Protein AF-A0A6P2FQJ3-F1 (afdb_monomer)

Mean predicted aligned error: 18.74 Å

Solvent-accessible surface area (backbone atoms only — not comparable to full-atom values): 22664 Å² total; per-residue (Å²): 136,72,58,91,89,42,59,34,42,34,39,41,24,39,70,37,82,48,69,64,52,55,48,53,50,45,52,49,24,58,75,70,60,34,24,70,45,78,43,74,34,58,94,55,53,76,75,42,84,55,53,67,59,51,47,63,75,72,52,63,92,84,39,46,29,40,49,33,34,40,50,94,79,64,50,70,64,63,56,49,42,49,47,54,54,33,57,77,68,72,54,66,64,72,54,97,64,71,30,46,58,76,40,74,81,57,64,66,78,82,67,78,89,76,67,76,80,88,78,83,84,85,78,67,72,70,59,56,50,53,50,52,50,52,47,54,54,49,52,51,52,50,51,51,51,51,49,51,52,51,48,51,51,51,49,54,51,49,42,50,73,68,69,57,69,81,69,94,61,86,79,72,73,65,72,49,56,56,43,48,50,54,26,57,73,25,74,62,40,57,76,43,60,83,35,67,20,44,50,36,45,51,50,33,54,54,52,46,74,70,46,57,68,73,60,35,63,66,47,39,70,55,42,65,54,48,33,54,44,31,49,78,30,64,69,32,32,53,40,22,26,57,40,30,49,69,56,62,92,92,66,56,44,54,47,45,51,42,44,24,51,45,34,33,45,47,38,37,34,45,71,53,81,30,75,92,38,59,68,58,40,51,50,42,51,46,19,49,52,34,37,52,48,40,49,54,47,47,54,55,47,51,53,50,51,72,68,40,96,81,65,49,75,65,46,58,49,39,34,48,53,46,42,30,52,40,44,45,43,19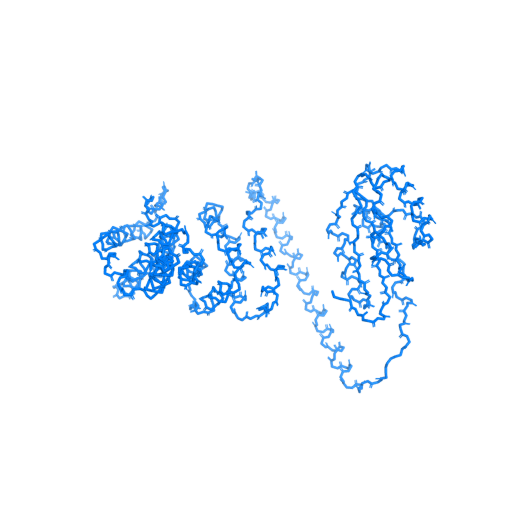,65,76,64,51,43,75,88,55,74,87,70,79,92,63,93,66,53,75,50,47,48,53,21,50,54,51,44,51,52,44,49,53,51,25,52,53,52,42,66,73,44,42,67,62,46,50,76,69,37,61,33,52,50,47,38,52,52,51,51,54,52,50,55,55,49,54,55,54,69,72,54,70,86,129

Sequence (404 aa):
MGYPGAPTLAVLSIGGPSDTLVRHWQDAAIVSEWNFCAIEVGEEAASDTELPELLRAHVPEGTHLYLAQRDAKVSIGEIEDVREVLDRLEICLASDEALNADDVRSWNLPLLDELVPSGHVGSDDEDIAAVKQRLAENEATSLELRAEIGQLHAIILAMRNAGADPGEGEHTQPTFVNDFNELQFSKHWQSVAGTPGARAVQKTITEIYYLDEPTQSHVEGLLHTLLPGMRDDPGALRSVLNAAEKQTTGKNCLFALSKMCIAYMEHRVASGGLDDTPLLALDYARCVQRHKLLEDAYASTLETVRASEGRTSALEIEVSLAFEDALIAVLRDGGKRGVSLHKGVMTQGQAVAADTVQAAWQDMLQRGNAGFQDFLAHWTPWQTWVSRRQARLAAERKSQHPMN

Radius of gyration: 29.08 Å; Cα contacts (8 Å, |Δi|>4): 390; chains: 1; bounding box: 85×56×89 Å

pLDDT: mean 74.17, std 15.57, range [31.52, 97.06]

Secondary structure (DSSP, 8-state):
-PPTT--EEEEEEETS--HHHHHHHHHHHHHTT-EEEEEEE-TTTTT-TTHHHHHHHHS-TT-EEEEEESSTTS-HHHHHHHHHHHHHTT--BS-SSPEETT-TTTT----STT----------HHHHHHHHHHHHHHHHHHHHHHHHHHHHHHHHHHHHHTT-----------THHHHHHHHHHSHHHHTTTTSHHHHHHHHHHHHHHTS-HHHHHHHHHHHHHHHHHHHH-HHHHHHHHHHHHTPPTT--HHHHHHHHHHHHHHHHHHHSTTTT-HHHHHHHHHHHHHHHHHHHHHHHHHHHHHHSTT--HHHHHHHHHHHHHHHHHHHHHSSSS------S---HHHHHHHHHHHHHHHHHHHHHHHTHHHHHHH-HHHHHHHHHHHHHHHHHHHHT----

Nearest PDB structures (foldseek):
  4zmb-assembly1_B  TM=6.259E-01  e=1.120E+00  Acetobacter aceti 1023
  5clg-assembly1_A  TM=3.748E-01  e=7.462E-01  Acetobacter aceti 1023
  4ycj-assembly1_A  TM=3.874E-01  e=5.202E-01  Acetobacter aceti 1023
  4zjy-assembly1_B  TM=3.927E-01  e=7.462E-01  Acetobacter aceti 1023
  5c1f-assembly1_B  TM=1.990E-01  e=9.746E+00  Schizosaccharomyces pombe 972h-

Foldseek 3Di:
DADPPAAAEEEEEEDDDPPVLLVVVVVVCVVLRHHYYYHYAYPCNLVPPCNLVVCVVPPDPRHAYAYEYEDPPPDPVNVVSVVVSCVVSVHDHNDPDHAYSVDPVSSDDDDSVPDDDPDDDDDDPVVVVVVVVVVVVVVVVVVVVVVVVVVVVVVVVVCVVVPVDPDPDPPPQQPLVVLQVLLCPAPLNVVCPPPLLNVLVVVLVVLLSPDDPVSVVLQSVLSVVQSVLVRVDSQLVVQLSVQSNPDDPPAHSLQNSLSSSLSNLLCCLQVCVCLVPVVSNLQSLLLNQLLVLLVVLLVVVLVVLVPDPPHDPVLSVLLRVQSSQVSSCCSNGNQPVHRPQDPDDDDPSNVVSNVSSNVSNVVSVVCSVVCSVVSLVPSNSNVSSVVVNVVVVVVVVVVVDDDD

Structure (mmCIF, N/CA/C/O backbone):
data_AF-A0A6P2FQJ3-F1
#
_entry.id   AF-A0A6P2FQJ3-F1
#
loop_
_atom_site.group_PDB
_atom_site.id
_atom_site.type_symbol
_atom_site.label_atom_id
_atom_site.label_alt_id
_atom_site.label_comp_id
_atom_site.label_asym_id
_atom_site.label_entity_id
_atom_site.label_seq_id
_atom_site.pdbx_PDB_ins_code
_atom_site.Cartn_x
_atom_site.Cartn_y
_atom_site.Cartn_z
_atom_site.occupancy
_atom_site.B_iso_or_equiv
_atom_site.auth_seq_id
_atom_site.auth_comp_id
_atom_site.auth_asym_id
_atom_site.auth_atom_id
_atom_site.pdbx_PDB_model_num
ATOM 1 N N . MET A 1 1 ? 28.379 12.191 1.315 1.00 41.81 1 MET A N 1
ATOM 2 C CA . MET A 1 1 ? 28.820 13.177 0.301 1.00 41.81 1 MET A CA 1
ATOM 3 C C . MET A 1 1 ? 29.901 14.013 0.958 1.00 41.81 1 MET A C 1
ATOM 5 O O . MET A 1 1 ? 29.642 14.462 2.063 1.00 41.81 1 MET A O 1
ATOM 9 N N . GLY A 1 2 ? 31.088 14.137 0.361 1.00 41.41 2 GLY A N 1
ATOM 10 C CA . GLY A 1 2 ? 32.214 14.840 0.985 1.00 41.41 2 GLY A CA 1
ATOM 11 C C . GLY A 1 2 ? 32.319 16.315 0.586 1.00 41.41 2 GLY A C 1
ATOM 12 O O . GLY A 1 2 ? 31.950 16.677 -0.534 1.00 41.41 2 GLY A O 1
ATOM 13 N N . TYR A 1 3 ? 32.829 17.147 1.493 1.00 51.94 3 TYR A N 1
ATOM 14 C CA . TYR A 1 3 ? 33.208 18.537 1.259 1.00 51.94 3 TYR A CA 1
ATOM 15 C C . TYR A 1 3 ? 34.567 18.582 0.533 1.00 51.94 3 TYR A C 1
ATOM 17 O O . TYR A 1 3 ? 35.552 18.029 1.038 1.00 51.94 3 TYR A O 1
ATOM 25 N N . PRO A 1 4 ? 34.664 19.202 -0.657 1.00 47.84 4 PRO A N 1
ATOM 26 C CA . PRO A 1 4 ? 35.920 19.264 -1.401 1.00 47.84 4 PRO A CA 1
ATOM 27 C C . PRO A 1 4 ? 36.987 20.040 -0.612 1.00 47.84 4 PRO A C 1
ATOM 29 O O . PRO A 1 4 ? 36.814 21.227 -0.354 1.00 47.84 4 PRO A O 1
ATOM 32 N N . GLY A 1 5 ? 38.090 19.376 -0.248 1.00 56.44 5 GLY A N 1
ATOM 33 C CA . GLY A 1 5 ? 39.220 19.981 0.475 1.00 56.44 5 GLY A CA 1
ATOM 34 C C . GLY A 1 5 ? 39.143 19.922 2.006 1.00 56.44 5 GLY A C 1
ATOM 35 O O . GLY A 1 5 ? 40.090 20.352 2.658 1.00 56.44 5 GLY A O 1
ATOM 36 N N . ALA A 1 6 ? 38.066 19.377 2.580 1.00 58.84 6 ALA A N 1
ATOM 37 C CA . ALA A 1 6 ? 37.979 19.154 4.020 1.00 58.84 6 ALA A CA 1
ATOM 38 C C . ALA A 1 6 ? 38.852 17.963 4.469 1.00 58.84 6 ALA A C 1
ATOM 40 O O . ALA A 1 6 ? 38.953 16.971 3.730 1.00 58.84 6 ALA A O 1
ATOM 41 N N . PRO A 1 7 ? 39.457 18.027 5.671 1.00 62.09 7 PRO A N 1
ATOM 42 C CA . PRO A 1 7 ? 40.197 16.906 6.242 1.00 62.09 7 PRO A CA 1
ATOM 43 C C . PRO A 1 7 ? 39.294 15.675 6.379 1.00 62.09 7 PRO A C 1
ATOM 45 O O . PRO A 1 7 ? 38.078 15.781 6.564 1.00 62.09 7 PRO A O 1
ATOM 48 N N . THR A 1 8 ? 39.889 14.493 6.218 1.00 69.31 8 THR A N 1
ATOM 49 C CA . THR A 1 8 ? 39.152 13.225 6.230 1.00 69.31 8 THR A CA 1
ATOM 50 C C . THR A 1 8 ? 39.421 12.483 7.531 1.00 69.31 8 THR A C 1
ATOM 52 O O . THR A 1 8 ? 40.571 12.323 7.933 1.00 69.31 8 THR A O 1
ATOM 55 N N . LEU A 1 9 ? 38.351 12.038 8.181 1.00 69.94 9 LEU A N 1
ATOM 56 C CA . LEU A 1 9 ? 38.347 11.107 9.298 1.00 69.94 9 LEU A CA 1
ATOM 57 C C . LEU A 1 9 ? 37.970 9.729 8.751 1.00 69.94 9 LEU A C 1
ATOM 59 O O . LEU A 1 9 ? 36.911 9.578 8.134 1.00 69.94 9 LEU A O 1
ATOM 63 N N . ALA A 1 10 ? 38.820 8.731 8.984 1.00 72.44 10 ALA A N 1
ATOM 64 C CA . ALA A 1 10 ? 38.535 7.349 8.632 1.00 72.44 10 ALA A CA 1
ATOM 65 C C . ALA A 1 10 ? 38.547 6.438 9.862 1.00 72.44 10 ALA A C 1
ATOM 67 O O . ALA A 1 10 ? 39.394 6.572 10.746 1.00 72.44 10 ALA A O 1
ATOM 68 N N . VAL A 1 11 ? 37.616 5.488 9.901 1.00 73.94 11 VAL A N 1
ATOM 69 C CA . VAL A 1 11 ? 37.519 4.474 10.958 1.00 73.94 11 VAL A CA 1
ATOM 70 C C . VAL A 1 11 ? 37.617 3.099 10.336 1.00 73.94 11 VAL A C 1
ATOM 72 O O . VAL A 1 11 ? 36.779 2.738 9.513 1.00 73.94 11 VAL A O 1
ATOM 75 N N . LEU A 1 12 ? 38.611 2.328 10.755 1.00 74.25 12 LEU A N 1
ATOM 76 C CA . LEU A 1 12 ? 38.780 0.939 10.364 1.00 74.25 12 LEU A CA 1
ATOM 77 C C . LEU A 1 12 ? 38.210 0.038 11.466 1.00 74.25 12 LEU A C 1
ATOM 79 O O . LEU A 1 12 ? 38.763 -0.000 12.563 1.00 74.25 12 LEU A O 1
ATOM 83 N N . SER A 1 13 ? 37.095 -0.645 11.201 1.00 73.75 13 SER A N 1
ATOM 84 C CA . SER A 1 13 ? 36.403 -1.485 12.195 1.00 73.75 13 SER A CA 1
ATOM 85 C C . SER A 1 13 ? 36.717 -2.965 11.986 1.00 73.75 13 SER A C 1
ATOM 87 O O . SER A 1 13 ? 36.377 -3.506 10.938 1.00 73.75 13 SER A O 1
ATOM 89 N N . ILE A 1 14 ? 37.323 -3.619 12.980 1.00 70.00 14 ILE A N 1
ATOM 90 C CA . ILE A 1 14 ? 37.657 -5.053 12.965 1.00 70.00 14 ILE A CA 1
ATOM 91 C C . ILE A 1 14 ? 36.567 -5.843 13.707 1.00 70.00 14 ILE A C 1
ATOM 93 O O . ILE A 1 14 ? 36.250 -5.536 14.863 1.00 70.00 14 ILE A O 1
ATOM 97 N N . GLY A 1 15 ? 36.000 -6.862 13.046 1.00 60.66 15 GLY A N 1
ATOM 98 C CA . GLY A 1 15 ? 34.918 -7.704 13.591 1.00 60.66 15 GLY A CA 1
ATOM 99 C C . GLY A 1 15 ? 33.494 -7.239 13.233 1.00 60.66 15 GLY A C 1
ATOM 100 O O . GLY A 1 15 ? 32.518 -7.599 13.899 1.00 60.66 15 GLY A O 1
ATOM 101 N N . GLY A 1 16 ? 33.358 -6.420 12.187 1.00 56.97 16 GLY A N 1
ATOM 102 C CA . GLY A 1 16 ? 32.084 -5.878 11.700 1.00 56.97 16 GLY A CA 1
ATOM 103 C C . GLY A 1 16 ? 31.687 -4.524 12.310 1.00 56.97 16 GLY A C 1
ATOM 104 O O . GLY A 1 16 ? 32.360 -4.031 13.220 1.00 56.97 16 GLY A O 1
ATOM 105 N N . PRO A 1 17 ? 30.604 -3.881 11.834 1.00 51.56 17 PRO A N 1
ATOM 106 C CA . PRO A 1 17 ? 30.293 -2.508 12.205 1.00 51.56 17 PRO A CA 1
ATOM 107 C C . PRO A 1 17 ? 29.625 -2.439 13.585 1.00 51.56 17 PRO A C 1
ATOM 109 O O . PRO A 1 17 ? 28.666 -3.158 13.878 1.00 51.56 17 PRO A O 1
ATOM 112 N N . SER A 1 18 ? 30.111 -1.535 14.441 1.00 57.94 18 SER A N 1
ATOM 113 C CA . SER A 1 18 ? 29.322 -1.009 15.561 1.00 57.94 18 SER A CA 1
ATOM 114 C C . SER A 1 18 ? 28.589 0.236 15.075 1.00 57.94 18 SER A C 1
ATOM 116 O O . SER A 1 18 ? 29.156 1.331 15.035 1.00 57.94 18 SER A O 1
ATOM 118 N N . ASP A 1 19 ? 27.316 0.070 14.710 1.00 62.19 19 ASP A N 1
ATOM 119 C CA . ASP A 1 19 ? 26.464 1.151 14.192 1.00 62.19 19 ASP A CA 1
ATOM 120 C C . ASP A 1 19 ? 26.395 2.354 15.146 1.00 62.19 19 ASP A C 1
ATOM 122 O O . ASP A 1 19 ? 26.172 3.483 14.716 1.00 62.19 19 ASP A O 1
ATOM 126 N N . THR A 1 20 ? 26.622 2.132 16.444 1.00 63.69 20 THR A N 1
ATOM 127 C CA . THR A 1 20 ? 26.578 3.184 17.469 1.00 63.69 20 THR A CA 1
ATOM 128 C C . THR A 1 20 ? 27.844 4.046 17.461 1.00 63.69 20 THR A C 1
ATOM 130 O O . THR A 1 20 ? 27.734 5.272 17.477 1.00 63.69 20 THR A O 1
ATOM 133 N N . LEU A 1 21 ? 29.035 3.437 17.380 1.00 63.38 21 LEU A N 1
ATOM 134 C CA . LEU A 1 21 ? 30.311 4.162 17.297 1.00 63.38 21 LEU A CA 1
ATOM 135 C C . LEU A 1 21 ? 30.434 4.906 15.959 1.00 63.38 21 LEU A C 1
ATOM 137 O O . LEU A 1 21 ? 30.750 6.095 15.934 1.00 63.38 21 LEU A O 1
ATOM 141 N N . VAL A 1 22 ? 30.125 4.218 14.853 1.00 67.56 22 VAL A N 1
ATOM 142 C CA . VAL A 1 22 ? 30.195 4.788 13.498 1.00 67.56 22 VAL A CA 1
ATOM 143 C C . VAL A 1 22 ? 29.267 5.992 13.375 1.00 67.56 22 VAL A C 1
ATOM 145 O O . VAL A 1 22 ? 29.678 7.032 12.868 1.00 67.56 22 VAL A O 1
ATOM 148 N N . ARG A 1 23 ? 28.041 5.895 13.900 1.00 68.56 23 ARG A N 1
ATOM 149 C CA . ARG A 1 23 ? 27.082 7.003 13.887 1.00 68.56 23 ARG A CA 1
ATOM 150 C C . ARG A 1 23 ? 27.517 8.165 14.774 1.00 68.56 23 ARG A C 1
ATOM 152 O O . ARG A 1 23 ? 27.415 9.307 14.344 1.00 68.56 23 ARG A O 1
ATOM 159 N N . HIS A 1 24 ? 28.051 7.893 15.966 1.00 68.44 24 HIS A N 1
ATOM 160 C CA . HIS A 1 24 ? 28.560 8.943 16.849 1.00 68.44 24 HIS A CA 1
ATOM 161 C C . HIS A 1 24 ? 29.679 9.759 16.186 1.00 68.44 24 HIS A C 1
ATOM 163 O O . HIS A 1 24 ? 29.686 10.987 16.252 1.00 68.44 24 HIS A O 1
ATOM 169 N N . TRP A 1 25 ? 30.604 9.086 15.504 1.00 67.56 25 TRP A N 1
ATOM 170 C CA . TRP A 1 25 ? 31.723 9.744 14.832 1.00 67.56 25 TRP A CA 1
ATOM 171 C C . TRP A 1 25 ? 31.348 10.367 13.494 1.00 67.56 25 TRP A C 1
ATOM 173 O O . TRP A 1 25 ? 31.916 11.390 13.123 1.00 67.56 25 TRP A O 1
ATOM 183 N N . GLN A 1 26 ? 30.358 9.811 12.799 1.00 70.00 26 GLN A N 1
ATOM 184 C CA . GLN A 1 26 ? 29.761 10.456 11.639 1.00 70.00 26 GLN A CA 1
ATOM 185 C C . GLN A 1 26 ? 29.091 11.776 12.036 1.00 70.00 26 GLN A C 1
ATOM 187 O O . GLN A 1 26 ? 29.308 12.787 11.373 1.00 70.00 26 GLN A O 1
ATOM 192 N N . ASP A 1 27 ? 28.326 11.788 13.130 1.00 66.12 27 ASP A N 1
ATOM 193 C CA . ASP A 1 27 ? 27.697 13.002 13.654 1.00 66.12 27 ASP A CA 1
ATOM 194 C C . ASP A 1 27 ? 28.762 14.032 14.076 1.00 66.12 27 ASP A C 1
ATOM 196 O O . ASP A 1 27 ? 28.647 15.209 13.735 1.00 66.12 27 ASP A O 1
ATOM 200 N N . ALA A 1 28 ? 29.844 13.595 14.732 1.00 63.28 28 ALA A N 1
ATOM 201 C CA . ALA A 1 28 ? 30.966 14.465 15.098 1.00 63.28 28 ALA A CA 1
ATOM 202 C C . ALA A 1 28 ? 31.696 15.039 13.869 1.00 63.28 28 ALA A C 1
ATOM 204 O O . ALA A 1 28 ? 31.949 16.240 13.806 1.00 63.28 28 ALA A O 1
ATOM 205 N N . ALA A 1 29 ? 31.975 14.214 12.857 1.00 64.25 29 ALA A N 1
ATOM 206 C CA . ALA A 1 29 ? 32.602 14.656 11.616 1.00 64.25 29 ALA A CA 1
ATOM 207 C C . ALA A 1 29 ? 31.719 15.649 10.847 1.00 64.25 29 ALA A C 1
ATOM 209 O O . ALA A 1 29 ? 32.231 16.621 10.301 1.00 64.25 29 ALA A O 1
ATOM 210 N N . ILE A 1 30 ? 30.395 15.456 10.848 1.00 62.66 30 ILE A N 1
ATOM 211 C CA . ILE A 1 30 ? 29.447 16.409 10.254 1.00 62.66 30 ILE A CA 1
ATOM 212 C C . ILE A 1 30 ? 29.505 17.755 10.981 1.00 62.66 30 ILE A C 1
ATOM 214 O O . ILE A 1 30 ? 29.550 18.791 10.320 1.00 62.66 30 ILE A O 1
ATOM 218 N N . VAL A 1 31 ? 29.521 17.746 12.317 1.00 64.62 31 VAL A N 1
ATOM 219 C CA . VAL A 1 31 ? 29.598 18.969 13.136 1.00 64.62 31 VAL A CA 1
ATOM 220 C C . VAL A 1 31 ? 30.916 19.714 12.918 1.00 64.62 31 VAL A C 1
ATOM 222 O O . VAL A 1 31 ? 30.916 20.941 12.885 1.00 64.62 31 VAL A O 1
ATOM 225 N N . SER A 1 32 ? 32.021 18.995 12.732 1.00 57.12 32 SER A N 1
ATOM 226 C CA . SER A 1 32 ? 33.343 19.593 12.515 1.00 57.12 32 SER A CA 1
ATOM 227 C C . SER A 1 32 ? 33.659 19.909 11.048 1.00 57.12 32 SER A C 1
ATOM 229 O O . SER A 1 32 ? 34.744 20.409 10.773 1.00 57.12 32 SER A O 1
ATOM 231 N N . GLU A 1 33 ? 32.740 19.637 10.114 1.00 66.69 33 GLU A N 1
ATOM 232 C CA . GLU A 1 33 ? 32.920 19.790 8.657 1.00 66.69 33 GLU A CA 1
ATOM 233 C C . GLU A 1 33 ? 33.991 18.868 8.038 1.00 66.69 33 GLU A C 1
ATOM 235 O O . GLU A 1 33 ? 34.611 19.193 7.027 1.00 66.69 33 GLU A O 1
ATOM 240 N N . TRP A 1 34 ? 34.196 17.683 8.613 1.00 64.19 34 TRP A N 1
ATOM 241 C CA . TRP A 1 34 ? 35.131 16.674 8.117 1.00 64.19 34 TRP A CA 1
ATOM 242 C C . TRP A 1 34 ? 34.460 15.716 7.135 1.00 64.19 34 TRP A C 1
ATOM 244 O O . TRP A 1 34 ? 33.273 15.391 7.225 1.00 64.19 34 TRP A O 1
ATOM 254 N N . ASN A 1 35 ? 35.257 15.195 6.208 1.00 65.75 35 ASN A N 1
ATOM 255 C CA . ASN A 1 35 ? 34.861 14.040 5.416 1.00 65.75 35 ASN A CA 1
ATOM 256 C C . ASN A 1 35 ? 34.937 12.790 6.292 1.00 65.75 35 ASN A C 1
ATOM 258 O O . ASN A 1 35 ? 35.962 12.553 6.915 1.00 65.75 35 ASN A O 1
ATOM 262 N N . PHE A 1 36 ? 33.879 11.983 6.338 1.00 71.81 36 PHE A N 1
ATOM 263 C CA . PHE A 1 36 ? 33.850 10.763 7.146 1.00 71.81 36 PHE A CA 1
ATOM 264 C C . PHE A 1 36 ? 33.818 9.511 6.274 1.00 71.81 36 PHE A C 1
ATOM 266 O O . PHE A 1 36 ? 33.011 9.421 5.343 1.00 71.81 36 PHE A O 1
ATOM 273 N N . CYS A 1 37 ? 34.662 8.539 6.608 1.00 72.00 37 CYS A N 1
ATOM 274 C CA . CYS A 1 37 ? 34.697 7.221 5.990 1.00 72.00 37 CYS A CA 1
ATOM 275 C C . CYS A 1 37 ? 34.767 6.140 7.077 1.00 72.00 37 CYS A C 1
ATOM 277 O O . CYS A 1 37 ? 35.617 6.197 7.959 1.00 72.00 37 CYS A O 1
ATOM 279 N N . ALA A 1 38 ? 33.893 5.142 7.015 1.00 71.69 38 ALA A N 1
ATOM 280 C CA . ALA A 1 38 ? 33.995 3.948 7.845 1.00 71.69 38 ALA A CA 1
ATOM 281 C C . ALA A 1 38 ? 34.256 2.756 6.928 1.00 71.69 38 ALA A C 1
ATOM 283 O O . ALA A 1 38 ? 33.529 2.549 5.956 1.00 71.69 38 ALA A O 1
ATOM 284 N N . ILE A 1 39 ? 35.315 2.011 7.223 1.00 71.88 39 ILE A N 1
ATOM 285 C CA . ILE A 1 39 ? 35.762 0.857 6.453 1.00 71.88 39 ILE A CA 1
ATOM 286 C C . ILE A 1 39 ? 35.683 -0.352 7.377 1.00 71.88 39 ILE A C 1
ATOM 288 O O . ILE A 1 39 ? 36.307 -0.393 8.438 1.00 71.88 39 ILE A O 1
ATOM 292 N N . GLU A 1 40 ? 34.873 -1.323 6.979 1.00 71.56 40 GLU A N 1
ATOM 293 C CA . GLU A 1 40 ? 34.734 -2.587 7.685 1.00 71.56 40 GLU A CA 1
ATOM 294 C C . GLU A 1 40 ? 35.819 -3.557 7.230 1.00 71.56 40 GLU A C 1
ATOM 296 O O . GLU A 1 40 ? 36.065 -3.724 6.035 1.00 71.56 40 GLU A O 1
ATOM 301 N N . VAL A 1 41 ? 36.452 -4.200 8.202 1.00 67.75 41 VAL A N 1
ATOM 302 C CA . VAL A 1 41 ? 37.473 -5.214 7.997 1.00 67.75 41 VAL A CA 1
ATOM 303 C C . VAL A 1 41 ? 36.959 -6.519 8.602 1.00 67.75 41 VAL A C 1
ATOM 305 O O . VAL A 1 41 ? 36.727 -6.618 9.812 1.00 67.75 41 VAL A O 1
ATOM 308 N N . GLY A 1 42 ? 36.717 -7.500 7.730 1.00 61.34 42 GLY A N 1
ATOM 309 C CA . GLY A 1 42 ? 36.210 -8.820 8.105 1.00 61.34 42 GLY A CA 1
ATOM 310 C C . GLY A 1 42 ? 37.227 -9.660 8.888 1.00 61.34 42 GLY A C 1
ATOM 311 O O . GLY A 1 42 ? 38.398 -9.303 8.993 1.00 61.34 42 GLY A O 1
ATOM 312 N N . GLU A 1 43 ? 36.776 -10.806 9.406 1.00 57.03 43 GLU A N 1
ATOM 313 C CA . GLU A 1 43 ? 37.553 -11.720 10.272 1.00 57.03 43 GLU A CA 1
ATOM 314 C C . GLU A 1 43 ? 38.818 -12.313 9.600 1.00 57.03 43 GLU A C 1
ATOM 316 O O . GLU A 1 43 ? 39.682 -12.856 10.276 1.00 57.03 43 GLU A O 1
ATOM 321 N N . GLU A 1 44 ? 38.979 -12.168 8.279 1.00 58.69 44 GLU A N 1
ATOM 322 C CA . GLU A 1 44 ? 40.117 -12.682 7.493 1.00 58.69 44 GLU A CA 1
ATOM 323 C C . GLU A 1 44 ? 41.011 -11.567 6.904 1.00 58.69 44 GLU A C 1
ATOM 325 O O . GLU A 1 44 ? 41.686 -11.755 5.890 1.00 58.69 44 GLU A O 1
ATOM 330 N N . ALA A 1 45 ? 41.038 -10.397 7.549 1.00 57.31 45 ALA A N 1
ATOM 331 C CA . ALA A 1 45 ? 41.752 -9.189 7.116 1.00 57.31 45 ALA A CA 1
ATOM 332 C C . ALA A 1 45 ? 43.207 -9.404 6.666 1.00 57.31 45 ALA A C 1
ATOM 334 O O . ALA A 1 45 ? 43.659 -8.807 5.691 1.00 57.31 45 ALA A O 1
ATOM 335 N N . ALA A 1 46 ? 43.939 -10.259 7.384 1.00 52.34 46 ALA A N 1
ATOM 336 C CA . ALA A 1 46 ? 45.348 -10.554 7.135 1.00 52.34 46 ALA A CA 1
ATOM 337 C C . ALA A 1 46 ? 45.572 -11.369 5.847 1.00 52.34 46 ALA A C 1
ATOM 339 O O . ALA A 1 46 ? 46.627 -11.283 5.216 1.00 52.34 46 ALA A O 1
ATOM 340 N N . SER A 1 47 ? 44.578 -12.173 5.459 1.00 54.22 47 SER A N 1
ATOM 341 C CA . SER A 1 47 ? 44.581 -12.989 4.240 1.00 54.22 47 SER A CA 1
ATOM 342 C C . SER A 1 47 ? 43.883 -12.320 3.058 1.00 54.22 47 SER A C 1
ATOM 344 O O . SER A 1 47 ? 43.980 -12.824 1.937 1.00 54.22 47 SER A O 1
ATOM 346 N N . ASP A 1 48 ? 43.211 -11.192 3.290 1.00 60.88 48 ASP A N 1
ATOM 347 C CA . ASP A 1 48 ? 42.545 -10.428 2.248 1.00 60.88 48 ASP A CA 1
ATOM 348 C C . ASP A 1 48 ? 43.580 -9.676 1.397 1.00 60.88 48 ASP A C 1
ATOM 350 O O . ASP A 1 48 ? 44.104 -8.617 1.751 1.00 60.88 48 ASP A O 1
ATOM 354 N N . THR A 1 49 ? 43.896 -10.255 0.239 1.00 60.12 49 THR A N 1
ATOM 355 C CA . THR A 1 49 ? 44.822 -9.664 -0.730 1.00 60.12 49 THR A CA 1
ATOM 356 C C . THR A 1 49 ? 44.322 -8.345 -1.325 1.00 60.12 49 THR A C 1
ATOM 358 O O . THR A 1 49 ? 45.128 -7.624 -1.911 1.00 60.12 49 THR A O 1
ATOM 361 N N . GLU A 1 50 ? 43.032 -8.019 -1.183 1.00 61.97 50 GLU A N 1
ATOM 362 C CA . GLU A 1 50 ? 42.397 -6.827 -1.760 1.00 61.97 50 GLU A CA 1
ATOM 363 C C . GLU A 1 50 ? 42.325 -5.650 -0.771 1.00 61.97 50 GLU A C 1
ATOM 365 O O . GLU A 1 50 ? 42.272 -4.491 -1.197 1.00 61.97 50 GLU A O 1
ATOM 370 N N . LEU A 1 51 ? 42.423 -5.908 0.542 1.00 65.88 51 LEU A N 1
ATOM 371 C CA . LEU A 1 51 ? 42.408 -4.879 1.592 1.00 65.88 51 LEU A CA 1
ATOM 372 C C . LEU A 1 51 ? 43.426 -3.738 1.352 1.00 65.88 51 LEU A C 1
ATOM 374 O O . LEU A 1 51 ? 43.047 -2.570 1.489 1.00 65.88 51 LEU A O 1
ATOM 378 N N . PRO A 1 52 ? 44.681 -3.992 0.923 1.00 65.44 52 PRO A N 1
ATOM 379 C CA . PRO A 1 52 ? 45.637 -2.918 0.658 1.00 65.44 52 PRO A CA 1
ATOM 380 C C . PRO A 1 52 ? 45.257 -2.009 -0.520 1.00 65.44 52 PRO A C 1
ATOM 382 O O . PRO A 1 52 ? 45.552 -0.810 -0.506 1.00 65.44 52 PRO A O 1
ATOM 385 N N . GLU A 1 53 ? 44.611 -2.559 -1.549 1.00 64.19 53 GLU A N 1
ATOM 386 C CA . GLU A 1 53 ? 44.147 -1.792 -2.711 1.00 64.19 53 GLU A CA 1
ATOM 387 C C . GLU A 1 53 ? 42.906 -0.965 -2.360 1.00 64.19 53 GLU A C 1
ATOM 389 O O . GLU A 1 53 ? 42.809 0.201 -2.752 1.00 64.19 53 GLU A O 1
ATOM 394 N N . LEU A 1 54 ? 42.010 -1.531 -1.546 1.00 64.62 54 LEU A N 1
ATOM 395 C CA . LEU A 1 54 ? 40.807 -0.866 -1.051 1.00 64.62 54 LEU A CA 1
ATOM 396 C C . LEU A 1 54 ? 41.161 0.311 -0.129 1.00 64.62 54 LEU A C 1
ATOM 398 O O . LEU A 1 54 ? 40.633 1.411 -0.300 1.00 64.62 54 LEU A O 1
ATOM 402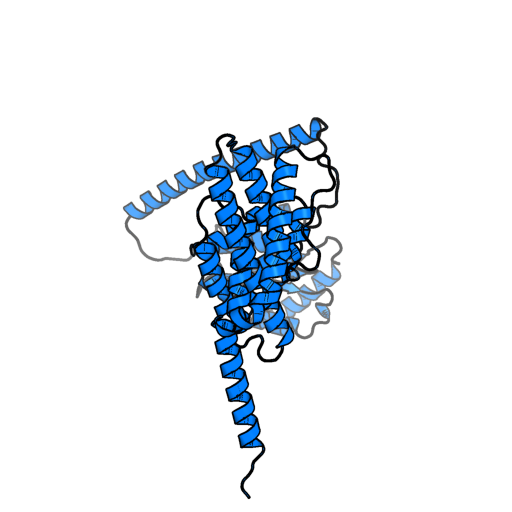 N N . LEU A 1 55 ? 42.126 0.130 0.779 1.00 67.62 55 LEU A N 1
ATOM 403 C CA . LEU A 1 55 ? 42.617 1.206 1.644 1.00 67.62 55 LEU A CA 1
ATOM 404 C C . LEU A 1 55 ? 43.280 2.331 0.842 1.00 67.62 55 LEU A C 1
ATOM 406 O O . LEU A 1 55 ? 42.975 3.497 1.077 1.00 67.62 55 LEU A O 1
ATOM 410 N N . ARG A 1 56 ? 44.100 2.018 -0.171 1.00 66.31 56 ARG A N 1
ATOM 411 C CA . ARG A 1 56 ? 44.678 3.051 -1.055 1.00 66.31 56 ARG A CA 1
ATOM 412 C C . ARG A 1 56 ? 43.632 3.813 -1.867 1.00 66.31 56 ARG A C 1
ATOM 414 O O . ARG A 1 56 ? 43.824 4.993 -2.144 1.00 66.31 56 ARG A O 1
ATOM 421 N N . ALA A 1 57 ? 42.557 3.151 -2.288 1.00 62.59 57 ALA A N 1
ATOM 422 C CA . ALA A 1 57 ? 41.506 3.781 -3.084 1.00 62.59 57 ALA A CA 1
ATOM 423 C C . ALA A 1 57 ? 40.581 4.684 -2.250 1.00 62.59 57 ALA A C 1
ATOM 425 O O . ALA A 1 57 ? 40.014 5.639 -2.785 1.00 62.59 57 ALA A O 1
ATOM 426 N N . HIS A 1 58 ? 40.417 4.382 -0.957 1.00 61.78 58 HIS A N 1
ATOM 427 C CA . HIS A 1 58 ? 39.383 4.984 -0.112 1.00 61.78 58 HIS A CA 1
ATOM 428 C C . HIS A 1 58 ? 39.896 5.777 1.094 1.00 61.78 58 HIS A C 1
ATOM 430 O O . HIS A 1 58 ? 39.090 6.452 1.736 1.00 61.78 58 HIS A O 1
ATOM 436 N N . VAL A 1 59 ? 41.203 5.755 1.375 1.00 67.19 59 VAL A N 1
ATOM 437 C CA . VAL A 1 59 ? 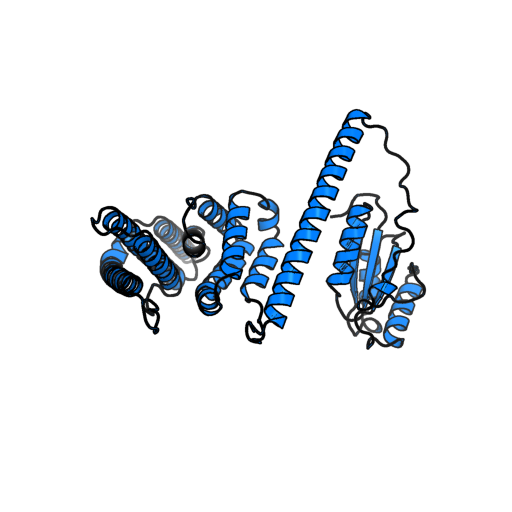41.853 6.577 2.407 1.00 67.19 59 VAL A CA 1
ATOM 438 C C . VAL A 1 59 ? 42.732 7.633 1.720 1.00 67.19 59 VAL A C 1
ATOM 440 O O . VAL A 1 59 ? 43.853 7.330 1.313 1.00 67.19 59 VAL A O 1
ATOM 443 N N . PRO A 1 60 ? 42.237 8.874 1.542 1.00 64.50 60 PRO A N 1
ATOM 444 C CA . PRO A 1 60 ? 43.026 9.971 0.987 1.00 64.50 60 PRO A CA 1
ATOM 445 C C . PRO A 1 60 ? 44.295 10.261 1.799 1.00 64.50 60 PRO A C 1
ATOM 447 O O . PRO A 1 60 ? 44.344 10.053 3.013 1.00 64.50 60 PRO A O 1
ATOM 450 N N . GLU A 1 61 ? 45.307 10.818 1.145 1.00 63.09 61 GLU A N 1
ATOM 451 C CA . GLU A 1 61 ? 46.538 11.264 1.801 1.00 63.09 61 GLU A CA 1
ATOM 452 C C . GLU A 1 61 ? 46.230 12.366 2.841 1.00 63.09 61 GLU A C 1
ATOM 454 O O . GLU A 1 61 ? 45.485 13.305 2.554 1.00 63.09 61 GLU A O 1
ATOM 459 N N . GLY A 1 62 ? 46.758 12.237 4.066 1.00 63.44 62 GLY A N 1
ATOM 460 C CA . GLY A 1 62 ? 46.456 13.146 5.187 1.00 63.44 62 GLY A CA 1
ATOM 461 C C . GLY A 1 62 ? 45.175 12.824 5.975 1.00 63.44 62 GLY A C 1
ATOM 462 O O . GLY A 1 62 ? 44.729 13.644 6.775 1.00 63.44 62 GLY A O 1
ATOM 463 N N . THR A 1 63 ? 44.573 11.651 5.758 1.00 70.88 63 THR A N 1
ATOM 464 C CA . THR A 1 63 ? 43.428 11.166 6.546 1.00 70.88 63 THR A CA 1
ATOM 465 C C . THR A 1 63 ? 43.835 10.833 7.981 1.00 70.88 63 THR A C 1
ATOM 467 O O . THR A 1 63 ? 44.829 10.148 8.210 1.00 70.88 63 THR A O 1
ATOM 470 N N . HIS A 1 64 ? 43.021 11.250 8.950 1.00 72.44 64 HIS A N 1
ATOM 471 C CA . HIS A 1 64 ? 43.137 10.800 10.334 1.00 72.44 64 HIS A CA 1
ATOM 472 C C . HIS A 1 64 ? 42.453 9.437 10.471 1.00 72.44 64 HIS A C 1
ATOM 474 O O . HIS A 1 64 ? 41.224 9.356 10.477 1.00 72.44 64 HIS A O 1
ATOM 480 N N . LEU A 1 65 ? 43.248 8.366 10.524 1.00 74.50 65 LEU A N 1
ATOM 481 C CA . LEU A 1 65 ? 42.759 6.987 10.560 1.00 74.50 65 LEU A CA 1
ATOM 482 C C . LEU A 1 65 ? 42.792 6.419 11.985 1.00 74.50 65 LEU A C 1
ATOM 484 O O . LEU A 1 65 ? 43.850 6.371 12.609 1.00 74.50 65 LEU A O 1
ATOM 488 N N . TYR A 1 66 ? 41.657 5.925 12.475 1.00 76.06 66 TYR A N 1
ATOM 489 C CA . TYR A 1 66 ? 41.562 5.206 13.749 1.00 76.06 66 TYR A CA 1
ATOM 490 C C . TYR A 1 66 ? 41.222 3.737 13.531 1.00 76.06 66 TYR A C 1
ATOM 492 O O . TYR A 1 66 ? 40.467 3.392 12.623 1.00 76.06 66 TYR A O 1
ATOM 500 N N . LEU A 1 67 ? 41.736 2.885 14.417 1.00 74.62 67 LEU A N 1
ATOM 501 C CA . LEU A 1 67 ? 41.432 1.460 14.443 1.00 74.62 67 LEU A CA 1
ATOM 502 C C . LEU A 1 67 ? 40.461 1.164 15.590 1.00 74.62 67 LEU A C 1
ATOM 504 O O . LEU A 1 67 ? 40.751 1.487 16.743 1.00 74.62 67 LEU A O 1
ATOM 508 N N . ALA A 1 68 ? 39.320 0.558 15.273 1.00 72.50 68 ALA A N 1
ATOM 509 C CA . ALA A 1 68 ? 38.279 0.197 16.226 1.00 72.50 68 ALA A CA 1
ATOM 510 C C . ALA A 1 68 ? 38.081 -1.327 16.256 1.00 72.50 68 ALA A C 1
ATOM 512 O O . ALA A 1 68 ? 37.906 -1.957 15.216 1.00 72.50 68 ALA A O 1
ATOM 513 N N . GLN A 1 69 ? 38.087 -1.917 17.450 1.00 71.44 69 GLN A N 1
ATOM 514 C CA . GLN A 1 69 ? 37.736 -3.318 17.694 1.00 71.44 69 GLN A CA 1
ATOM 515 C C . GLN A 1 69 ? 36.287 -3.399 18.181 1.00 71.44 69 GLN A C 1
ATOM 517 O O . GLN A 1 69 ? 35.897 -2.662 19.091 1.00 71.44 69 GLN A O 1
ATOM 522 N N . ARG A 1 70 ? 35.476 -4.268 17.568 1.00 66.75 70 ARG A N 1
ATOM 523 C CA . ARG A 1 70 ? 34.049 -4.375 17.899 1.00 66.75 70 ARG A CA 1
ATOM 524 C C . ARG A 1 70 ? 33.779 -5.123 19.206 1.00 66.75 70 ARG A C 1
ATOM 526 O O . ARG A 1 70 ? 33.007 -4.633 20.014 1.00 66.75 70 ARG A O 1
ATOM 533 N N . ASP A 1 71 ? 34.385 -6.296 19.384 1.00 62.66 71 ASP A N 1
ATOM 534 C CA . ASP A 1 71 ? 34.219 -7.170 20.558 1.00 62.66 71 ASP A CA 1
ATOM 535 C C . ASP A 1 71 ? 35.578 -7.304 21.268 1.00 62.66 71 ASP A C 1
ATOM 537 O O . ASP A 1 71 ? 36.617 -7.406 20.619 1.00 62.66 71 ASP A O 1
ATOM 541 N N . ALA A 1 72 ? 35.583 -7.377 22.602 1.00 59.03 72 ALA A N 1
ATOM 542 C CA . ALA A 1 72 ? 36.766 -7.715 23.400 1.00 59.03 72 ALA A CA 1
ATOM 543 C C . ALA A 1 72 ? 37.355 -9.108 23.077 1.00 59.03 72 ALA A C 1
ATOM 545 O O . ALA A 1 72 ? 38.425 -9.458 23.577 1.00 59.03 72 ALA A O 1
ATOM 546 N N . LYS A 1 73 ? 36.643 -9.921 22.283 1.00 59.41 73 LYS A N 1
ATOM 547 C CA . LYS A 1 73 ? 37.111 -11.200 21.731 1.00 59.41 73 LYS A CA 1
ATOM 548 C C . LYS A 1 73 ? 37.945 -11.080 20.455 1.00 59.41 73 LYS A C 1
ATOM 550 O O . LYS A 1 73 ? 38.538 -12.090 20.082 1.00 59.41 73 LYS A O 1
ATOM 555 N N . VAL A 1 74 ? 37.997 -9.909 19.807 1.00 66.56 74 VAL A N 1
ATOM 556 C CA . VAL A 1 74 ? 38.952 -9.663 18.715 1.00 66.56 74 VAL A CA 1
ATOM 557 C C . VAL A 1 74 ? 40.353 -9.854 19.284 1.00 66.56 74 VAL A C 1
ATOM 559 O O . VAL A 1 74 ? 40.711 -9.282 20.317 1.00 66.56 74 VAL A O 1
ATOM 562 N N . SER A 1 75 ? 41.125 -10.734 18.662 1.00 66.81 75 SER A N 1
ATOM 563 C CA . SER A 1 75 ? 42.437 -11.090 19.173 1.00 66.81 75 SER A CA 1
ATOM 564 C C . SER A 1 75 ? 43.443 -9.970 18.906 1.00 66.81 75 SER A C 1
ATOM 566 O O . SER A 1 75 ? 43.390 -9.270 17.897 1.00 66.81 75 SER A O 1
ATOM 568 N N . ILE A 1 76 ? 44.418 -9.824 19.807 1.00 71.00 76 ILE A N 1
ATOM 569 C CA . ILE A 1 76 ? 45.536 -8.884 19.619 1.00 71.00 76 ILE A CA 1
ATOM 570 C C . ILE A 1 76 ? 46.288 -9.189 18.311 1.00 71.00 76 ILE A C 1
ATOM 572 O O . ILE A 1 76 ? 46.727 -8.262 17.642 1.00 71.00 76 ILE A O 1
ATOM 576 N N . GLY A 1 77 ? 46.366 -10.467 17.916 1.00 70.81 77 GLY A N 1
ATOM 577 C CA . GLY A 1 77 ? 46.986 -10.885 16.656 1.00 70.81 77 GLY A CA 1
ATOM 578 C C . GLY A 1 77 ? 46.289 -10.307 15.423 1.00 70.81 77 GLY A C 1
ATOM 579 O O . GLY A 1 77 ? 46.958 -9.752 14.565 1.00 70.81 77 GLY A O 1
ATOM 580 N N . GLU A 1 78 ? 44.954 -10.322 15.371 1.00 71.00 78 GLU A N 1
ATOM 581 C CA . GLU A 1 78 ? 44.199 -9.733 14.248 1.00 71.00 78 GLU A CA 1
ATOM 582 C C . GLU A 1 78 ? 44.402 -8.212 14.144 1.00 71.00 78 GLU A C 1
ATOM 584 O O . GLU A 1 78 ? 44.450 -7.651 13.050 1.00 71.00 78 GLU A O 1
ATOM 589 N N . ILE A 1 79 ? 44.558 -7.528 15.282 1.00 73.69 79 ILE A N 1
ATOM 590 C CA . ILE A 1 79 ? 44.867 -6.093 15.323 1.00 73.69 79 ILE A CA 1
ATOM 591 C C . ILE A 1 79 ? 46.294 -5.822 14.823 1.00 73.69 79 ILE A C 1
ATOM 593 O O . ILE A 1 79 ? 46.513 -4.854 14.091 1.00 73.69 79 ILE A O 1
ATOM 597 N N . GLU A 1 80 ? 47.262 -6.650 15.217 1.00 77.38 80 GLU A N 1
ATOM 598 C CA . GLU A 1 80 ? 48.659 -6.547 14.781 1.00 77.38 80 GLU A CA 1
ATOM 599 C C . GLU A 1 80 ? 48.817 -6.840 13.284 1.00 77.38 80 GLU A C 1
ATOM 601 O O . GLU A 1 80 ? 49.528 -6.103 12.602 1.00 77.38 80 GLU A O 1
ATOM 606 N N . ASP A 1 81 ? 48.084 -7.814 12.743 1.00 74.12 81 ASP A N 1
ATOM 607 C CA . ASP A 1 81 ? 48.108 -8.138 11.314 1.00 74.12 81 ASP A CA 1
ATOM 608 C C . ASP A 1 81 ? 47.605 -6.964 10.453 1.00 74.12 81 ASP A C 1
ATOM 610 O O . ASP A 1 81 ? 48.207 -6.605 9.437 1.00 74.12 81 ASP A O 1
ATOM 614 N N . VAL A 1 82 ? 46.523 -6.299 10.877 1.00 74.69 82 VAL A N 1
ATOM 615 C CA . VAL A 1 82 ? 46.006 -5.103 10.190 1.00 74.69 82 VAL A CA 1
ATOM 616 C C . VAL A 1 82 ? 46.988 -3.932 10.301 1.00 74.69 82 VAL A C 1
ATOM 618 O O . VAL A 1 82 ? 47.165 -3.186 9.336 1.00 74.69 82 VAL A O 1
ATOM 621 N N . ARG A 1 83 ? 47.675 -3.780 11.440 1.00 77.94 83 ARG A N 1
ATOM 622 C CA . ARG A 1 83 ? 48.741 -2.776 11.603 1.00 77.94 83 ARG A CA 1
ATOM 623 C C . ARG A 1 83 ? 49.919 -3.042 10.676 1.00 77.94 83 ARG A C 1
ATOM 625 O O . ARG A 1 83 ? 50.391 -2.103 10.047 1.00 77.94 83 ARG A O 1
ATOM 632 N N . GLU A 1 84 ? 50.338 -4.295 10.515 1.00 75.38 84 GLU A N 1
ATOM 633 C CA . GLU A 1 84 ? 51.410 -4.657 9.581 1.00 75.38 84 GLU A CA 1
ATOM 634 C C . GLU A 1 84 ? 51.036 -4.302 8.129 1.00 75.38 84 GLU A C 1
ATOM 636 O O . GLU A 1 84 ? 51.868 -3.806 7.363 1.00 75.38 84 GLU A O 1
ATOM 641 N N . VAL A 1 85 ? 49.769 -4.493 7.743 1.00 73.50 85 VAL A N 1
ATOM 642 C CA . VAL A 1 85 ? 49.261 -4.071 6.427 1.00 73.50 85 VAL A CA 1
ATOM 643 C C . VAL A 1 85 ? 49.293 -2.547 6.273 1.00 73.50 85 VAL A C 1
ATOM 645 O O . VAL A 1 85 ? 49.730 -2.060 5.228 1.00 73.50 85 VAL A O 1
ATOM 648 N N . LEU A 1 86 ? 48.875 -1.789 7.291 1.00 75.88 86 LEU A N 1
ATOM 649 C CA . LEU A 1 86 ? 48.907 -0.321 7.274 1.00 75.88 86 LEU A CA 1
ATOM 650 C C . LEU A 1 86 ? 50.340 0.231 7.225 1.00 75.88 86 LEU A C 1
ATOM 652 O O . LEU A 1 86 ? 50.617 1.122 6.420 1.00 75.88 86 LEU A O 1
ATOM 656 N N . ASP A 1 87 ? 51.263 -0.357 7.990 1.00 77.81 87 ASP A N 1
ATOM 657 C CA . ASP A 1 87 ? 52.685 -0.000 7.992 1.00 77.81 87 ASP A CA 1
ATOM 658 C C . ASP A 1 87 ? 53.324 -0.244 6.617 1.00 77.81 87 ASP A C 1
ATOM 660 O O . ASP A 1 87 ? 54.045 0.607 6.095 1.00 77.81 87 ASP A O 1
ATOM 664 N N . ARG A 1 88 ? 53.007 -1.374 5.965 1.00 74.06 88 ARG A N 1
ATOM 665 C CA . ARG A 1 88 ? 53.453 -1.672 4.588 1.00 74.06 88 ARG A CA 1
ATOM 666 C C . ARG A 1 88 ? 52.903 -0.697 3.545 1.00 74.06 88 ARG A C 1
ATOM 668 O O . ARG A 1 88 ? 53.473 -0.589 2.456 1.00 74.06 88 ARG A O 1
ATOM 675 N N . LEU A 1 89 ? 51.777 -0.051 3.837 1.00 70.44 89 LEU A N 1
ATOM 676 C CA . LEU A 1 89 ? 51.150 0.962 2.992 1.00 70.44 89 LEU A CA 1
ATOM 677 C C . LEU A 1 89 ? 51.583 2.389 3.344 1.00 70.44 89 LEU A C 1
ATOM 679 O O . LEU A 1 89 ? 51.147 3.308 2.654 1.00 70.44 89 LEU A O 1
ATOM 683 N N . GLU A 1 90 ? 52.431 2.560 4.362 1.00 72.75 90 GLU A N 1
ATOM 684 C CA . GLU A 1 90 ? 52.858 3.857 4.903 1.00 72.75 90 GLU A CA 1
ATOM 685 C C . GLU A 1 90 ? 51.673 4.731 5.375 1.00 72.75 90 GLU A C 1
ATOM 687 O O . GLU A 1 90 ? 51.725 5.959 5.316 1.00 72.75 90 GLU A O 1
ATOM 692 N N . ILE A 1 91 ? 50.586 4.107 5.853 1.00 73.25 91 ILE A N 1
ATOM 693 C CA . ILE A 1 91 ? 49.405 4.808 6.381 1.00 73.25 91 ILE A CA 1
ATOM 694 C C . ILE A 1 91 ? 49.520 4.913 7.905 1.00 73.25 91 ILE A C 1
ATOM 696 O O . ILE A 1 91 ? 49.408 3.917 8.615 1.00 73.25 91 ILE A O 1
ATOM 700 N N . CYS A 1 92 ? 49.698 6.130 8.421 1.00 72.06 92 CYS A N 1
ATOM 701 C CA . CYS A 1 92 ? 49.819 6.368 9.860 1.00 72.06 92 CYS A CA 1
ATOM 702 C C . CYS A 1 92 ? 48.465 6.289 10.582 1.00 72.06 92 CYS A C 1
ATOM 704 O O . CYS A 1 92 ? 47.490 6.923 10.171 1.00 72.06 92 CYS A O 1
ATOM 706 N N . LEU A 1 93 ? 48.432 5.586 11.716 1.00 73.12 93 LEU A N 1
ATOM 707 C CA . LEU A 1 93 ? 47.304 5.627 12.644 1.00 73.12 93 LEU A CA 1
ATOM 708 C C . LEU A 1 93 ? 47.335 6.905 13.491 1.00 73.12 93 LEU A C 1
ATOM 710 O O . LEU A 1 93 ? 48.389 7.383 13.901 1.00 73.12 93 LEU A O 1
ATOM 714 N N . ALA A 1 94 ? 46.151 7.431 13.794 1.00 70.75 94 ALA A N 1
ATOM 715 C CA . ALA A 1 94 ? 45.959 8.572 14.685 1.00 70.75 94 ALA A CA 1
ATOM 716 C C . ALA A 1 94 ? 46.047 8.193 16.179 1.00 70.75 94 ALA A C 1
ATOM 718 O O . ALA A 1 94 ? 46.057 9.076 17.034 1.00 70.75 94 ALA A O 1
ATOM 719 N N . SER A 1 95 ? 46.094 6.894 16.499 1.00 69.62 95 SER A N 1
ATOM 720 C CA . SER A 1 95 ? 46.213 6.357 17.859 1.00 69.62 95 SER A CA 1
ATOM 721 C C . SER A 1 95 ? 47.006 5.049 17.865 1.00 69.62 95 SER A C 1
ATOM 723 O O . SER A 1 95 ? 46.764 4.173 17.032 1.00 69.62 95 SER A O 1
ATOM 725 N N . ASP A 1 96 ? 47.892 4.900 18.852 1.00 65.94 96 ASP A N 1
ATOM 726 C CA . ASP A 1 96 ? 48.690 3.687 19.082 1.00 65.94 96 ASP A CA 1
ATOM 727 C C . ASP A 1 96 ? 47.872 2.546 19.709 1.00 65.94 96 ASP A C 1
ATOM 729 O O . ASP A 1 96 ? 48.264 1.379 19.635 1.00 65.94 96 ASP A O 1
ATOM 733 N N . GLU A 1 97 ? 46.719 2.850 20.311 1.00 70.69 97 GLU A N 1
ATOM 734 C CA . GLU A 1 97 ? 45.800 1.873 20.903 1.00 70.69 97 GLU A CA 1
ATOM 735 C C . GLU A 1 97 ? 44.526 1.736 20.060 1.00 70.69 97 GLU A C 1
ATOM 737 O O . GLU A 1 97 ? 43.966 2.728 19.583 1.00 70.69 97 GLU A O 1
ATOM 742 N N . ALA A 1 98 ? 44.080 0.488 19.874 1.00 69.00 98 ALA A N 1
ATOM 743 C CA . ALA A 1 98 ? 42.816 0.174 19.218 1.00 69.00 98 ALA A CA 1
ATOM 744 C C . ALA A 1 98 ? 41.637 0.515 20.138 1.00 69.00 98 ALA A C 1
ATOM 746 O O . ALA A 1 98 ? 41.605 0.122 21.306 1.00 69.00 98 ALA A O 1
ATOM 747 N N . LEU A 1 99 ? 40.645 1.216 19.600 1.00 70.06 99 LEU A N 1
ATOM 748 C CA . LEU A 1 99 ? 39.490 1.690 20.357 1.00 70.06 99 LEU A CA 1
ATOM 749 C C . LEU A 1 99 ? 38.458 0.582 20.519 1.00 70.06 99 LEU A C 1
ATOM 751 O O . LEU A 1 99 ? 38.109 -0.072 19.541 1.00 70.06 99 LEU A O 1
ATOM 755 N N . ASN A 1 100 ? 37.938 0.380 21.728 1.00 69.19 100 ASN A N 1
ATOM 756 C CA . ASN A 1 100 ? 36.900 -0.619 21.957 1.00 69.19 100 ASN A CA 1
ATOM 757 C C . ASN A 1 100 ? 35.514 -0.015 21.678 1.00 69.19 100 ASN A C 1
ATOM 759 O O . ASN A 1 100 ? 35.074 0.914 22.359 1.00 69.19 100 ASN A O 1
ATOM 763 N N . ALA A 1 101 ? 34.813 -0.559 20.685 1.00 64.38 101 ALA A N 1
ATOM 764 C CA . ALA A 1 101 ? 33.504 -0.078 20.265 1.00 64.38 101 ALA A CA 1
ATOM 765 C C . ALA A 1 101 ? 32.377 -0.350 21.276 1.00 64.38 101 ALA A C 1
ATOM 767 O O . ALA A 1 101 ? 31.290 0.177 21.078 1.00 64.38 101 ALA A O 1
ATOM 768 N N . ASP A 1 102 ? 32.621 -1.109 22.346 1.00 62.78 102 ASP A N 1
ATOM 769 C CA . ASP A 1 102 ? 31.687 -1.298 23.466 1.00 62.78 102 ASP A CA 1
ATOM 770 C C . ASP A 1 102 ? 32.060 -0.452 24.699 1.00 62.78 102 ASP A C 1
ATOM 772 O O . ASP A 1 102 ? 31.248 -0.279 25.613 1.00 62.78 102 ASP A O 1
ATOM 776 N N . ASP A 1 103 ? 33.268 0.126 24.738 1.00 65.25 103 ASP A N 1
ATOM 777 C CA . ASP A 1 103 ? 33.691 1.036 25.805 1.00 65.25 103 ASP A CA 1
ATOM 778 C C . ASP A 1 103 ? 33.639 2.494 25.347 1.00 65.25 103 ASP A C 1
ATOM 780 O O . ASP A 1 103 ? 34.620 3.058 24.859 1.00 65.25 103 ASP A O 1
ATOM 784 N N . VAL A 1 104 ? 32.495 3.132 25.596 1.00 57.66 104 VAL A N 1
ATOM 785 C CA . VAL A 1 104 ? 32.229 4.550 25.292 1.00 57.66 104 VAL A CA 1
ATOM 786 C C . VAL A 1 104 ? 33.279 5.498 25.891 1.00 57.66 104 VAL A C 1
ATOM 788 O O . VAL A 1 104 ? 33.500 6.585 25.367 1.00 57.66 104 VAL A O 1
ATOM 791 N N . ARG A 1 105 ? 33.969 5.108 26.974 1.00 59.16 105 ARG A N 1
ATOM 792 C CA . ARG A 1 105 ? 35.021 5.938 27.592 1.00 59.16 105 ARG A CA 1
ATOM 793 C C . ARG A 1 105 ? 36.313 5.934 26.786 1.00 59.16 105 ARG A C 1
ATOM 795 O O . ARG A 1 105 ? 37.105 6.862 26.916 1.00 59.16 105 ARG A O 1
ATOM 802 N N . SER A 1 106 ? 36.529 4.894 25.984 1.00 56.50 106 SER A N 1
ATOM 803 C CA . SER A 1 106 ? 37.659 4.808 25.062 1.00 56.50 106 SER A CA 1
ATOM 804 C C . SER A 1 106 ? 37.441 5.663 23.812 1.00 56.50 106 SER A C 1
ATOM 806 O O . SER A 1 106 ? 38.406 6.018 23.152 1.00 56.50 106 SER A O 1
ATOM 808 N N . TRP A 1 107 ? 36.206 6.099 23.530 1.00 62.56 107 TRP A N 1
ATOM 809 C CA . TRP A 1 107 ? 35.868 6.940 22.372 1.00 62.56 107 TRP A CA 1
ATOM 810 C C . TRP A 1 107 ? 36.276 8.407 22.542 1.00 62.56 107 TRP A C 1
ATOM 812 O O . TRP A 1 107 ? 35.769 9.268 21.821 1.00 62.56 107 TRP A O 1
ATOM 822 N N . ASN A 1 108 ? 37.153 8.706 23.506 1.00 53.47 108 ASN A N 1
ATOM 823 C CA . ASN A 1 108 ? 37.686 10.043 23.715 1.00 53.47 108 ASN A CA 1
ATOM 824 C C . ASN A 1 108 ? 38.358 10.501 22.423 1.00 53.47 108 ASN A C 1
ATOM 826 O O . ASN A 1 108 ? 39.481 10.095 22.151 1.00 53.47 108 ASN A O 1
ATOM 830 N N . LEU A 1 109 ? 37.672 11.347 21.654 1.00 50.00 109 LEU A N 1
ATOM 831 C CA . LEU A 1 109 ? 38.261 12.142 20.588 1.00 50.00 109 LEU A CA 1
ATOM 832 C C . LEU A 1 109 ? 39.273 13.103 21.219 1.00 50.00 109 LEU A C 1
ATOM 834 O O . LEU A 1 109 ? 38.858 14.040 21.906 1.00 50.00 109 LEU A O 1
ATOM 838 N N . PRO A 1 110 ? 40.583 12.967 20.971 1.00 42.72 110 PRO A N 1
ATOM 839 C CA . PRO A 1 110 ? 41.455 14.112 21.066 1.00 42.72 110 PRO A CA 1
ATOM 840 C C . PRO A 1 110 ? 41.347 14.853 19.721 1.00 42.72 110 PRO A C 1
ATOM 842 O O . PRO A 1 110 ? 41.611 14.274 18.672 1.00 42.72 110 PRO A O 1
ATOM 845 N N . LEU A 1 111 ? 41.032 16.151 19.762 1.00 44.81 111 LEU A N 1
ATOM 846 C CA . LEU A 1 111 ? 41.466 17.132 18.748 1.00 44.81 111 LEU A CA 1
ATOM 847 C C . LEU A 1 111 ? 40.631 17.294 17.456 1.00 44.81 111 LEU A C 1
ATOM 849 O O . LEU A 1 111 ? 41.205 17.441 16.380 1.00 44.81 111 LEU A O 1
ATOM 853 N N . LEU A 1 112 ? 39.300 17.417 17.540 1.00 45.03 112 LEU A N 1
ATOM 854 C CA . LEU A 1 112 ? 38.561 18.196 16.519 1.00 45.03 112 LEU A CA 1
ATOM 855 C C . LEU A 1 112 ? 38.437 19.690 16.878 1.00 45.03 112 LEU A C 1
ATOM 857 O O . LEU A 1 112 ? 38.250 20.511 15.986 1.00 45.03 112 LEU A O 1
ATOM 861 N N . ASP A 1 113 ? 38.643 20.061 18.148 1.00 40.62 113 ASP A N 1
ATOM 862 C CA . ASP A 1 113 ? 38.616 21.462 18.608 1.00 40.62 113 ASP A CA 1
ATOM 863 C C . ASP A 1 113 ? 39.894 22.266 18.267 1.00 40.62 113 ASP A C 1
ATOM 865 O O . ASP A 1 113 ? 39.883 23.492 18.358 1.00 40.62 113 ASP A O 1
ATOM 869 N N . GLU A 1 114 ? 40.999 21.625 17.856 1.00 41.38 114 GLU A N 1
ATOM 870 C CA . GLU A 1 114 ? 42.282 22.315 17.587 1.00 41.38 114 GLU A CA 1
ATOM 871 C C . GLU A 1 114 ? 42.611 22.530 16.096 1.00 41.38 114 GLU A C 1
ATOM 873 O O . GLU A 1 114 ? 43.591 23.205 15.774 1.00 41.38 114 GLU A O 1
ATOM 878 N N . LEU A 1 115 ? 41.792 22.037 15.161 1.00 43.00 115 LEU A N 1
ATOM 879 C CA . LEU A 1 115 ? 42.038 22.181 13.719 1.00 43.00 115 LEU A CA 1
ATOM 880 C C . LEU A 1 115 ? 41.069 23.188 13.091 1.00 43.00 115 LEU A C 1
ATOM 882 O O . LEU A 1 115 ? 40.092 22.831 12.443 1.00 43.00 115 LEU A O 1
ATOM 886 N N . VAL A 1 116 ? 41.372 24.475 13.276 1.00 37.94 116 VAL A N 1
ATOM 887 C CA . VAL A 1 116 ? 40.711 25.590 12.578 1.00 37.94 116 VAL A CA 1
ATOM 888 C C . VAL A 1 116 ? 41.121 25.586 11.096 1.00 37.94 116 VAL A C 1
ATOM 890 O O . VAL A 1 116 ? 42.309 25.770 10.809 1.00 37.94 116 VAL A O 1
ATOM 893 N N . PRO A 1 117 ? 40.188 25.476 10.130 1.00 37.06 117 PRO A N 1
ATOM 894 C CA . PRO A 1 117 ? 40.481 25.803 8.742 1.00 37.06 117 PRO A CA 1
ATOM 895 C C . PRO A 1 117 ? 40.681 27.315 8.623 1.00 37.06 117 PRO A C 1
ATOM 897 O O . PRO A 1 117 ? 39.829 28.124 9.001 1.00 37.06 117 PRO A O 1
ATOM 900 N N . SER A 1 118 ? 41.834 27.720 8.105 1.00 40.75 118 SER A N 1
ATOM 901 C CA . SER A 1 118 ? 42.173 29.117 7.882 1.00 40.75 118 SER A CA 1
ATOM 902 C C . SER A 1 118 ? 41.317 29.726 6.768 1.00 40.75 118 SER A C 1
ATOM 904 O O . SER A 1 118 ? 41.628 29.634 5.586 1.00 40.75 118 SER A O 1
ATOM 906 N N . GLY A 1 119 ? 40.283 30.445 7.205 1.00 43.56 119 GLY A N 1
ATOM 907 C CA . GLY A 1 119 ? 39.774 31.659 6.580 1.00 43.56 119 GLY A CA 1
ATOM 908 C C . GLY A 1 119 ? 38.742 31.460 5.483 1.00 43.56 119 GLY A C 1
ATOM 909 O O . GLY A 1 119 ? 39.090 31.020 4.401 1.00 43.56 119 GLY A O 1
ATOM 910 N N . HIS A 1 120 ? 37.522 31.950 5.715 1.00 31.52 120 HIS A N 1
ATOM 911 C CA . HIS A 1 120 ? 36.703 32.621 4.704 1.00 31.52 120 HIS A CA 1
ATOM 912 C C . HIS A 1 120 ? 36.003 33.829 5.347 1.00 31.52 120 HIS A C 1
ATOM 914 O O . HIS A 1 120 ? 35.665 33.840 6.527 1.00 31.52 120 HIS A O 1
ATOM 920 N N . VAL A 1 121 ? 35.930 34.895 4.559 1.00 40.22 121 VAL A N 1
ATOM 921 C CA . VAL A 1 121 ? 35.701 36.286 4.953 1.00 40.22 121 VAL A CA 1
ATOM 922 C C . VAL A 1 121 ? 34.231 36.563 5.293 1.00 40.22 121 VAL A C 1
ATOM 924 O O . VAL A 1 121 ? 33.342 36.146 4.562 1.00 40.22 121 VAL A O 1
ATOM 927 N N . GLY A 1 122 ? 34.053 37.312 6.387 1.00 39.16 122 GLY A N 1
ATOM 928 C CA . GLY A 1 122 ? 32.893 38.078 6.869 1.00 39.16 122 GLY A CA 1
ATOM 929 C C . GLY A 1 122 ? 31.551 37.992 6.134 1.00 39.16 122 GLY A C 1
ATOM 930 O O . GLY A 1 122 ? 31.415 38.449 5.002 1.00 39.16 122 GLY A O 1
ATOM 931 N N . SER A 1 123 ? 30.537 37.547 6.878 1.00 40.47 123 SER A N 1
ATOM 932 C CA . SER A 1 123 ? 29.119 37.857 6.672 1.00 40.47 123 SER A CA 1
ATOM 933 C C . SER A 1 123 ? 28.641 38.673 7.880 1.00 40.47 123 SER A C 1
ATOM 935 O O . SER A 1 123 ? 29.075 38.410 9.002 1.00 40.47 123 SER A O 1
ATOM 937 N N . ASP A 1 124 ? 27.832 39.701 7.611 1.00 48.66 124 ASP A N 1
ATOM 938 C CA . ASP A 1 124 ? 27.490 40.801 8.522 1.00 48.66 124 ASP A CA 1
ATOM 939 C C . ASP A 1 124 ? 26.972 40.346 9.905 1.00 48.66 124 ASP A C 1
ATOM 941 O O . ASP A 1 124 ? 26.138 39.447 10.027 1.00 48.66 124 ASP A O 1
ATOM 945 N N . ASP A 1 125 ? 27.459 41.016 10.957 1.00 51.31 125 ASP A N 1
ATOM 946 C CA . ASP A 1 125 ? 27.266 40.694 12.384 1.00 51.31 125 ASP A CA 1
ATOM 947 C C . ASP A 1 125 ? 25.792 40.560 12.842 1.00 51.31 125 ASP A C 1
ATOM 949 O O . ASP A 1 125 ? 25.522 39.959 13.887 1.00 51.31 125 ASP A O 1
ATOM 953 N N . GLU A 1 126 ? 24.822 41.074 12.077 1.00 52.03 126 GLU A N 1
ATOM 954 C CA . GLU A 1 126 ? 23.389 40.951 12.391 1.00 52.03 126 GLU A CA 1
ATOM 955 C C . GLU A 1 126 ? 22.840 39.533 12.142 1.00 52.03 126 GLU A C 1
ATOM 957 O O . GLU A 1 126 ? 22.035 39.043 12.941 1.00 52.03 126 GLU A O 1
ATOM 962 N N . ASP A 1 127 ? 23.333 38.819 11.123 1.00 54.69 127 ASP A N 1
ATOM 963 C CA . ASP A 1 127 ? 22.907 37.441 10.832 1.00 54.69 127 ASP A CA 1
ATOM 964 C C . ASP A 1 127 ? 23.502 36.448 11.842 1.00 54.69 127 ASP A C 1
ATOM 966 O O . ASP A 1 127 ? 22.837 35.502 12.273 1.00 54.69 127 ASP A O 1
ATOM 970 N N . ILE A 1 128 ? 24.728 36.703 12.314 1.00 55.44 128 ILE A N 1
ATOM 971 C CA . ILE A 1 128 ? 25.388 35.894 13.350 1.00 55.44 128 ILE A CA 1
ATOM 972 C C . ILE A 1 128 ? 24.662 36.037 14.693 1.00 55.44 128 ILE A C 1
ATOM 974 O O . ILE A 1 128 ? 24.502 35.051 15.415 1.00 55.44 128 ILE A O 1
ATOM 978 N N . ALA A 1 129 ? 24.192 37.238 15.038 1.00 64.81 129 ALA A N 1
ATOM 979 C CA . ALA A 1 129 ? 23.410 37.455 16.253 1.00 64.81 129 ALA A CA 1
ATOM 980 C C . ALA A 1 129 ? 22.052 36.732 16.195 1.00 64.81 129 ALA A C 1
ATOM 982 O O . ALA A 1 129 ? 21.675 36.061 17.158 1.00 64.81 129 ALA A O 1
ATOM 983 N N . ALA A 1 130 ? 21.360 36.793 15.052 1.00 64.50 130 ALA A N 1
ATOM 984 C CA . ALA A 1 130 ? 20.087 36.103 14.845 1.00 64.50 130 ALA A CA 1
ATOM 985 C C . ALA A 1 130 ? 20.238 34.571 14.877 1.00 64.50 130 ALA A C 1
ATOM 987 O O . ALA A 1 130 ? 19.418 33.873 15.476 1.00 64.50 130 ALA A O 1
ATOM 988 N N . VAL A 1 131 ? 21.310 34.033 14.285 1.00 54.91 131 VAL A N 1
ATOM 989 C CA . VAL A 1 131 ? 21.618 32.596 14.329 1.00 54.91 131 VAL A CA 1
ATOM 990 C C . VAL A 1 131 ? 21.995 32.152 15.745 1.00 54.91 131 VAL A C 1
ATOM 992 O O . VAL A 1 131 ? 21.492 31.129 16.203 1.00 54.91 131 VAL A O 1
ATOM 995 N N . LYS A 1 132 ? 22.793 32.937 16.484 1.00 63.53 132 LYS A N 1
ATOM 996 C CA . LYS A 1 132 ? 23.123 32.656 17.895 1.00 63.53 132 LYS A CA 1
ATOM 997 C C . LYS A 1 132 ? 21.891 32.675 18.797 1.00 63.53 132 LYS A C 1
ATOM 999 O O . LYS A 1 132 ? 21.778 31.834 19.684 1.00 63.53 132 LYS A O 1
ATOM 1004 N N . GLN A 1 133 ? 20.953 33.589 18.556 1.00 71.44 133 GLN A N 1
ATOM 1005 C CA . GLN A 1 133 ? 19.698 33.631 19.300 1.00 71.44 133 GLN A CA 1
ATOM 1006 C C . GLN A 1 133 ? 18.829 32.398 19.012 1.00 71.44 133 GLN A C 1
ATOM 1008 O O . GLN A 1 133 ? 18.360 31.755 19.949 1.00 71.44 133 GLN A O 1
ATOM 1013 N N . ARG A 1 134 ? 18.673 32.008 17.739 1.00 67.00 134 ARG A N 1
ATOM 1014 C CA . ARG A 1 134 ? 17.926 30.789 17.370 1.00 67.00 134 ARG A CA 1
ATOM 1015 C C . ARG A 1 134 ? 18.595 29.514 17.886 1.00 67.00 134 ARG A C 1
ATOM 1017 O O . ARG A 1 134 ? 17.898 28.559 18.212 1.00 67.00 134 ARG A O 1
ATOM 1024 N N . LEU A 1 135 ? 19.926 29.493 17.979 1.00 65.50 135 LEU A N 1
ATOM 1025 C CA . LEU A 1 135 ? 20.670 28.389 18.582 1.00 65.50 135 LEU A CA 1
ATOM 1026 C C . LEU A 1 135 ? 20.378 28.285 20.085 1.00 65.50 135 LEU A C 1
ATOM 1028 O O . LEU A 1 135 ? 20.048 27.201 20.549 1.00 65.50 135 LEU A O 1
ATOM 1032 N N . ALA A 1 136 ? 20.389 29.404 20.816 1.00 69.56 136 ALA A N 1
ATOM 1033 C CA . ALA A 1 136 ? 20.045 29.428 22.239 1.00 69.56 136 ALA A CA 1
ATOM 1034 C C . ALA A 1 136 ? 18.578 29.030 22.503 1.00 69.56 136 ALA A C 1
ATOM 1036 O O . ALA A 1 136 ? 18.291 28.302 23.454 1.00 69.56 136 ALA A O 1
ATOM 1037 N N . GLU A 1 137 ? 17.645 29.454 21.642 1.00 68.06 137 GLU A N 1
ATOM 1038 C CA . GLU A 1 137 ? 16.237 29.029 21.697 1.00 68.06 137 GLU A CA 1
ATOM 1039 C C . GLU A 1 137 ? 16.094 27.516 21.430 1.00 68.06 137 GLU A C 1
ATOM 1041 O O . GLU A 1 137 ? 15.356 26.823 22.137 1.00 68.06 137 GLU A O 1
ATOM 1046 N N . ASN A 1 138 ? 16.849 26.969 20.471 1.00 64.56 138 ASN A N 1
ATOM 1047 C CA . ASN A 1 138 ? 16.868 25.532 20.182 1.00 64.56 138 ASN A CA 1
ATOM 1048 C C . ASN A 1 138 ? 17.524 24.709 21.300 1.00 64.56 138 ASN A C 1
ATOM 1050 O O . ASN A 1 138 ? 17.058 23.610 21.593 1.00 64.56 138 ASN A O 1
ATOM 1054 N N . GLU A 1 139 ? 18.577 25.216 21.940 1.00 62.69 139 GLU A N 1
ATOM 1055 C CA . GLU A 1 139 ? 19.223 24.567 23.086 1.00 62.69 139 GLU A CA 1
ATOM 1056 C C . GLU A 1 139 ? 18.287 24.505 24.295 1.00 62.69 139 GLU A C 1
ATOM 1058 O O . GLU A 1 139 ? 18.171 23.451 24.923 1.00 62.69 139 GLU A O 1
ATOM 1063 N N . ALA A 1 140 ? 17.559 25.591 24.575 1.00 68.12 140 ALA A N 1
ATOM 1064 C CA . ALA A 1 140 ? 16.532 25.614 25.613 1.00 68.12 140 ALA A CA 1
ATOM 1065 C C . ALA A 1 140 ? 15.403 24.611 25.317 1.00 68.12 140 ALA A C 1
ATOM 1067 O O . ALA A 1 140 ? 15.068 23.791 26.171 1.00 68.12 140 ALA A O 1
ATOM 1068 N N . THR A 1 141 ? 14.894 24.595 24.079 1.00 68.06 141 THR A N 1
ATOM 1069 C CA . THR A 1 141 ? 13.856 23.641 23.643 1.00 68.06 141 THR A CA 1
ATOM 1070 C C . THR A 1 141 ? 14.347 22.187 23.714 1.00 68.06 141 THR A C 1
ATOM 1072 O O . THR A 1 141 ? 13.616 21.285 24.116 1.00 68.06 141 THR A O 1
ATOM 1075 N N . SER A 1 142 ? 15.610 21.939 23.360 1.00 55.00 142 SER A N 1
ATOM 1076 C CA . SER A 1 142 ? 16.243 20.614 23.423 1.00 55.00 142 SER A CA 1
ATOM 1077 C C . SER A 1 142 ? 16.424 20.129 24.864 1.00 55.00 142 SER A C 1
ATOM 1079 O O . SER A 1 142 ? 16.215 18.950 25.155 1.00 55.00 142 SER A O 1
ATOM 1081 N N . LEU A 1 143 ? 16.761 21.030 25.791 1.00 65.88 143 LEU A N 1
ATOM 1082 C CA . LEU A 1 143 ? 16.826 20.735 27.223 1.00 65.88 143 LEU A CA 1
ATOM 1083 C C . LEU A 1 143 ? 15.445 20.415 27.807 1.00 65.88 143 LEU A C 1
ATOM 1085 O O . LEU A 1 143 ? 15.334 19.454 28.569 1.00 65.88 143 LEU A O 1
ATOM 1089 N N . GLU A 1 144 ? 14.403 21.154 27.421 1.00 69.56 144 GLU A N 1
ATOM 1090 C CA . GLU A 1 144 ? 13.018 20.864 27.820 1.00 69.56 144 GLU A CA 1
ATOM 1091 C C . GLU A 1 144 ? 12.554 19.501 27.293 1.00 69.56 144 GLU A C 1
ATOM 1093 O O . GLU A 1 144 ? 12.087 18.674 28.073 1.00 69.56 144 GLU A O 1
ATOM 1098 N N . LEU A 1 145 ? 12.796 19.198 26.014 1.00 60.25 145 LEU A N 1
ATOM 1099 C CA . LEU A 1 145 ? 12.476 17.892 25.427 1.00 60.25 145 LEU A CA 1
ATOM 1100 C C . LEU A 1 145 ? 13.250 16.745 26.092 1.00 60.25 145 LEU A C 1
ATOM 1102 O O . LEU A 1 145 ? 12.692 15.677 26.338 1.00 60.25 145 LEU A O 1
ATOM 1106 N N . ARG A 1 146 ? 14.530 16.943 26.435 1.00 64.69 146 ARG A N 1
ATOM 1107 C CA . ARG A 1 146 ? 15.317 15.948 27.187 1.00 64.69 146 ARG A CA 1
ATOM 1108 C C . ARG A 1 146 ? 14.777 15.745 28.601 1.00 64.69 146 ARG A C 1
ATOM 1110 O O . ARG A 1 146 ? 14.784 14.615 29.090 1.00 64.69 146 ARG A O 1
ATOM 1117 N N . ALA A 1 147 ? 14.294 16.805 29.246 1.00 66.56 147 ALA A N 1
ATOM 1118 C CA . ALA A 1 147 ? 13.643 16.712 30.547 1.00 66.56 147 ALA A CA 1
ATOM 1119 C C . ALA A 1 147 ? 12.293 15.978 30.455 1.00 66.56 147 ALA A C 1
ATOM 1121 O O . ALA A 1 147 ? 12.022 15.128 31.302 1.00 66.56 147 ALA A O 1
ATOM 1122 N N . GLU A 1 148 ? 11.490 16.225 29.416 1.00 65.50 148 GLU A N 1
ATOM 1123 C CA . GLU A 1 148 ? 10.241 15.494 29.148 1.00 65.50 148 GLU A CA 1
ATOM 1124 C C . GLU A 1 148 ? 10.492 14.010 28.856 1.00 65.50 148 GLU A C 1
ATOM 1126 O O . GLU A 1 148 ? 9.827 13.151 29.432 1.00 65.50 148 GLU A O 1
ATOM 1131 N N . ILE A 1 149 ? 11.504 13.680 28.044 1.00 64.06 149 ILE A N 1
ATOM 1132 C CA . ILE A 1 149 ? 11.928 12.291 27.799 1.00 64.06 149 ILE A CA 1
ATOM 1133 C C . ILE A 1 149 ? 12.388 11.632 29.105 1.00 64.06 149 ILE A C 1
ATOM 1135 O O . ILE A 1 149 ? 12.028 10.488 29.384 1.00 64.06 149 ILE A O 1
ATOM 1139 N N . GLY A 1 150 ? 13.143 12.353 29.938 1.00 62.06 150 GLY A N 1
ATOM 1140 C CA . GLY A 1 150 ? 13.546 11.886 31.263 1.00 62.06 150 GLY A CA 1
ATOM 1141 C C . GLY A 1 150 ? 12.350 11.614 32.181 1.00 62.06 150 GLY A C 1
ATOM 1142 O O . GLY A 1 150 ? 12.320 10.590 32.863 1.00 62.06 150 GLY A O 1
ATOM 1143 N N . GLN A 1 151 ? 11.336 12.483 32.163 1.00 65.56 151 GLN A N 1
ATOM 1144 C CA . GLN A 1 151 ? 10.097 12.300 32.923 1.00 65.56 151 GLN A CA 1
ATOM 1145 C C . GLN A 1 151 ? 9.271 11.121 32.400 1.00 65.56 151 GLN A C 1
ATOM 1147 O O . GLN A 1 151 ? 8.794 10.322 33.202 1.00 65.56 151 GLN A O 1
ATOM 1152 N N . LEU A 1 152 ? 9.153 10.953 31.082 1.00 60.62 152 LEU A N 1
ATOM 1153 C CA . LEU A 1 152 ? 8.479 9.807 30.471 1.00 60.62 152 LEU A CA 1
ATOM 1154 C C . LEU A 1 152 ? 9.188 8.493 30.814 1.00 60.62 152 LEU A C 1
ATOM 1156 O O . LEU A 1 152 ? 8.529 7.540 31.222 1.00 60.62 152 LEU A O 1
ATOM 1160 N N . HIS A 1 153 ? 10.522 8.448 30.759 1.00 58.56 153 HIS A N 1
ATOM 1161 C CA . HIS A 1 153 ? 11.288 7.287 31.218 1.00 58.56 153 HIS A CA 1
ATOM 1162 C C . HIS A 1 153 ? 11.095 7.011 32.710 1.00 58.56 153 HIS A C 1
ATOM 1164 O O . HIS A 1 153 ? 10.945 5.852 33.096 1.00 58.56 153 HIS A O 1
ATOM 1170 N N . ALA A 1 154 ? 11.052 8.046 33.551 1.00 64.12 154 ALA A N 1
ATOM 1171 C CA . ALA A 1 154 ? 10.792 7.886 34.978 1.00 64.12 154 ALA A CA 1
ATOM 1172 C C . ALA A 1 154 ? 9.371 7.364 35.251 1.00 64.12 154 ALA A C 1
ATOM 1174 O O . ALA A 1 154 ? 9.195 6.525 36.132 1.00 64.12 154 ALA A O 1
ATOM 1175 N N . ILE A 1 155 ? 8.372 7.799 34.474 1.00 65.31 155 ILE A N 1
ATOM 1176 C CA . ILE A 1 155 ? 6.992 7.292 34.528 1.00 65.31 155 ILE A CA 1
ATOM 1177 C C . ILE A 1 155 ? 6.942 5.826 34.087 1.00 65.31 155 ILE A C 1
ATOM 1179 O O . ILE A 1 155 ? 6.350 5.012 34.788 1.00 65.31 155 ILE A O 1
ATOM 1183 N N . ILE A 1 156 ? 7.613 5.460 32.991 1.00 53.59 156 ILE A N 1
ATOM 1184 C CA . ILE A 1 156 ? 7.700 4.073 32.503 1.00 53.59 156 ILE A CA 1
ATOM 1185 C C . ILE A 1 156 ? 8.365 3.166 33.553 1.00 53.59 156 ILE A C 1
ATOM 1187 O O . ILE A 1 156 ? 7.860 2.086 33.856 1.00 53.59 156 ILE A O 1
ATOM 1191 N N . LEU A 1 157 ? 9.454 3.621 34.180 1.00 58.03 157 LEU A N 1
ATOM 1192 C CA . LEU A 1 157 ? 10.117 2.917 35.285 1.00 58.03 157 LEU A CA 1
ATOM 1193 C C . LEU A 1 157 ? 9.238 2.825 36.539 1.00 58.03 157 LEU A C 1
ATOM 1195 O O . LEU A 1 157 ? 9.221 1.787 37.200 1.00 58.03 157 LEU A O 1
ATOM 1199 N N . ALA A 1 158 ? 8.487 3.876 36.870 1.00 59.78 158 ALA A N 1
ATOM 1200 C CA . ALA A 1 158 ? 7.551 3.872 37.991 1.00 59.78 158 ALA A CA 1
ATOM 1201 C C . ALA A 1 158 ? 6.367 2.921 37.748 1.00 59.78 158 ALA A C 1
ATOM 1203 O O . ALA A 1 158 ? 5.968 2.209 38.666 1.00 59.78 158 ALA A O 1
ATOM 1204 N N . MET A 1 159 ? 5.856 2.848 36.514 1.00 50.72 159 MET A N 1
ATOM 1205 C CA . MET A 1 159 ? 4.834 1.879 36.099 1.00 50.72 159 MET A CA 1
ATOM 1206 C C . MET A 1 159 ? 5.359 0.439 36.189 1.00 50.72 159 MET A C 1
ATOM 1208 O O . MET A 1 159 ? 4.677 -0.419 36.749 1.00 50.72 159 MET A O 1
ATOM 1212 N N . ARG A 1 160 ? 6.605 0.199 35.753 1.00 47.69 160 ARG A N 1
ATOM 1213 C CA . ARG A 1 160 ? 7.290 -1.101 35.865 1.00 47.69 160 ARG A CA 1
ATOM 1214 C C . ARG A 1 160 ? 7.478 -1.540 37.323 1.00 47.69 160 ARG A C 1
ATOM 1216 O O . ARG A 1 160 ? 7.221 -2.689 37.665 1.00 47.69 160 ARG A O 1
ATOM 1223 N N . ASN A 1 161 ? 7.864 -0.618 38.208 1.00 57.50 161 ASN A N 1
ATOM 1224 C CA . ASN A 1 161 ? 8.051 -0.892 39.639 1.00 57.50 161 ASN A CA 1
ATOM 1225 C C . ASN A 1 161 ? 6.728 -1.058 40.412 1.00 57.50 161 ASN A C 1
ATOM 1227 O O . ASN A 1 161 ? 6.720 -1.658 41.485 1.00 57.50 161 ASN A O 1
ATOM 1231 N N . ALA A 1 162 ? 5.611 -0.550 39.880 1.00 54.06 162 ALA A N 1
ATOM 1232 C CA . ALA A 1 162 ? 4.275 -0.696 40.459 1.00 54.06 162 ALA A CA 1
ATOM 1233 C C . ALA A 1 162 ? 3.597 -2.043 40.126 1.00 54.06 162 ALA A C 1
ATOM 1235 O O . ALA A 1 162 ? 2.442 -2.250 40.498 1.00 54.06 162 ALA A O 1
ATOM 1236 N N . GLY A 1 163 ? 4.291 -2.960 39.441 1.00 40.56 163 GLY A N 1
ATOM 1237 C CA . GLY A 1 163 ? 3.757 -4.277 39.078 1.00 40.56 163 GLY A CA 1
ATOM 1238 C C . GLY A 1 163 ? 2.757 -4.252 37.918 1.00 40.56 163 GLY A C 1
ATOM 1239 O O . GLY A 1 163 ? 2.070 -5.246 37.691 1.00 40.56 163 GLY A O 1
ATOM 1240 N N . ALA A 1 164 ? 2.672 -3.143 37.175 1.00 44.94 164 ALA A N 1
ATOM 1241 C CA . ALA A 1 164 ? 2.063 -3.132 35.851 1.00 44.94 164 ALA A CA 1
ATOM 1242 C C . ALA A 1 164 ? 3.106 -3.673 34.865 1.00 44.94 164 ALA A C 1
ATOM 1244 O O . ALA A 1 164 ? 3.859 -2.910 34.271 1.00 44.94 164 ALA A O 1
ATOM 1245 N N . ASP A 1 165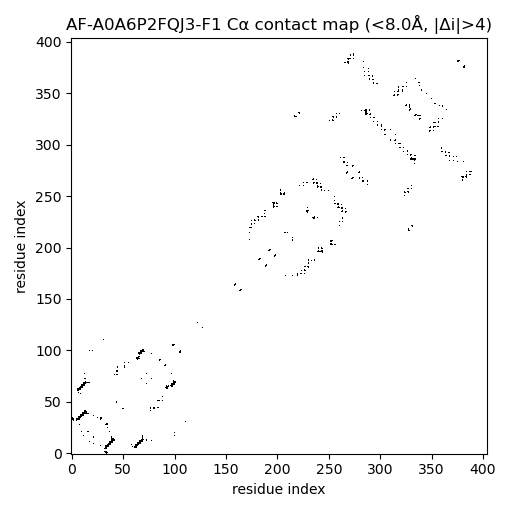 ? 3.200 -4.997 34.785 1.00 37.06 165 ASP A N 1
ATOM 1246 C CA . ASP A 1 165 ? 4.063 -5.725 33.857 1.00 37.06 165 ASP A CA 1
ATOM 1247 C C . ASP A 1 165 ? 3.451 -5.668 32.441 1.00 37.06 165 ASP A C 1
ATOM 1249 O O . ASP A 1 165 ? 2.399 -6.279 32.220 1.00 37.06 165 ASP A O 1
ATOM 1253 N N . PRO A 1 166 ? 4.018 -4.924 31.468 1.00 40.59 166 PRO A N 1
ATOM 1254 C CA . PRO A 1 166 ? 3.749 -5.209 30.071 1.00 40.59 166 PRO A CA 1
ATOM 1255 C C . PRO A 1 166 ? 4.591 -6.444 29.764 1.00 40.59 166 PRO A C 1
ATOM 1257 O O . PRO A 1 166 ? 5.804 -6.330 29.614 1.00 40.59 166 PRO A O 1
ATOM 1260 N N . GLY A 1 167 ? 3.950 -7.613 29.812 1.00 34.91 167 GLY A N 1
ATOM 1261 C CA . GLY A 1 167 ? 4.625 -8.907 29.858 1.00 34.91 167 GLY A CA 1
ATOM 1262 C C . GLY A 1 167 ? 5.837 -9.012 28.934 1.00 34.91 167 GLY A C 1
ATOM 1263 O O . GLY A 1 167 ? 5.807 -8.546 27.796 1.00 34.91 167 GLY A O 1
ATOM 1264 N N . GLU A 1 168 ? 6.884 -9.656 29.448 1.00 36.75 168 GLU A N 1
ATOM 1265 C CA . GLU A 1 168 ? 8.081 -10.077 28.721 1.00 36.75 168 GLU A CA 1
ATOM 1266 C C . GLU A 1 168 ? 7.712 -11.019 27.558 1.00 36.75 168 GLU A C 1
ATOM 1268 O O . GLU A 1 168 ? 7.848 -12.238 27.633 1.00 36.75 168 GLU A O 1
ATOM 1273 N N . GLY A 1 169 ? 7.199 -10.459 26.467 1.00 35.72 169 GLY A N 1
ATOM 1274 C CA . GLY A 1 169 ? 7.361 -11.026 25.141 1.00 35.72 169 GLY A CA 1
ATOM 1275 C C . GLY A 1 169 ? 8.667 -10.487 24.584 1.00 35.72 169 GLY A C 1
ATOM 1276 O O . GLY A 1 169 ? 8.932 -9.289 24.686 1.00 35.72 169 GLY A O 1
ATOM 1277 N N . GLU A 1 170 ? 9.499 -11.344 24.000 1.00 36.00 170 GLU A N 1
ATOM 1278 C CA . GLU A 1 170 ? 10.513 -10.886 23.054 1.00 36.00 170 GLU A CA 1
ATOM 1279 C C . GLU A 1 170 ? 9.805 -9.985 22.031 1.00 36.00 170 GLU A C 1
ATOM 1281 O O . GLU A 1 170 ? 9.058 -10.466 21.181 1.00 36.00 170 GLU A O 1
ATOM 1286 N N . HIS A 1 171 ? 9.963 -8.664 22.147 1.00 42.41 171 HIS A N 1
ATOM 1287 C CA . HIS A 1 171 ? 9.476 -7.732 21.140 1.00 42.41 171 HIS A CA 1
ATOM 1288 C C . HIS A 1 171 ? 10.362 -7.893 19.909 1.00 42.41 171 HIS A C 1
ATOM 1290 O O . HIS A 1 171 ? 11.313 -7.142 19.693 1.00 42.41 171 HIS A O 1
ATOM 1296 N N . THR A 1 172 ? 10.072 -8.922 19.118 1.00 50.03 172 THR A N 1
ATOM 1297 C CA . THR A 1 172 ? 10.599 -9.065 17.769 1.00 50.03 172 THR A CA 1
ATOM 1298 C C . THR A 1 172 ? 10.193 -7.809 17.014 1.00 50.03 172 THR A C 1
ATOM 1300 O O . THR A 1 172 ? 9.004 -7.525 16.865 1.00 50.03 172 THR A O 1
ATOM 1303 N N . GLN A 1 173 ? 11.173 -7.004 16.605 1.00 56.62 173 GLN A N 1
ATOM 1304 C CA . GLN A 1 173 ? 10.905 -5.799 15.832 1.00 56.62 173 GLN A CA 1
ATOM 1305 C C . GLN A 1 173 ? 10.106 -6.186 14.575 1.00 56.62 173 GLN A C 1
ATOM 1307 O O . GLN A 1 173 ? 10.491 -7.151 13.906 1.00 56.62 173 GLN A O 1
ATOM 1312 N N . PRO A 1 174 ? 9.016 -5.471 14.235 1.00 59.53 174 PRO A N 1
ATOM 1313 C CA . PRO A 1 174 ? 8.219 -5.805 13.063 1.00 59.53 174 PRO A CA 1
ATOM 1314 C C . PRO A 1 174 ? 9.093 -5.772 11.815 1.00 59.53 174 PRO A C 1
ATOM 1316 O O . PRO A 1 174 ? 9.847 -4.818 11.594 1.00 59.53 174 PRO A O 1
ATOM 1319 N N . THR A 1 175 ? 9.011 -6.807 10.986 1.00 70.50 175 THR A N 1
ATOM 1320 C CA . THR A 1 175 ? 10.006 -7.016 9.928 1.00 70.50 175 THR A CA 1
ATOM 1321 C C . THR A 1 175 ? 9.892 -5.979 8.808 1.00 70.50 175 THR A C 1
ATOM 1323 O O . THR A 1 175 ? 10.888 -5.650 8.163 1.00 70.50 175 THR A O 1
ATOM 1326 N N . PHE A 1 176 ? 8.719 -5.349 8.655 1.00 70.00 176 PHE A N 1
ATOM 1327 C CA . PHE A 1 176 ? 8.507 -4.237 7.723 1.00 70.00 176 PHE A CA 1
ATOM 1328 C C . PHE A 1 176 ? 9.342 -2.982 8.040 1.00 70.00 176 PHE A C 1
ATOM 1330 O O . PHE A 1 176 ? 9.495 -2.120 7.173 1.00 70.00 176 PHE A O 1
ATOM 1337 N N . VAL A 1 177 ? 9.867 -2.835 9.266 1.00 72.31 177 VAL A N 1
ATOM 1338 C CA . VAL A 1 177 ? 10.690 -1.671 9.639 1.00 72.31 177 VAL A CA 1
ATOM 1339 C C . VAL A 1 177 ? 11.998 -1.662 8.849 1.00 72.31 177 VAL A C 1
ATOM 1341 O O . VAL A 1 177 ? 12.432 -0.601 8.405 1.00 72.31 177 VAL A O 1
ATOM 1344 N N . ASN A 1 178 ? 12.580 -2.835 8.594 1.00 73.62 178 ASN A N 1
ATOM 1345 C CA . ASN A 1 178 ? 13.777 -2.955 7.765 1.00 73.62 178 ASN A CA 1
ATOM 1346 C C . ASN A 1 178 ? 13.483 -2.561 6.313 1.00 73.62 178 ASN A C 1
ATOM 1348 O O . ASN A 1 178 ? 14.193 -1.724 5.762 1.00 73.62 178 ASN A O 1
ATOM 1352 N N . ASP A 1 179 ? 12.381 -3.048 5.737 1.00 72.56 179 ASP A N 1
ATOM 1353 C CA . ASP A 1 179 ? 11.961 -2.668 4.380 1.00 72.56 179 ASP A CA 1
ATOM 1354 C C . ASP A 1 179 ? 11.708 -1.158 4.253 1.00 72.56 179 ASP A C 1
ATOM 1356 O O . ASP A 1 179 ? 11.996 -0.544 3.222 1.00 72.56 179 ASP A O 1
ATOM 1360 N N . PHE A 1 180 ? 11.164 -0.537 5.305 1.00 79.06 180 PHE A N 1
ATOM 1361 C CA . PHE A 1 180 ? 10.948 0.905 5.327 1.00 79.06 180 PHE A CA 1
ATOM 1362 C C . PHE A 1 180 ? 12.270 1.669 5.417 1.00 79.06 180 PHE A C 1
ATOM 1364 O O . PHE A 1 180 ? 12.456 2.634 4.677 1.00 79.06 180 PHE A O 1
ATOM 1371 N N . ASN A 1 181 ? 13.206 1.217 6.253 1.00 72.69 181 ASN A N 1
ATOM 1372 C CA . ASN A 1 181 ? 14.546 1.794 6.332 1.00 72.69 181 ASN A CA 1
ATOM 1373 C C . ASN A 1 181 ? 15.260 1.700 4.975 1.00 72.69 181 ASN A C 1
ATOM 1375 O O . ASN A 1 181 ? 15.767 2.699 4.469 1.00 72.69 181 ASN A O 1
ATOM 1379 N N . GLU A 1 182 ? 15.236 0.535 4.326 1.00 75.12 182 GLU A N 1
ATOM 1380 C CA . GLU A 1 182 ? 15.817 0.352 2.992 1.00 75.12 182 GLU A CA 1
ATOM 1381 C C . GLU A 1 182 ? 15.186 1.274 1.943 1.00 75.12 182 GLU A C 1
ATOM 1383 O O . GLU A 1 182 ? 15.893 1.889 1.138 1.00 75.12 182 GLU A O 1
ATOM 1388 N N . LEU A 1 183 ? 13.855 1.417 1.960 1.00 72.56 183 LEU A N 1
ATOM 1389 C CA . LEU A 1 183 ? 13.165 2.394 1.123 1.00 72.56 183 LEU A CA 1
ATOM 1390 C C . LEU A 1 183 ? 13.697 3.804 1.396 1.00 72.56 183 LEU A C 1
ATOM 1392 O O . LEU A 1 183 ? 13.996 4.522 0.440 1.00 72.56 183 LEU A O 1
ATOM 1396 N N . GLN A 1 184 ? 13.847 4.193 2.665 1.00 68.56 184 GLN A N 1
ATOM 1397 C CA . GLN A 1 184 ? 14.331 5.517 3.048 1.00 68.56 184 GLN A CA 1
ATOM 1398 C C . GLN A 1 184 ? 15.756 5.794 2.555 1.00 68.56 184 GLN A C 1
ATOM 1400 O O . GLN A 1 184 ? 16.042 6.919 2.148 1.00 68.56 184 GLN A O 1
ATOM 1405 N N . PHE A 1 185 ? 16.631 4.789 2.514 1.00 75.50 185 PHE A N 1
ATOM 1406 C CA . PHE A 1 185 ? 17.992 4.921 1.977 1.00 75.50 185 PHE A CA 1
ATOM 1407 C C . PHE A 1 185 ? 18.070 4.855 0.444 1.00 75.50 185 PHE A C 1
ATOM 1409 O O . PHE A 1 185 ? 19.113 5.154 -0.142 1.00 75.50 185 PHE A O 1
ATOM 1416 N N . SER A 1 186 ? 16.972 4.527 -0.240 1.00 70.00 186 SER A N 1
ATOM 1417 C CA . SER A 1 186 ? 16.946 4.495 -1.702 1.00 70.00 186 SER A CA 1
ATOM 1418 C C . SER A 1 186 ? 17.104 5.886 -2.324 1.00 70.00 186 SER A C 1
ATOM 1420 O O . SER A 1 186 ? 16.558 6.889 -1.854 1.00 70.00 186 SER A O 1
ATOM 1422 N N . LYS A 1 187 ? 17.787 5.947 -3.474 1.00 77.69 187 LYS A N 1
ATOM 1423 C CA . LYS A 1 187 ? 17.969 7.188 -4.248 1.00 77.69 187 LYS A CA 1
ATOM 1424 C C . LYS A 1 187 ? 16.638 7.872 -4.585 1.00 77.69 187 LYS A C 1
ATOM 1426 O O . LYS A 1 187 ? 16.556 9.100 -4.605 1.00 77.69 187 LYS A O 1
ATOM 1431 N N . HIS A 1 188 ? 15.602 7.085 -4.873 1.00 75.12 188 HIS A N 1
ATOM 1432 C CA . HIS A 1 188 ? 14.288 7.601 -5.243 1.00 75.12 188 HIS A CA 1
ATOM 1433 C C . HIS A 1 188 ? 13.582 8.254 -4.057 1.00 75.12 188 HIS A C 1
ATOM 1435 O O . HIS A 1 188 ? 13.087 9.370 -4.210 1.00 75.12 188 HIS A O 1
ATOM 1441 N N . TRP A 1 189 ? 13.609 7.631 -2.876 1.00 76.25 189 TRP A N 1
ATOM 1442 C CA . TRP A 1 189 ? 13.061 8.230 -1.660 1.00 76.25 189 TRP A CA 1
ATOM 1443 C C . TRP A 1 189 ? 13.797 9.506 -1.257 1.00 76.25 189 TRP A C 1
ATOM 1445 O O . TRP A 1 189 ? 13.158 10.521 -0.994 1.00 76.25 189 TRP A O 1
ATOM 1455 N N . GLN A 1 190 ? 15.131 9.498 -1.284 1.00 77.62 190 GLN A N 1
ATOM 1456 C CA . GLN A 1 190 ? 15.941 10.669 -0.929 1.00 77.62 190 GLN A CA 1
ATOM 1457 C C . GLN A 1 190 ? 15.593 11.901 -1.780 1.00 77.62 190 GLN A C 1
ATOM 1459 O O . GLN A 1 190 ? 15.551 13.017 -1.272 1.00 77.62 190 GLN A O 1
ATOM 1464 N N . SER A 1 191 ? 15.242 11.707 -3.058 1.00 72.38 191 SER A N 1
ATOM 1465 C CA . SER A 1 191 ? 14.831 12.805 -3.949 1.00 72.38 191 SER A CA 1
ATOM 1466 C C . SER A 1 191 ? 13.474 13.442 -3.614 1.00 72.38 191 SER A C 1
ATOM 1468 O O . SER A 1 191 ? 13.164 14.525 -4.105 1.00 72.38 191 SER A O 1
ATOM 1470 N N . VAL A 1 192 ? 12.659 12.773 -2.798 1.00 69.81 192 VAL A N 1
ATOM 1471 C CA . VAL A 1 192 ? 11.309 13.206 -2.398 1.00 69.81 192 VAL A CA 1
ATOM 1472 C C . VAL A 1 192 ? 11.156 13.294 -0.877 1.00 69.81 192 VAL A C 1
ATOM 1474 O O . VAL A 1 192 ? 10.052 13.536 -0.376 1.00 69.81 192 VAL A O 1
ATOM 1477 N N . ALA A 1 193 ? 12.253 13.126 -0.134 1.00 73.25 193 ALA A N 1
ATOM 1478 C CA . ALA A 1 193 ? 12.290 13.268 1.311 1.00 73.25 193 ALA A CA 1
ATOM 1479 C C . ALA A 1 193 ? 11.824 14.680 1.711 1.00 73.25 193 ALA A C 1
ATOM 1481 O O . ALA A 1 193 ? 12.153 15.674 1.069 1.00 73.25 193 ALA A O 1
ATOM 1482 N N . GLY A 1 194 ? 10.982 14.770 2.743 1.00 72.50 194 GLY A N 1
ATOM 1483 C CA . GLY A 1 194 ? 10.404 16.039 3.210 1.00 72.50 194 GLY A CA 1
ATOM 1484 C C . GLY A 1 194 ? 9.163 16.531 2.447 1.00 72.50 194 GLY A C 1
ATOM 1485 O O . GLY A 1 194 ? 8.459 17.422 2.938 1.00 72.50 194 GLY A O 1
ATOM 1486 N N . THR A 1 195 ? 8.812 15.932 1.302 1.00 79.88 195 THR A N 1
ATOM 1487 C CA . THR A 1 195 ? 7.541 16.243 0.617 1.00 79.88 195 THR A CA 1
ATOM 1488 C C . THR A 1 195 ? 6.328 15.916 1.505 1.00 79.88 195 THR A C 1
ATOM 1490 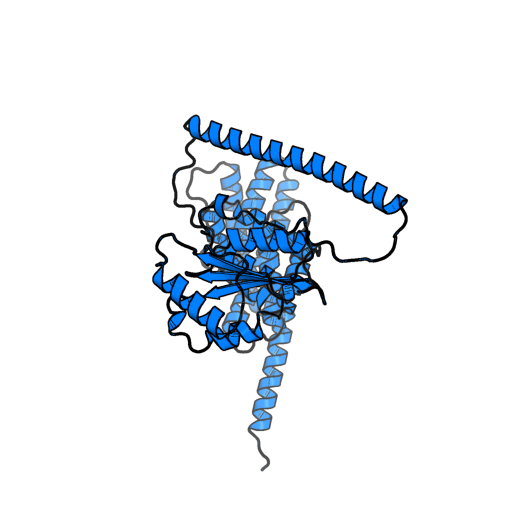O O . THR A 1 195 ? 6.429 15.074 2.405 1.00 79.88 195 THR A O 1
ATOM 1493 N N . PRO A 1 196 ? 5.163 16.566 1.301 1.00 83.56 196 PRO A N 1
ATOM 1494 C CA . PRO A 1 196 ? 3.946 16.242 2.050 1.00 83.56 196 PRO A CA 1
ATOM 1495 C C . PRO A 1 196 ? 3.568 14.758 1.954 1.00 83.56 196 PRO A C 1
ATOM 1497 O O . PRO A 1 196 ? 3.299 14.135 2.979 1.00 83.56 196 PRO A O 1
ATOM 1500 N N . GLY A 1 197 ? 3.652 14.164 0.758 1.00 83.19 197 GLY A N 1
ATOM 1501 C CA . GLY A 1 197 ? 3.436 12.730 0.561 1.00 83.19 197 GLY A CA 1
ATOM 1502 C C . GLY A 1 197 ? 4.418 11.850 1.340 1.00 83.19 197 GLY A C 1
ATOM 1503 O O . GLY A 1 197 ? 3.992 10.884 1.969 1.00 83.19 197 GLY A O 1
ATOM 1504 N N . ALA A 1 198 ? 5.713 12.191 1.370 1.00 80.44 198 ALA A N 1
ATOM 1505 C CA . ALA A 1 198 ? 6.707 11.412 2.121 1.00 80.44 198 ALA A CA 1
ATOM 1506 C C . ALA A 1 198 ? 6.459 11.484 3.633 1.00 80.44 198 ALA A C 1
ATOM 1508 O O . ALA A 1 198 ? 6.530 10.466 4.322 1.00 80.44 198 ALA A O 1
ATOM 1509 N N . ARG A 1 199 ? 6.075 12.663 4.139 1.00 82.00 199 ARG A N 1
ATOM 1510 C CA . ARG A 1 199 ? 5.660 12.844 5.537 1.00 82.00 199 ARG A CA 1
ATOM 1511 C C . ARG A 1 199 ? 4.386 12.064 5.868 1.00 82.00 199 ARG A C 1
ATOM 1513 O O . ARG A 1 199 ? 4.304 11.489 6.947 1.00 82.00 199 ARG A O 1
ATOM 1520 N N . ALA A 1 200 ? 3.418 12.008 4.954 1.00 85.88 200 ALA A N 1
ATOM 1521 C CA . ALA A 1 200 ? 2.187 11.239 5.136 1.00 85.88 200 ALA A CA 1
ATOM 1522 C C . ALA A 1 200 ? 2.450 9.724 5.197 1.00 85.88 200 ALA A C 1
ATOM 1524 O O . ALA A 1 200 ? 1.915 9.045 6.075 1.00 85.88 200 ALA A O 1
ATOM 1525 N N . VAL A 1 201 ? 3.317 9.207 4.316 1.00 86.56 201 VAL A N 1
ATOM 1526 C CA . VAL A 1 201 ? 3.768 7.807 4.366 1.00 86.56 201 VAL A CA 1
ATOM 1527 C C . VAL A 1 201 ? 4.494 7.526 5.676 1.00 86.56 201 VAL A C 1
ATOM 1529 O O . VAL A 1 201 ? 4.124 6.587 6.371 1.00 86.56 201 VAL A O 1
ATOM 1532 N N . GLN A 1 202 ? 5.468 8.358 6.056 1.00 83.25 202 GLN A N 1
ATOM 1533 C CA . GLN A 1 202 ? 6.203 8.183 7.309 1.00 83.25 202 GLN A CA 1
ATOM 1534 C C . GLN A 1 202 ? 5.260 8.166 8.514 1.00 83.25 202 GLN A C 1
ATOM 1536 O O . GLN A 1 202 ? 5.336 7.253 9.326 1.00 83.25 202 GLN A O 1
ATOM 1541 N N . LYS A 1 203 ? 4.319 9.114 8.583 1.00 83.12 203 LYS A N 1
ATOM 1542 C CA . LYS A 1 203 ? 3.299 9.153 9.632 1.00 83.12 203 LYS A CA 1
ATOM 1543 C C . LYS A 1 203 ? 2.475 7.863 9.675 1.00 83.12 203 LYS A C 1
ATOM 1545 O O . LYS A 1 203 ? 2.304 7.303 10.748 1.00 83.12 203 LYS A O 1
ATOM 1550 N N . THR A 1 204 ? 2.018 7.375 8.521 1.00 87.50 204 THR A N 1
ATOM 1551 C CA . THR A 1 204 ? 1.220 6.141 8.432 1.00 87.50 204 THR A CA 1
ATOM 1552 C C . THR A 1 204 ? 2.012 4.925 8.920 1.00 87.50 204 THR A C 1
ATOM 1554 O O . THR A 1 204 ? 1.490 4.129 9.693 1.00 87.50 204 THR A O 1
ATOM 1557 N N . ILE A 1 205 ? 3.281 4.793 8.519 1.00 84.75 205 ILE A N 1
ATOM 1558 C CA . ILE A 1 205 ? 4.155 3.695 8.959 1.00 84.75 205 ILE A CA 1
ATOM 1559 C C . ILE A 1 205 ? 4.446 3.781 10.462 1.00 84.75 205 ILE A C 1
ATOM 1561 O O . ILE A 1 205 ? 4.399 2.766 11.153 1.00 84.75 205 ILE A O 1
ATOM 1565 N N . THR A 1 206 ? 4.691 4.984 10.989 1.00 79.69 206 THR A N 1
ATOM 1566 C CA . THR A 1 206 ? 4.868 5.200 12.430 1.00 79.69 206 THR A CA 1
ATOM 1567 C C . THR A 1 206 ? 3.609 4.832 13.210 1.00 79.69 206 THR A C 1
ATOM 1569 O O . THR A 1 206 ? 3.709 4.153 14.222 1.00 79.69 206 THR A O 1
ATOM 1572 N N . GLU A 1 207 ? 2.423 5.225 12.746 1.00 80.56 207 GLU A N 1
ATOM 1573 C CA . GLU A 1 207 ? 1.158 4.854 13.394 1.00 80.56 207 GLU A CA 1
ATOM 1574 C C . GLU A 1 207 ? 0.945 3.333 13.391 1.00 80.56 207 GLU A C 1
ATOM 1576 O O . GLU A 1 207 ? 0.541 2.781 14.412 1.00 80.56 207 GLU A O 1
ATOM 1581 N N . ILE A 1 208 ? 1.300 2.643 12.300 1.00 81.38 208 ILE A N 1
ATOM 1582 C CA . ILE A 1 208 ? 1.244 1.175 12.214 1.00 81.38 208 ILE A CA 1
ATOM 1583 C C . ILE A 1 208 ? 2.194 0.507 13.215 1.00 81.38 208 ILE A C 1
ATOM 1585 O O . ILE A 1 208 ? 1.814 -0.473 13.851 1.00 81.38 208 ILE A O 1
ATOM 1589 N N . TYR A 1 209 ? 3.405 1.042 13.387 1.00 75.69 209 TYR A N 1
ATOM 1590 C CA . TYR A 1 209 ? 4.396 0.523 14.337 1.00 75.69 209 TYR A CA 1
ATOM 1591 C C . TYR A 1 209 ? 3.908 0.520 15.796 1.00 75.69 209 TYR A C 1
ATOM 1593 O O . TYR A 1 209 ? 4.409 -0.249 16.611 1.00 75.69 209 TYR A O 1
ATOM 1601 N N . TYR A 1 210 ? 2.924 1.355 16.135 1.00 76.69 210 TYR A N 1
ATOM 1602 C CA . TYR A 1 210 ? 2.341 1.415 17.478 1.00 76.69 210 TYR A CA 1
ATOM 1603 C C . TYR A 1 210 ? 1.012 0.658 17.617 1.00 76.69 210 TYR A C 1
ATOM 1605 O O . TYR A 1 210 ? 0.392 0.719 18.679 1.00 76.69 210 TYR A O 1
ATOM 1613 N N . LEU A 1 211 ? 0.559 -0.055 16.579 1.00 76.06 211 LEU A N 1
ATOM 1614 C CA . LEU A 1 211 ? -0.607 -0.941 16.680 1.00 76.06 211 LEU A CA 1
ATOM 1615 C C . LEU A 1 211 ? -0.280 -2.194 17.502 1.00 76.06 211 LEU A C 1
ATOM 1617 O O . LEU A 1 211 ? 0.886 -2.518 17.710 1.00 76.06 211 LEU A O 1
ATOM 1621 N N . ASP A 1 212 ? -1.299 -2.923 17.951 1.00 73.69 212 ASP A N 1
ATOM 1622 C CA . ASP A 1 212 ? -1.098 -4.236 18.568 1.00 73.69 212 ASP A CA 1
ATOM 1623 C C . ASP A 1 212 ? -0.497 -5.250 17.577 1.00 73.69 212 ASP A C 1
ATOM 1625 O O . ASP A 1 212 ? -0.729 -5.181 16.368 1.00 73.69 212 ASP A O 1
ATOM 1629 N N . GLU A 1 213 ? 0.272 -6.211 18.095 1.00 72.19 213 GLU A N 1
ATOM 1630 C CA . GLU A 1 213 ? 0.971 -7.231 17.300 1.00 72.19 213 GLU A CA 1
ATOM 1631 C C . GLU A 1 213 ? 0.046 -8.002 16.327 1.00 72.19 213 GLU A C 1
ATOM 1633 O O . GLU A 1 213 ? 0.418 -8.158 15.159 1.00 72.19 213 GLU A O 1
ATOM 1638 N N . PRO A 1 214 ? -1.180 -8.428 16.709 1.00 73.19 214 PRO A N 1
ATOM 1639 C CA . PRO A 1 214 ? -2.124 -9.030 15.766 1.00 73.19 214 PRO A CA 1
ATOM 1640 C C . PRO A 1 214 ? -2.449 -8.135 14.565 1.00 73.19 214 PRO A C 1
ATOM 1642 O O . PRO A 1 214 ? -2.460 -8.610 13.425 1.00 73.19 214 PRO A O 1
ATOM 1645 N N . THR A 1 215 ? -2.695 -6.847 14.801 1.00 73.75 215 THR A N 1
ATOM 1646 C CA . THR A 1 215 ? -3.004 -5.874 13.748 1.00 73.75 215 THR A CA 1
ATOM 1647 C C . THR A 1 215 ? -1.768 -5.548 12.908 1.00 73.75 215 THR A C 1
ATOM 1649 O O . THR A 1 215 ? -1.871 -5.433 11.685 1.00 73.75 215 THR A O 1
ATOM 1652 N N . GLN A 1 216 ? -0.578 -5.487 13.513 1.00 74.44 216 GLN A N 1
ATOM 1653 C CA . GLN A 1 216 ? 0.684 -5.337 12.780 1.00 74.44 216 GLN A CA 1
ATOM 1654 C C . GLN A 1 216 ? 0.928 -6.513 11.831 1.00 74.44 216 GLN A C 1
ATOM 1656 O O . GLN A 1 216 ? 1.102 -6.310 10.629 1.00 74.44 216 GLN A O 1
ATOM 1661 N N . SER A 1 217 ? 0.833 -7.748 12.332 1.00 75.31 217 SER A N 1
ATOM 1662 C CA . SER A 1 217 ? 0.946 -8.962 11.513 1.00 75.31 217 SER A CA 1
ATOM 1663 C C . SER A 1 217 ? -0.116 -9.003 10.404 1.00 75.31 217 SER A C 1
ATOM 1665 O O . SER A 1 217 ? 0.101 -9.532 9.307 1.00 75.31 217 SER A O 1
ATOM 1667 N N . HIS A 1 218 ? -1.283 -8.398 10.653 1.00 75.31 218 HIS A N 1
ATOM 1668 C CA . HIS A 1 218 ? -2.343 -8.294 9.662 1.00 75.31 218 HIS A CA 1
ATOM 1669 C C . HIS A 1 218 ? -1.944 -7.434 8.449 1.00 75.31 218 HIS A C 1
ATOM 1671 O O . HIS A 1 218 ? -2.269 -7.811 7.319 1.00 75.31 218 HIS A O 1
ATOM 1677 N N . VAL A 1 219 ? -1.223 -6.327 8.656 1.00 83.31 219 VAL A N 1
ATOM 1678 C CA . VAL A 1 219 ? -0.791 -5.403 7.587 1.00 83.31 219 VAL A CA 1
ATOM 1679 C C . VAL A 1 219 ? 0.594 -5.710 7.017 1.00 83.31 219 VAL A C 1
ATOM 1681 O O . VAL A 1 219 ? 0.892 -5.309 5.891 1.00 83.31 219 VAL A O 1
ATOM 1684 N N . GLU A 1 220 ? 1.427 -6.446 7.748 1.00 83.69 220 GLU A N 1
ATOM 1685 C CA . GLU A 1 220 ? 2.835 -6.701 7.425 1.00 83.69 220 GLU A CA 1
ATOM 1686 C C . GLU A 1 220 ? 3.031 -7.304 6.024 1.00 83.69 220 GLU A C 1
ATOM 1688 O O . GLU A 1 220 ? 3.839 -6.814 5.237 1.00 83.69 220 GLU A O 1
ATOM 1693 N N . GLY A 1 221 ? 2.200 -8.276 5.631 1.00 79.75 221 GLY A N 1
ATOM 1694 C CA . GLY A 1 221 ? 2.265 -8.860 4.284 1.00 79.75 221 GLY A CA 1
ATOM 1695 C C . GLY A 1 221 ? 2.016 -7.856 3.145 1.00 79.75 221 GLY A C 1
ATOM 1696 O O . GLY A 1 221 ? 2.567 -8.006 2.052 1.00 79.75 221 GLY A O 1
ATOM 1697 N N . LEU A 1 222 ? 1.213 -6.812 3.387 1.00 84.62 222 LEU A N 1
ATOM 1698 C CA . LEU A 1 222 ? 1.013 -5.734 2.415 1.00 84.62 222 LEU A CA 1
ATOM 1699 C C . LEU A 1 222 ? 2.232 -4.814 2.360 1.00 84.62 222 LEU A C 1
ATOM 1701 O O . LEU A 1 222 ? 2.636 -4.410 1.269 1.00 84.62 222 LEU A O 1
ATOM 1705 N N . LEU A 1 223 ? 2.835 -4.518 3.512 1.00 87.25 223 LEU A N 1
ATOM 1706 C CA . LEU A 1 223 ? 4.024 -3.674 3.610 1.00 87.25 223 LEU A CA 1
ATOM 1707 C C . LEU A 1 223 ? 5.241 -4.318 2.936 1.00 87.25 223 LEU A C 1
ATOM 1709 O O . LEU A 1 223 ? 5.897 -3.641 2.148 1.00 87.25 223 LEU A O 1
ATOM 1713 N N . HIS A 1 224 ? 5.445 -5.627 3.096 1.00 83.00 224 HIS A N 1
ATOM 1714 C CA . HIS A 1 224 ? 6.485 -6.384 2.380 1.00 83.00 224 HIS A CA 1
ATOM 1715 C C . HIS A 1 224 ? 6.338 -6.373 0.858 1.00 83.00 224 HIS A C 1
ATOM 1717 O O . HIS A 1 224 ? 7.293 -6.606 0.123 1.00 83.00 224 HIS A O 1
ATOM 1723 N N . THR A 1 225 ? 5.132 -6.120 0.352 1.00 83.06 225 THR A N 1
ATOM 1724 C CA . THR A 1 225 ? 4.905 -5.980 -1.091 1.00 83.06 225 THR A CA 1
ATOM 1725 C C . THR A 1 225 ? 5.052 -4.525 -1.537 1.00 83.06 225 THR A C 1
ATOM 1727 O O . THR A 1 225 ? 5.556 -4.243 -2.627 1.00 83.06 225 THR A O 1
ATOM 1730 N N . LEU A 1 226 ? 4.573 -3.597 -0.709 1.00 90.50 226 LEU A N 1
ATOM 1731 C CA . LEU A 1 226 ? 4.494 -2.177 -1.013 1.00 90.50 226 LEU A CA 1
ATOM 1732 C C . LEU A 1 226 ? 5.861 -1.492 -0.925 1.00 90.50 226 LEU A C 1
ATOM 1734 O O . LEU A 1 226 ? 6.233 -0.781 -1.855 1.00 90.50 226 LEU A O 1
ATOM 1738 N N . LEU A 1 227 ? 6.599 -1.698 0.169 1.00 87.75 227 LEU A N 1
ATOM 1739 C CA . LEU A 1 227 ? 7.824 -0.956 0.478 1.00 87.75 227 LEU A CA 1
ATOM 1740 C C . LEU A 1 227 ? 8.967 -1.284 -0.499 1.00 87.75 227 LEU A C 1
ATOM 1742 O O . LEU A 1 227 ? 9.481 -0.342 -1.113 1.00 87.75 227 LEU A O 1
ATOM 1746 N N . PRO A 1 228 ? 9.291 -2.564 -0.788 1.00 85.69 228 PRO A N 1
ATOM 1747 C CA . PRO A 1 228 ? 10.237 -2.885 -1.859 1.00 85.69 228 PRO A CA 1
ATOM 1748 C C . PRO A 1 228 ? 9.735 -2.413 -3.229 1.00 85.69 228 PRO A C 1
ATOM 1750 O O . PRO A 1 228 ? 10.494 -1.882 -4.034 1.00 85.69 228 PRO A O 1
ATOM 1753 N N . GLY A 1 229 ? 8.425 -2.508 -3.478 1.00 83.94 229 GLY A N 1
ATOM 1754 C CA . GLY A 1 229 ? 7.816 -2.022 -4.715 1.00 83.94 229 GLY A CA 1
ATOM 1755 C C . GLY A 1 229 ? 7.996 -0.516 -4.943 1.00 83.94 229 GLY A C 1
ATOM 1756 O O . GLY A 1 229 ? 8.183 -0.088 -6.079 1.00 83.94 229 GLY A O 1
ATOM 1757 N N . MET A 1 230 ? 7.964 0.290 -3.880 1.00 88.19 230 MET A N 1
ATOM 1758 C CA . MET A 1 230 ? 8.270 1.724 -3.927 1.00 88.19 230 MET A CA 1
ATOM 1759 C C . MET A 1 230 ? 9.770 1.991 -4.092 1.00 88.19 230 MET A C 1
ATOM 1761 O O . MET A 1 230 ? 10.146 2.968 -4.735 1.00 88.19 230 MET A O 1
ATOM 1765 N N . ARG A 1 231 ? 10.622 1.140 -3.513 1.00 88.38 231 ARG A N 1
ATOM 1766 C CA . ARG A 1 231 ? 12.082 1.250 -3.604 1.00 88.38 231 ARG A CA 1
ATOM 1767 C C . ARG A 1 231 ? 12.560 1.024 -5.038 1.00 88.38 231 ARG A C 1
ATOM 1769 O O . ARG A 1 231 ? 13.380 1.792 -5.539 1.00 88.38 231 ARG A O 1
ATOM 1776 N N . ASP A 1 232 ? 12.011 0.002 -5.688 1.00 87.19 232 ASP A N 1
ATOM 1777 C CA . ASP A 1 232 ? 12.489 -0.497 -6.979 1.00 87.19 232 ASP A CA 1
ATOM 1778 C C . ASP A 1 232 ? 11.856 0.234 -8.183 1.00 87.19 232 ASP A C 1
ATOM 1780 O O . ASP A 1 232 ? 12.405 0.204 -9.285 1.00 87.19 232 ASP A O 1
ATOM 1784 N N . ASP A 1 233 ? 10.716 0.914 -7.996 1.00 89.50 233 ASP A N 1
ATOM 1785 C CA . ASP A 1 233 ? 10.001 1.639 -9.056 1.00 89.50 233 ASP A CA 1
ATOM 1786 C C . ASP A 1 233 ? 9.688 3.099 -8.645 1.00 89.50 233 ASP A C 1
ATOM 1788 O O . ASP A 1 233 ? 8.767 3.353 -7.858 1.00 89.50 233 ASP A O 1
ATOM 1792 N N . PRO A 1 234 ? 10.376 4.107 -9.224 1.00 91.06 234 PRO A N 1
ATOM 1793 C CA . PRO A 1 234 ? 10.132 5.515 -8.901 1.00 91.06 234 PRO A CA 1
ATOM 1794 C C . PRO A 1 234 ? 8.733 6.010 -9.300 1.00 91.06 234 PRO A C 1
ATOM 1796 O O . PRO A 1 234 ? 8.222 6.972 -8.718 1.00 91.06 234 PRO A O 1
ATOM 1799 N N . GLY A 1 235 ? 8.100 5.388 -10.298 1.00 93.50 235 GLY A N 1
ATOM 1800 C CA . GLY A 1 235 ? 6.715 5.671 -10.668 1.00 93.50 235 GLY A CA 1
ATOM 1801 C C . GLY A 1 235 ? 5.729 5.136 -9.630 1.00 93.50 235 GLY A C 1
ATOM 1802 O O . GLY A 1 235 ? 4.750 5.817 -9.308 1.00 93.50 235 GLY A O 1
ATOM 1803 N N . ALA A 1 236 ? 6.026 3.968 -9.054 1.00 93.44 236 ALA A N 1
ATOM 1804 C CA . ALA A 1 236 ? 5.247 3.390 -7.966 1.00 93.44 236 ALA A CA 1
ATOM 1805 C C . ALA A 1 236 ? 5.357 4.258 -6.711 1.00 93.44 236 ALA A C 1
ATOM 1807 O O . ALA A 1 236 ? 4.330 4.646 -6.154 1.00 93.44 236 ALA A O 1
ATOM 1808 N N . LEU A 1 237 ? 6.581 4.660 -6.341 1.00 94.56 237 LEU A N 1
ATOM 1809 C CA . LEU A 1 237 ? 6.828 5.613 -5.258 1.00 94.56 237 LEU A CA 1
ATOM 1810 C C . LEU A 1 237 ? 5.983 6.877 -5.433 1.00 94.56 237 LEU A C 1
ATOM 1812 O O . LEU A 1 237 ? 5.199 7.221 -4.555 1.00 94.56 237 LEU A O 1
ATOM 1816 N N . ARG A 1 238 ? 6.070 7.540 -6.593 1.00 95.75 238 ARG A N 1
ATOM 1817 C CA . ARG A 1 238 ? 5.303 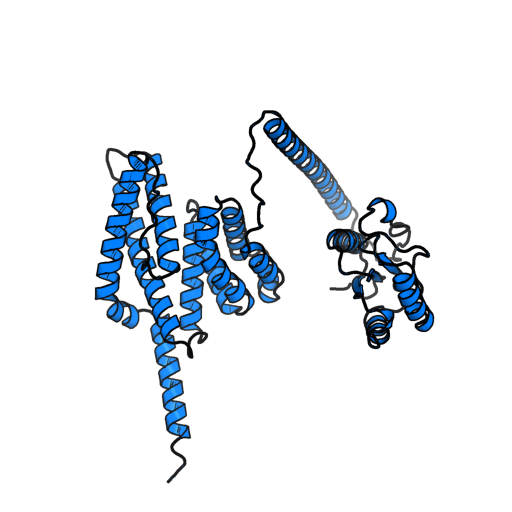8.767 -6.859 1.00 95.75 238 ARG A CA 1
ATOM 1818 C C . ARG A 1 238 ? 3.793 8.555 -6.728 1.00 95.75 238 ARG A C 1
ATOM 1820 O O . ARG A 1 238 ? 3.106 9.401 -6.160 1.00 95.75 238 ARG A O 1
ATOM 1827 N N . SER A 1 239 ? 3.275 7.444 -7.249 1.00 95.44 239 SER A N 1
ATOM 1828 C CA . SER A 1 239 ? 1.846 7.117 -7.175 1.00 95.44 239 SER A CA 1
ATOM 1829 C C . SER A 1 239 ? 1.384 6.938 -5.729 1.00 95.44 239 SER A C 1
ATOM 1831 O O . SER A 1 239 ? 0.345 7.477 -5.345 1.00 95.44 239 SER A O 1
ATOM 1833 N N . VAL A 1 240 ? 2.188 6.255 -4.912 1.00 96.38 240 VAL A N 1
ATOM 1834 C CA . VAL A 1 240 ? 1.906 6.033 -3.490 1.00 96.38 240 VAL A CA 1
ATOM 1835 C C . VAL A 1 240 ? 1.984 7.333 -2.691 1.00 96.38 240 VAL A C 1
ATOM 1837 O O . VAL A 1 240 ? 1.068 7.617 -1.923 1.00 96.38 240 VAL A O 1
ATOM 1840 N N . LEU A 1 241 ? 3.012 8.160 -2.902 1.00 93.69 241 LEU A N 1
ATOM 1841 C CA . LEU A 1 241 ? 3.150 9.451 -2.215 1.00 93.69 241 LEU A CA 1
ATOM 1842 C C . LEU A 1 241 ? 1.961 10.375 -2.499 1.00 93.69 241 LEU A C 1
ATOM 1844 O O . LEU A 1 241 ? 1.403 10.960 -1.574 1.00 93.69 241 LEU A O 1
ATOM 1848 N N . ASN A 1 242 ? 1.519 10.442 -3.758 1.00 94.44 242 ASN A N 1
ATOM 1849 C CA . ASN A 1 242 ? 0.336 11.211 -4.145 1.00 94.44 242 ASN A CA 1
ATOM 1850 C C . ASN A 1 242 ? -0.946 10.686 -3.481 1.00 94.44 242 ASN A C 1
ATOM 1852 O O . ASN A 1 242 ? -1.848 11.463 -3.172 1.00 94.44 242 ASN A O 1
ATOM 1856 N N . ALA A 1 243 ? -1.065 9.368 -3.301 1.00 93.38 243 ALA A N 1
ATOM 1857 C CA . ALA A 1 243 ? -2.212 8.766 -2.632 1.00 93.38 243 ALA A CA 1
ATOM 1858 C C . ALA A 1 243 ? -2.192 9.025 -1.121 1.00 93.38 243 ALA A C 1
ATOM 1860 O O . ALA A 1 243 ? -3.242 9.327 -0.555 1.00 93.38 243 ALA A O 1
ATOM 1861 N N . ALA A 1 244 ? -1.017 8.953 -0.491 1.00 90.00 244 ALA A N 1
ATOM 1862 C CA . ALA A 1 244 ? -0.826 9.255 0.924 1.00 90.00 244 ALA A CA 1
ATOM 1863 C C . ALA A 1 244 ? -1.115 10.733 1.232 1.00 90.00 244 ALA A C 1
ATOM 1865 O O . ALA A 1 244 ? -1.792 11.041 2.208 1.00 90.00 244 ALA A O 1
ATOM 1866 N N . GLU A 1 245 ? -0.680 11.650 0.366 1.00 88.19 245 GLU A N 1
ATOM 1867 C CA . GLU A 1 245 ? -0.929 13.088 0.524 1.00 88.19 245 GLU A CA 1
ATOM 1868 C C . GLU A 1 245 ? -2.419 13.451 0.448 1.00 88.19 245 GLU A C 1
ATOM 1870 O O . GLU A 1 245 ? -2.886 14.324 1.174 1.00 88.19 245 GLU A O 1
ATOM 1875 N N . LYS A 1 246 ? -3.186 12.768 -0.410 1.00 86.69 246 LYS A N 1
ATOM 1876 C CA . LYS A 1 246 ? -4.624 13.026 -0.602 1.00 86.69 246 LYS A CA 1
ATOM 1877 C C . LYS A 1 246 ? -5.510 12.504 0.530 1.00 86.69 246 LYS A C 1
ATOM 1879 O O . LYS A 1 246 ? -6.727 12.678 0.459 1.00 86.69 246 LYS A O 1
ATOM 1884 N N . GLN A 1 247 ? -4.947 11.837 1.536 1.00 76.12 247 GLN A N 1
ATOM 1885 C CA . GLN A 1 247 ? -5.745 11.320 2.641 1.00 76.12 247 GLN A CA 1
ATOM 1886 C C . GLN A 1 247 ? -6.333 12.465 3.470 1.00 76.12 247 GLN A C 1
ATOM 1888 O O . GLN A 1 247 ? -5.638 13.390 3.885 1.00 76.12 247 GLN A O 1
ATOM 1893 N N . THR A 1 248 ? -7.644 12.404 3.701 1.00 57.53 248 THR A N 1
ATOM 1894 C CA . THR A 1 248 ? -8.379 13.399 4.486 1.00 57.53 248 THR A CA 1
ATOM 1895 C C . THR A 1 248 ? -8.029 13.299 5.967 1.00 57.53 248 THR A C 1
ATOM 1897 O O . THR A 1 248 ? -7.943 12.200 6.518 1.00 57.53 248 THR A O 1
ATOM 1900 N N . THR A 1 249 ? -7.924 14.443 6.639 1.00 55.44 249 THR A N 1
ATOM 1901 C CA . THR A 1 249 ? -7.851 14.538 8.101 1.00 55.44 249 THR A CA 1
ATOM 1902 C C . THR A 1 249 ? -9.007 13.771 8.757 1.00 55.44 249 THR A C 1
ATOM 1904 O O . THR A 1 249 ? -10.165 13.957 8.390 1.00 55.44 249 THR A O 1
ATOM 1907 N N . GLY A 1 250 ? -8.698 12.907 9.731 1.00 55.16 250 GLY A N 1
ATOM 1908 C CA . GLY A 1 250 ? -9.693 12.141 10.499 1.00 55.16 250 GLY A CA 1
ATOM 1909 C C . GLY A 1 250 ? -9.904 10.680 10.075 1.00 55.16 250 GLY A C 1
ATOM 1910 O O . GLY A 1 250 ? -10.799 10.036 10.614 1.00 55.16 250 GLY A O 1
ATOM 1911 N N . LYS A 1 251 ? -9.109 10.149 9.136 1.00 68.75 251 LYS A N 1
ATOM 1912 C CA . LYS A 1 251 ? -9.044 8.709 8.816 1.00 68.75 251 LYS A CA 1
ATOM 1913 C C . LYS A 1 251 ? -7.834 8.051 9.490 1.00 68.75 251 LYS A C 1
ATOM 1915 O O . LYS A 1 251 ? -6.825 8.720 9.702 1.00 68.75 251 LYS A O 1
ATOM 1920 N N . ASN A 1 252 ? -7.950 6.767 9.826 1.00 82.19 252 ASN A N 1
ATOM 1921 C CA . ASN A 1 252 ? -6.900 5.996 10.499 1.00 82.19 252 ASN A CA 1
ATOM 1922 C C . ASN A 1 252 ? -5.768 5.582 9.536 1.00 82.19 252 ASN A C 1
ATOM 1924 O O . ASN A 1 252 ? -5.951 5.541 8.314 1.00 82.19 252 ASN A O 1
ATOM 1928 N N . CYS A 1 253 ? -4.626 5.187 10.096 1.00 86.00 253 CYS A N 1
ATOM 1929 C CA . CYS A 1 253 ? -3.466 4.650 9.390 1.00 86.00 253 CYS A CA 1
ATOM 1930 C C . CYS A 1 253 ? -3.803 3.452 8.485 1.00 86.00 253 CYS A C 1
ATOM 1932 O O . CYS A 1 253 ? -3.280 3.365 7.377 1.00 86.00 253 CYS A O 1
ATOM 1934 N N . LEU A 1 254 ? -4.736 2.575 8.881 1.00 88.12 254 LEU A N 1
ATOM 1935 C CA . LEU A 1 254 ? -5.172 1.436 8.060 1.00 88.12 254 LEU A CA 1
ATOM 1936 C C . LEU A 1 254 ? -5.881 1.884 6.777 1.00 88.12 254 LEU A C 1
ATOM 1938 O O . LEU A 1 254 ? -5.634 1.345 5.696 1.00 88.12 254 LEU A O 1
ATOM 1942 N N . PHE A 1 255 ? -6.714 2.925 6.858 1.00 89.94 255 PHE A N 1
ATOM 1943 C CA . PHE A 1 255 ? -7.339 3.499 5.670 1.00 89.94 255 PHE A CA 1
ATOM 1944 C C . PHE A 1 255 ? -6.280 4.089 4.732 1.00 89.94 255 PHE A C 1
ATOM 1946 O O . PHE A 1 255 ? -6.293 3.799 3.532 1.00 89.94 255 PHE A O 1
ATOM 1953 N N . ALA A 1 256 ? -5.335 4.857 5.284 1.00 90.94 256 ALA A N 1
ATOM 1954 C CA . ALA A 1 256 ? -4.239 5.455 4.527 1.00 90.94 256 ALA A CA 1
ATOM 1955 C C . ALA A 1 256 ? -3.375 4.389 3.835 1.00 90.94 256 ALA A C 1
ATOM 1957 O O . ALA A 1 256 ? -3.147 4.474 2.625 1.00 90.94 256 ALA A O 1
ATOM 1958 N N . LEU A 1 257 ? -2.991 3.335 4.561 1.00 93.44 257 LEU A N 1
ATOM 1959 C CA . LEU A 1 257 ? -2.277 2.188 4.008 1.00 93.44 257 LEU A CA 1
ATOM 1960 C C . LEU A 1 257 ? -3.067 1.532 2.874 1.00 93.44 257 LEU A C 1
ATOM 1962 O O . LEU A 1 257 ? -2.509 1.269 1.809 1.00 93.44 257 LEU A O 1
ATOM 1966 N N . SER A 1 258 ? -4.374 1.320 3.054 1.00 94.19 258 SER A N 1
ATOM 1967 C CA . SER A 1 258 ? -5.200 0.695 2.018 1.00 94.19 258 SER A CA 1
ATOM 1968 C C . SER A 1 258 ? -5.162 1.488 0.704 1.00 94.19 258 SER A C 1
ATOM 1970 O O . SER A 1 258 ? -5.037 0.920 -0.381 1.00 94.19 258 SER A O 1
ATOM 1972 N N . LYS A 1 259 ? -5.167 2.822 0.791 1.00 94.56 259 LYS A N 1
ATOM 1973 C CA . LYS A 1 259 ? -5.085 3.719 -0.366 1.00 94.56 259 LYS A CA 1
ATOM 1974 C C . LYS A 1 259 ? -3.710 3.719 -1.017 1.00 94.56 259 LYS A C 1
ATOM 1976 O O . LYS A 1 259 ? -3.625 3.748 -2.245 1.00 94.56 259 LYS A O 1
ATOM 1981 N N . MET A 1 260 ? -2.652 3.639 -0.215 1.00 95.25 260 MET A N 1
ATOM 1982 C CA . MET A 1 260 ? -1.286 3.456 -0.703 1.00 95.25 260 MET A CA 1
ATOM 1983 C C . MET A 1 260 ? -1.160 2.146 -1.498 1.00 95.25 260 MET A C 1
ATOM 1985 O O . MET A 1 260 ? -0.665 2.159 -2.625 1.00 95.25 260 MET A O 1
ATOM 1989 N N . CYS A 1 261 ? -1.690 1.037 -0.975 1.00 95.81 261 CYS A N 1
ATOM 1990 C CA . CYS A 1 261 ? -1.713 -0.251 -1.670 1.00 95.81 261 CYS A CA 1
ATOM 1991 C C . CYS A 1 261 ? -2.505 -0.199 -2.985 1.00 95.81 261 CYS A C 1
ATOM 1993 O O . CYS A 1 261 ? -2.029 -0.713 -3.996 1.00 95.81 261 CYS A O 1
ATOM 1995 N N . ILE A 1 262 ? -3.675 0.449 -3.010 1.00 96.69 262 ILE A N 1
ATOM 1996 C CA . ILE A 1 262 ? -4.465 0.613 -4.243 1.00 96.69 262 ILE A CA 1
ATOM 1997 C C . ILE A 1 262 ? -3.681 1.379 -5.307 1.00 96.69 262 ILE A C 1
ATOM 1999 O O . ILE A 1 262 ? -3.609 0.926 -6.450 1.00 96.69 262 ILE A O 1
ATOM 2003 N N . ALA A 1 263 ? -3.056 2.499 -4.938 1.00 97.06 263 ALA A N 1
ATOM 2004 C CA . ALA A 1 263 ? -2.261 3.296 -5.868 1.00 97.06 263 ALA A CA 1
ATOM 2005 C C . ALA A 1 263 ? -1.070 2.506 -6.430 1.00 97.06 263 ALA A C 1
ATOM 2007 O O . ALA A 1 263 ? -0.780 2.576 -7.625 1.00 97.06 263 ALA A O 1
ATOM 2008 N N . TYR A 1 264 ? -0.417 1.708 -5.584 1.00 96.50 264 TYR A N 1
ATOM 2009 C CA . TYR A 1 264 ? 0.637 0.794 -6.005 1.00 96.50 264 TYR A CA 1
ATOM 2010 C C . TYR A 1 264 ? 0.131 -0.269 -6.992 1.00 96.50 264 TYR A C 1
ATOM 2012 O O . TYR A 1 264 ? 0.721 -0.447 -8.059 1.00 96.50 264 TYR A O 1
ATOM 2020 N N . MET A 1 265 ? -0.977 -0.949 -6.680 1.00 93.25 265 MET A N 1
ATOM 2021 C CA . MET A 1 265 ? -1.563 -1.979 -7.546 1.00 93.25 265 MET A CA 1
ATOM 2022 C C . MET A 1 265 ? -1.995 -1.407 -8.904 1.00 93.25 265 MET A C 1
ATOM 2024 O O . MET A 1 265 ? -1.683 -1.990 -9.945 1.00 93.25 265 MET A O 1
ATOM 2028 N N . GLU A 1 266 ? -2.665 -0.250 -8.907 1.00 95.88 266 GLU A N 1
ATOM 2029 C CA . GLU A 1 266 ? -3.068 0.462 -10.125 1.00 95.88 266 GLU A CA 1
ATOM 2030 C C . GLU A 1 266 ? -1.853 0.832 -10.984 1.00 95.88 266 GLU A C 1
ATOM 2032 O O . GLU A 1 266 ? -1.855 0.569 -12.190 1.00 95.88 266 GLU A O 1
ATOM 2037 N N . HIS A 1 267 ? -0.789 1.365 -10.372 1.00 96.75 267 HIS A N 1
ATOM 2038 C CA . HIS A 1 267 ? 0.451 1.690 -11.079 1.00 96.75 267 HIS A CA 1
ATOM 2039 C C . HIS A 1 267 ? 1.117 0.446 -11.671 1.00 96.75 267 HIS A C 1
ATOM 2041 O O . HIS A 1 267 ? 1.450 0.450 -12.851 1.00 96.75 267 HIS A O 1
ATOM 2047 N N . ARG A 1 268 ? 1.262 -0.642 -10.906 1.00 93.06 268 ARG A N 1
ATOM 2048 C CA . ARG A 1 268 ? 1.918 -1.880 -11.372 1.00 93.06 268 ARG A CA 1
ATOM 2049 C C . ARG A 1 268 ? 1.224 -2.500 -12.585 1.00 93.06 268 ARG A C 1
ATOM 2051 O O . ARG A 1 268 ? 1.901 -2.995 -13.487 1.00 93.06 268 ARG A O 1
ATOM 2058 N N . VAL A 1 269 ? -0.109 -2.452 -12.634 1.00 90.12 269 VAL A N 1
ATOM 2059 C CA . VAL A 1 269 ? -0.879 -2.889 -13.812 1.00 90.12 269 VAL A CA 1
ATOM 2060 C C . VAL A 1 269 ? -0.703 -1.895 -14.968 1.00 90.12 269 VAL A C 1
ATOM 2062 O O . VAL A 1 269 ? -0.485 -2.292 -16.116 1.00 90.12 269 VAL A O 1
ATOM 2065 N N . ALA A 1 270 ? -0.744 -0.592 -14.682 1.00 93.44 270 ALA A N 1
ATOM 2066 C CA . ALA A 1 270 ? -0.658 0.452 -15.696 1.00 93.44 270 ALA A CA 1
ATOM 2067 C C . ALA A 1 270 ? 0.745 0.646 -16.294 1.00 93.44 270 ALA A C 1
ATOM 2069 O O . ALA A 1 270 ? 0.827 1.084 -17.438 1.00 93.44 270 ALA A O 1
ATOM 2070 N N . SER A 1 271 ? 1.830 0.333 -15.584 1.00 92.31 271 SER A N 1
ATOM 2071 C CA . SER A 1 271 ? 3.206 0.675 -15.982 1.00 92.31 271 SER A CA 1
ATOM 2072 C C . SER A 1 271 ? 3.894 -0.367 -16.862 1.00 92.31 271 SER A C 1
ATOM 2074 O O . SER A 1 271 ? 4.898 -0.065 -17.497 1.00 92.31 271 SER A O 1
ATOM 2076 N N . GLY A 1 272 ? 3.359 -1.587 -16.923 1.00 85.69 272 GLY A N 1
ATOM 2077 C CA . GLY A 1 272 ? 4.004 -2.710 -17.609 1.00 85.69 272 GLY A CA 1
ATOM 2078 C C . GLY A 1 272 ? 4.713 -3.683 -16.674 1.00 85.69 272 GLY A C 1
ATOM 2079 O O . GLY A 1 272 ? 5.072 -4.778 -17.096 1.00 85.69 272 GLY A O 1
ATOM 2080 N N . GLY A 1 273 ? 4.837 -3.345 -15.385 1.00 83.38 273 GLY A N 1
ATOM 2081 C CA . GLY A 1 273 ? 5.515 -4.176 -14.385 1.00 83.38 273 GLY A CA 1
ATOM 2082 C C . GLY A 1 273 ? 4.842 -5.521 -14.074 1.00 83.38 273 GLY A C 1
ATOM 2083 O O . GLY A 1 273 ? 5.334 -6.241 -13.206 1.00 83.38 273 GLY A O 1
ATOM 2084 N N . LEU A 1 274 ? 3.716 -5.836 -14.728 1.00 84.62 274 LEU A N 1
ATOM 2085 C CA . LEU A 1 274 ? 2.971 -7.099 -14.640 1.00 84.62 274 LEU A CA 1
ATOM 2086 C C . LEU A 1 274 ? 2.630 -7.684 -16.028 1.00 84.62 274 LEU A C 1
ATOM 2088 O O . LEU A 1 274 ? 1.735 -8.522 -16.158 1.00 84.62 274 LEU A O 1
ATOM 2092 N N . ASP A 1 275 ? 3.302 -7.245 -17.097 1.00 83.75 275 ASP A N 1
ATOM 2093 C CA . ASP A 1 275 ? 3.012 -7.709 -18.467 1.00 83.75 275 ASP A CA 1
ATOM 2094 C C . ASP A 1 275 ? 3.345 -9.203 -18.678 1.00 83.75 275 ASP A C 1
ATOM 2096 O O . ASP A 1 275 ? 2.716 -9.870 -19.509 1.00 83.75 275 ASP A O 1
ATOM 2100 N N . ASP A 1 276 ? 4.282 -9.742 -17.891 1.00 82.81 276 ASP A N 1
ATOM 2101 C CA . ASP A 1 276 ? 4.659 -11.164 -17.883 1.00 82.81 276 ASP A CA 1
ATOM 2102 C C . ASP A 1 276 ? 3.949 -11.985 -16.793 1.00 82.81 276 ASP A C 1
ATOM 2104 O O . ASP A 1 276 ? 4.057 -13.210 -16.767 1.00 82.81 276 ASP A O 1
ATOM 2108 N N . THR A 1 277 ? 3.159 -11.341 -15.929 1.00 81.56 277 THR A N 1
ATOM 2109 C CA . THR A 1 277 ? 2.429 -11.977 -14.819 1.00 81.56 277 THR A CA 1
ATOM 2110 C C . THR A 1 277 ? 0.927 -11.641 -14.859 1.00 81.56 277 THR A C 1
ATOM 2112 O O . THR A 1 277 ? 0.380 -11.051 -13.925 1.00 81.56 277 THR A O 1
ATOM 2115 N N . PRO A 1 278 ? 0.196 -12.054 -15.918 1.00 78.31 278 PRO A N 1
ATOM 2116 C CA . PRO A 1 278 ? -1.212 -11.689 -16.132 1.00 78.31 278 PRO A CA 1
ATOM 2117 C C . PRO A 1 278 ? -2.154 -12.124 -15.001 1.00 78.31 278 PRO A C 1
ATOM 2119 O O . PRO A 1 278 ? -3.142 -11.446 -14.729 1.00 78.31 278 PRO A O 1
ATOM 2122 N N . LEU A 1 279 ? -1.859 -13.245 -14.335 1.00 83.62 279 LEU A N 1
ATOM 2123 C CA . LEU A 1 279 ? -2.652 -13.713 -13.195 1.00 83.62 279 LEU A CA 1
ATOM 2124 C C . LEU A 1 279 ? -2.532 -12.760 -12.001 1.00 83.62 279 LEU A C 1
ATOM 2126 O O . LEU A 1 279 ? -3.541 -12.428 -11.390 1.00 83.62 279 LEU A O 1
ATOM 2130 N N . LEU A 1 280 ? -1.329 -12.241 -11.739 1.00 82.81 280 LEU A N 1
ATOM 2131 C CA . LEU A 1 280 ? -1.108 -11.249 -10.689 1.00 82.81 280 LEU A CA 1
ATOM 2132 C C . LEU A 1 280 ? -1.781 -9.911 -11.032 1.00 82.81 280 LEU A C 1
ATOM 2134 O O . LEU A 1 280 ? -2.375 -9.282 -10.162 1.00 82.81 280 LEU A O 1
ATOM 2138 N N . ALA A 1 281 ? -1.770 -9.503 -12.306 1.00 80.50 281 ALA A N 1
ATOM 2139 C CA . ALA A 1 281 ? -2.508 -8.320 -12.761 1.00 80.50 281 ALA A CA 1
ATOM 2140 C C . ALA A 1 281 ? -4.030 -8.461 -12.559 1.00 80.50 281 ALA A C 1
ATOM 2142 O O . ALA A 1 281 ? -4.688 -7.503 -12.148 1.00 80.50 281 ALA A O 1
ATOM 2143 N N . LEU A 1 282 ? -4.590 -9.651 -12.806 1.00 84.94 282 LEU A N 1
ATOM 2144 C CA . LEU A 1 282 ? -6.001 -9.955 -12.542 1.00 84.94 282 LEU A CA 1
ATOM 2145 C C . LEU A 1 282 ? -6.324 -9.991 -11.045 1.00 84.94 282 LEU A C 1
ATOM 2147 O O . LEU A 1 282 ? -7.383 -9.501 -10.648 1.00 84.94 282 LEU A O 1
ATOM 2151 N N . ASP A 1 283 ? -5.429 -10.536 -10.221 1.00 86.06 283 ASP A N 1
ATOM 2152 C CA . ASP A 1 283 ? -5.583 -10.521 -8.765 1.00 86.06 283 ASP A CA 1
ATOM 2153 C C . ASP A 1 283 ? -5.567 -9.080 -8.230 1.00 86.06 283 ASP A C 1
ATOM 2155 O O . ASP A 1 283 ? -6.454 -8.704 -7.465 1.00 86.06 283 ASP A O 1
ATOM 2159 N N . TYR A 1 284 ? -4.662 -8.224 -8.716 1.00 89.44 284 TYR A N 1
ATOM 2160 C CA . TYR A 1 284 ? -4.641 -6.796 -8.370 1.00 89.44 284 TYR A CA 1
ATOM 2161 C C . TYR A 1 284 ? -5.919 -6.084 -8.812 1.00 89.44 284 TYR A C 1
ATOM 2163 O O . TYR A 1 284 ? -6.522 -5.354 -8.027 1.00 89.44 284 TYR A O 1
ATOM 2171 N N . ALA A 1 285 ? -6.391 -6.341 -10.035 1.00 88.12 285 ALA A N 1
ATOM 2172 C CA . ALA A 1 285 ? -7.664 -5.809 -10.511 1.00 88.12 285 ALA A CA 1
ATOM 2173 C C . ALA A 1 285 ? -8.828 -6.212 -9.597 1.00 88.12 285 ALA A C 1
ATOM 2175 O O . ALA A 1 285 ? -9.719 -5.409 -9.317 1.00 88.12 285 ALA A O 1
ATOM 2176 N N . ARG A 1 286 ? -8.816 -7.460 -9.113 1.00 89.38 286 ARG A N 1
ATOM 2177 C CA . ARG A 1 286 ? -9.842 -7.981 -8.211 1.00 89.38 286 ARG A CA 1
ATOM 2178 C C . ARG A 1 286 ? -9.801 -7.298 -6.850 1.00 89.38 286 ARG A C 1
ATOM 2180 O O . ARG A 1 286 ? -10.860 -6.906 -6.359 1.00 89.38 286 ARG A O 1
ATOM 2187 N N . CYS A 1 287 ? -8.614 -7.149 -6.265 1.00 91.81 287 CYS A N 1
ATOM 2188 C CA . CYS A 1 287 ? -8.427 -6.429 -5.008 1.00 91.81 287 CYS A CA 1
ATOM 2189 C C . CYS A 1 287 ? -8.915 -4.983 -5.137 1.00 91.81 287 CYS A C 1
ATOM 2191 O O . CYS A 1 287 ? -9.709 -4.536 -4.315 1.00 91.81 287 CYS A O 1
ATOM 2193 N N . VAL A 1 288 ? -8.538 -4.287 -6.216 1.00 94.94 288 VAL A N 1
ATOM 2194 C CA . VAL A 1 288 ? -8.947 -2.895 -6.462 1.00 94.94 288 VAL A CA 1
ATOM 2195 C C . VAL A 1 288 ? -10.459 -2.761 -6.641 1.00 94.94 288 VAL A C 1
ATOM 2197 O O . VAL A 1 288 ? -11.063 -1.865 -6.056 1.00 94.94 288 VAL A O 1
ATOM 2200 N N . GLN A 1 289 ? -11.095 -3.644 -7.416 1.00 95.25 289 GLN A N 1
ATOM 2201 C CA . GLN A 1 289 ? -12.548 -3.614 -7.599 1.00 95.25 289 GLN A CA 1
ATOM 2202 C C . GLN A 1 289 ? -13.282 -3.791 -6.266 1.00 95.25 289 GLN A C 1
ATOM 2204 O O . GLN A 1 289 ? -14.185 -3.023 -5.939 1.00 95.25 289 GLN A O 1
ATOM 2209 N N . ARG A 1 290 ? -12.918 -4.833 -5.514 1.00 95.00 290 ARG A N 1
ATOM 2210 C CA . ARG A 1 290 ? -13.588 -5.180 -4.259 1.00 95.00 290 ARG A CA 1
ATOM 2211 C C . ARG A 1 290 ? -13.347 -4.123 -3.187 1.00 95.00 290 ARG A C 1
ATOM 2213 O O . ARG A 1 290 ? -14.286 -3.768 -2.489 1.00 95.00 290 ARG A O 1
ATOM 2220 N N . HIS A 1 291 ? -12.146 -3.552 -3.135 1.00 96.19 291 HIS A N 1
ATOM 2221 C CA . HIS A 1 291 ? -11.838 -2.425 -2.257 1.00 96.19 291 HIS A CA 1
ATOM 2222 C C . HIS A 1 291 ? -12.739 -1.223 -2.562 1.00 96.19 291 HIS A C 1
ATOM 2224 O O . HIS A 1 291 ? -13.384 -0.728 -1.646 1.00 96.19 291 HIS A O 1
ATOM 2230 N N . LYS A 1 292 ? -12.897 -0.835 -3.838 1.00 96.19 292 LYS A N 1
ATOM 2231 C CA . LYS A 1 292 ? -13.802 0.262 -4.238 1.00 96.19 292 LYS A CA 1
ATOM 2232 C C . LYS A 1 292 ? -15.259 -0.005 -3.850 1.00 96.19 292 LYS A C 1
ATOM 2234 O O . LYS A 1 292 ? -15.910 0.867 -3.293 1.00 96.19 292 LYS A O 1
ATOM 2239 N N . LEU A 1 293 ? -15.757 -1.222 -4.084 1.00 96.81 293 LEU A N 1
ATOM 2240 C CA . LEU A 1 293 ? -17.118 -1.607 -3.685 1.00 96.81 293 LEU A CA 1
ATOM 2241 C C . LEU A 1 293 ? -17.324 -1.530 -2.165 1.00 96.81 293 LEU A C 1
ATOM 2243 O O . LEU A 1 293 ? -18.372 -1.076 -1.709 1.00 96.81 293 LEU A O 1
ATOM 2247 N N . LEU A 1 294 ? -16.336 -1.979 -1.388 1.00 96.25 294 LEU A N 1
ATOM 2248 C CA . LEU A 1 294 ? -16.396 -1.940 0.069 1.00 96.25 294 LEU A CA 1
ATOM 2249 C C . LEU A 1 294 ? -16.247 -0.514 0.609 1.00 96.25 294 LEU A C 1
ATOM 2251 O O . LEU A 1 294 ? -16.890 -0.163 1.592 1.00 96.25 294 LEU A O 1
ATOM 2255 N N . GLU A 1 295 ? -15.445 0.321 -0.045 1.00 95.00 295 GLU A N 1
ATOM 2256 C CA . GLU A 1 295 ? -15.309 1.737 0.280 1.00 95.00 295 GLU A CA 1
ATOM 2257 C C . GLU A 1 295 ? -16.609 2.514 0.023 1.00 95.00 295 GLU A C 1
ATOM 2259 O O . GLU A 1 295 ? -17.019 3.311 0.867 1.00 95.00 295 GLU A O 1
ATOM 2264 N N . ASP A 1 296 ? -17.302 2.245 -1.086 1.00 95.88 296 ASP A N 1
ATOM 2265 C CA . ASP A 1 296 ? -18.620 2.831 -1.360 1.00 95.88 296 ASP A CA 1
ATOM 2266 C C . ASP A 1 296 ? -19.638 2.422 -0.278 1.00 95.88 296 ASP A C 1
ATOM 2268 O O . ASP A 1 296 ? -20.401 3.252 0.227 1.00 95.88 296 ASP A O 1
ATOM 2272 N N . ALA A 1 297 ? -19.620 1.146 0.127 1.00 95.94 297 ALA A N 1
ATOM 2273 C CA . ALA A 1 297 ? -20.459 0.646 1.214 1.00 95.94 297 ALA A CA 1
ATOM 2274 C C . ALA A 1 297 ? -20.102 1.296 2.562 1.00 95.94 297 ALA A C 1
ATOM 2276 O O . ALA A 1 297 ? -20.998 1.651 3.331 1.00 95.94 297 ALA A O 1
ATOM 2277 N N . TYR A 1 298 ? -18.812 1.507 2.831 1.00 93.88 298 TYR A N 1
ATOM 2278 C CA . TYR A 1 298 ? -18.325 2.198 4.024 1.00 93.88 298 TYR A CA 1
ATOM 2279 C C . TYR A 1 298 ? -18.849 3.639 4.078 1.00 93.88 298 TYR A C 1
ATOM 2281 O O . TYR A 1 298 ? -19.419 4.052 5.090 1.00 93.88 298 TYR A O 1
ATOM 2289 N N . ALA A 1 299 ? -18.722 4.391 2.982 1.00 92.38 299 ALA A N 1
ATOM 2290 C CA . ALA A 1 299 ? -19.212 5.764 2.898 1.00 92.38 299 ALA A CA 1
ATOM 2291 C C . ALA A 1 299 ? -20.731 5.843 3.133 1.00 92.38 299 ALA A C 1
ATOM 2293 O O . ALA A 1 299 ? -21.181 6.599 3.997 1.00 92.38 299 ALA A O 1
ATOM 2294 N N . SER A 1 300 ? -21.509 4.998 2.447 1.00 94.06 300 SER A N 1
ATOM 2295 C CA . SER A 1 300 ? -22.970 4.939 2.600 1.00 94.06 300 SER A CA 1
ATOM 2296 C C . SER A 1 300 ? -23.406 4.534 4.015 1.00 94.06 300 SER A C 1
ATOM 2298 O O . SER A 1 300 ? -24.361 5.086 4.574 1.00 94.06 300 SER A O 1
ATOM 2300 N N . THR A 1 301 ? -22.675 3.609 4.641 1.00 92.06 301 THR A N 1
ATOM 2301 C CA . THR A 1 301 ? -22.946 3.187 6.019 1.00 92.06 301 THR A CA 1
ATOM 2302 C C . THR A 1 301 ? -22.691 4.325 7.000 1.00 92.06 301 THR A C 1
ATOM 2304 O O . THR A 1 301 ? -23.534 4.586 7.858 1.00 92.06 301 THR A O 1
ATOM 2307 N N . LEU A 1 302 ? -21.573 5.047 6.868 1.00 89.38 302 LEU A N 1
ATOM 2308 C CA . LEU A 1 302 ? -21.282 6.190 7.737 1.00 89.38 302 LEU A CA 1
ATOM 2309 C C . LEU A 1 302 ? -22.334 7.293 7.610 1.00 89.38 302 LEU A C 1
ATOM 2311 O O . LEU A 1 302 ? -22.730 7.870 8.621 1.00 89.38 302 LEU A O 1
ATOM 2315 N N . GLU A 1 303 ? -22.812 7.580 6.399 1.00 90.19 303 GLU A N 1
ATOM 2316 C CA . GLU A 1 303 ? -23.916 8.524 6.188 1.00 90.19 303 GLU A CA 1
ATOM 2317 C C . GLU A 1 303 ? -25.187 8.080 6.920 1.00 90.19 303 GLU A C 1
ATOM 2319 O O . GLU A 1 303 ? -25.808 8.877 7.625 1.00 90.19 303 GLU A O 1
ATOM 2324 N N . THR A 1 304 ? -25.523 6.792 6.831 1.00 89.25 304 THR A N 1
ATOM 2325 C CA . THR A 1 304 ? -26.692 6.208 7.503 1.00 89.25 304 THR A CA 1
ATOM 2326 C C . THR A 1 304 ? -26.568 6.282 9.027 1.00 89.25 304 THR A C 1
ATOM 2328 O O . THR A 1 304 ? -27.500 6.713 9.707 1.00 89.25 304 THR A O 1
ATOM 2331 N N . VAL A 1 305 ? -25.403 5.927 9.582 1.00 86.06 305 VAL A N 1
ATOM 2332 C CA . VAL A 1 305 ? -25.131 6.006 11.028 1.00 86.06 305 VAL A CA 1
ATOM 2333 C C . VAL A 1 305 ? -25.235 7.452 11.518 1.00 86.06 305 VAL A C 1
ATOM 2335 O O . VAL A 1 305 ? -25.872 7.712 12.541 1.00 86.06 305 VAL A O 1
ATOM 2338 N N . ARG A 1 306 ? -24.680 8.410 10.763 1.00 85.19 306 ARG A N 1
ATOM 2339 C CA . ARG A 1 306 ? -24.739 9.847 11.084 1.00 85.19 306 ARG A CA 1
ATOM 2340 C C . ARG A 1 306 ? -26.153 10.419 11.034 1.00 85.19 306 ARG A C 1
ATOM 2342 O O . ARG A 1 306 ? -26.430 11.356 11.779 1.00 85.19 306 ARG A O 1
ATOM 2349 N N . ALA A 1 307 ? -27.014 9.876 10.177 1.00 85.12 307 ALA A N 1
ATOM 2350 C CA . ALA A 1 307 ? -28.407 10.290 10.032 1.00 85.12 307 ALA A CA 1
ATOM 2351 C C . ALA A 1 307 ? -29.363 9.632 11.048 1.00 85.12 307 ALA A C 1
ATOM 2353 O O . ALA A 1 307 ? -30.505 10.067 11.173 1.00 85.12 307 ALA A O 1
ATOM 2354 N N . SER A 1 308 ? -28.928 8.590 11.765 1.00 83.62 308 SER A N 1
ATOM 2355 C CA . SER A 1 308 ? -29.787 7.840 12.688 1.00 83.62 308 SER A CA 1
ATOM 2356 C C . SER A 1 308 ? -30.090 8.599 13.992 1.00 83.62 308 SER A C 1
ATOM 2358 O O . SER A 1 308 ? -29.212 9.217 14.595 1.00 83.62 308 SER A O 1
ATOM 2360 N N . GLU A 1 309 ? -31.336 8.508 14.474 1.00 62.91 309 GLU A N 1
ATOM 2361 C CA . GLU A 1 309 ? -31.801 9.184 15.703 1.00 62.91 309 GLU A CA 1
ATOM 2362 C C . GLU A 1 309 ? -31.141 8.646 16.995 1.00 62.91 309 GLU A C 1
ATOM 2364 O O . GLU A 1 309 ? -31.209 9.289 18.039 1.00 62.91 309 GLU A O 1
ATOM 2369 N N . GLY A 1 310 ? -30.452 7.497 16.929 1.00 62.44 310 GLY A N 1
ATOM 2370 C CA . GLY A 1 310 ? -29.718 6.861 18.034 1.00 62.44 310 GLY A CA 1
ATOM 2371 C C . GLY A 1 310 ? -28.196 7.052 17.990 1.00 62.44 310 GLY A C 1
ATOM 2372 O O . GLY A 1 310 ? -27.465 6.229 18.543 1.00 62.44 310 GLY A O 1
ATOM 2373 N N . ARG A 1 311 ? -27.705 8.089 17.298 1.00 66.69 311 ARG A N 1
ATOM 2374 C CA . ARG A 1 311 ? -26.273 8.339 17.076 1.00 66.69 311 ARG A CA 1
ATOM 2375 C C . ARG A 1 311 ? -25.463 8.331 18.377 1.00 66.69 311 ARG A C 1
ATOM 2377 O O . ARG A 1 311 ? -25.677 9.155 19.264 1.00 66.69 311 ARG A O 1
ATOM 2384 N N . THR A 1 312 ? -24.418 7.508 18.412 1.00 71.75 312 THR A N 1
ATOM 2385 C CA . THR A 1 312 ? -23.304 7.662 19.354 1.00 71.75 312 THR A CA 1
ATOM 2386 C C . THR A 1 312 ? -22.002 7.809 18.572 1.00 71.75 312 THR A C 1
ATOM 2388 O O . THR A 1 312 ? -21.786 7.128 17.571 1.00 71.75 312 THR A O 1
ATOM 2391 N N . SER A 1 313 ? -21.121 8.713 19.009 1.00 78.44 313 SER A N 1
ATOM 2392 C CA . SER A 1 313 ? -19.772 8.840 18.434 1.00 78.44 313 SER A CA 1
ATOM 2393 C C . SER A 1 313 ? -18.979 7.534 18.552 1.00 78.44 313 SER A C 1
ATOM 2395 O O . SER A 1 313 ? -18.171 7.234 17.682 1.00 78.44 313 SER A O 1
ATOM 2397 N N . ALA A 1 314 ? -19.262 6.735 19.584 1.00 81.12 314 ALA A N 1
ATOM 2398 C CA . ALA A 1 314 ? -18.686 5.410 19.781 1.00 81.12 314 ALA A CA 1
ATOM 2399 C C . ALA A 1 314 ? -19.035 4.439 18.640 1.00 81.12 314 ALA A C 1
ATOM 2401 O O . ALA A 1 314 ? -18.130 3.830 18.080 1.00 81.12 314 ALA A O 1
ATOM 2402 N N . LEU A 1 315 ? -20.308 4.357 18.229 1.00 81.31 315 LEU A N 1
ATOM 2403 C CA . LEU A 1 315 ? -20.721 3.477 17.130 1.00 81.31 315 LEU A CA 1
ATOM 2404 C C . LEU A 1 315 ? -20.101 3.900 15.789 1.00 81.31 315 LEU A C 1
ATOM 2406 O O . LEU A 1 315 ? -19.699 3.053 14.999 1.00 81.31 315 LEU A O 1
ATOM 2410 N N . GLU A 1 316 ? -19.991 5.208 15.528 1.00 83.88 316 GLU A N 1
ATOM 2411 C CA . GLU A 1 316 ? -19.335 5.725 14.317 1.00 83.88 316 GLU A CA 1
ATOM 2412 C C . GLU A 1 316 ? -17.855 5.299 14.250 1.00 83.88 316 GLU A C 1
ATOM 2414 O O . GLU A 1 316 ? -17.367 4.919 13.182 1.00 83.88 316 GLU A O 1
ATOM 2419 N N . ILE A 1 317 ? -17.156 5.311 15.391 1.00 84.50 317 ILE A N 1
ATOM 2420 C CA . ILE A 1 317 ? -15.765 4.854 15.510 1.00 84.50 317 ILE A CA 1
ATOM 2421 C C . ILE A 1 317 ? -15.673 3.336 15.322 1.00 84.50 317 ILE A C 1
ATOM 2423 O O . ILE A 1 317 ? -14.857 2.880 14.527 1.00 84.50 317 ILE A O 1
ATOM 2427 N N . GLU A 1 318 ? -16.518 2.552 15.996 1.00 85.12 318 GLU A N 1
ATOM 2428 C CA . GLU A 1 318 ? -16.513 1.085 15.893 1.00 85.12 318 GLU A CA 1
ATOM 2429 C C . GLU A 1 318 ? -16.791 0.611 14.458 1.00 85.12 318 GLU A C 1
ATOM 2431 O O . GLU A 1 318 ? -16.092 -0.265 13.950 1.00 85.12 318 GLU A O 1
ATOM 2436 N N . VAL A 1 319 ? -17.751 1.237 13.766 1.00 86.56 319 VAL A N 1
ATOM 2437 C CA . VAL A 1 319 ? -18.022 0.978 12.343 1.00 86.56 319 VAL A CA 1
ATOM 2438 C C . VAL A 1 319 ? -16.819 1.360 11.482 1.00 86.56 319 VAL A C 1
ATOM 2440 O O . VAL A 1 319 ? -16.436 0.593 10.601 1.00 86.56 319 VAL A O 1
ATOM 2443 N N . SER A 1 320 ? -16.198 2.514 11.740 1.00 88.12 320 SER A N 1
ATOM 2444 C CA . SER A 1 320 ? -15.023 2.962 10.982 1.00 88.12 320 SER A CA 1
ATOM 2445 C C . SER A 1 320 ? -13.860 1.981 11.100 1.00 88.12 320 SER A C 1
ATOM 2447 O O . SER A 1 320 ? -13.327 1.558 10.078 1.00 88.12 320 SER A O 1
ATOM 2449 N N . LEU A 1 321 ? -13.523 1.559 12.322 1.00 85.12 321 LEU A N 1
ATOM 2450 C CA . LEU A 1 321 ? -12.453 0.594 12.576 1.00 85.12 321 LEU A CA 1
ATOM 2451 C C . LEU A 1 321 ? -12.736 -0.757 11.906 1.00 85.12 321 LEU A C 1
ATOM 2453 O O . LEU A 1 321 ? -11.850 -1.327 11.274 1.00 85.12 321 LEU A O 1
ATOM 2457 N N . ALA A 1 322 ? -13.978 -1.245 11.986 1.00 88.19 322 ALA A N 1
ATOM 2458 C CA . ALA A 1 322 ? -14.361 -2.516 11.378 1.00 88.19 322 ALA A CA 1
ATOM 2459 C C . ALA A 1 322 ? -14.270 -2.484 9.838 1.00 88.19 322 ALA A C 1
ATOM 2461 O O . ALA A 1 322 ? -13.829 -3.455 9.222 1.00 88.19 322 ALA A O 1
ATOM 2462 N N . PHE A 1 323 ? -14.651 -1.372 9.199 1.00 90.94 323 PHE A N 1
ATOM 2463 C CA . PHE A 1 323 ? -14.484 -1.211 7.751 1.00 90.94 323 PHE A CA 1
ATOM 2464 C C . PHE A 1 323 ? -13.018 -1.061 7.345 1.00 90.94 323 PHE A C 1
ATOM 2466 O O . PHE A 1 323 ? -12.621 -1.589 6.311 1.00 90.94 323 PHE A O 1
ATOM 2473 N N . GLU A 1 324 ? -12.210 -0.352 8.129 1.00 88.69 324 GLU A N 1
ATOM 2474 C CA . GLU A 1 324 ? -10.782 -0.179 7.856 1.00 88.69 324 GLU A CA 1
ATOM 2475 C C . GLU A 1 324 ? -10.022 -1.510 7.907 1.00 88.69 324 GLU A C 1
ATOM 2477 O O . GLU A 1 324 ? -9.244 -1.793 6.994 1.00 88.69 324 GLU A O 1
ATOM 2482 N N . ASP A 1 325 ? -10.316 -2.361 8.893 1.00 87.56 325 ASP A N 1
ATOM 2483 C CA . ASP A 1 325 ? -9.793 -3.732 8.957 1.00 87.56 325 ASP A CA 1
ATOM 2484 C C . ASP A 1 325 ? -10.242 -4.562 7.742 1.00 87.56 325 ASP A C 1
ATOM 2486 O O . ASP A 1 325 ? -9.433 -5.191 7.055 1.00 87.56 325 ASP A O 1
ATOM 2490 N N . ALA A 1 326 ? -11.527 -4.483 7.381 1.00 90.56 326 ALA A N 1
ATOM 2491 C CA . ALA A 1 326 ? -12.048 -5.186 6.214 1.00 90.56 326 ALA A CA 1
ATOM 2492 C C . ALA A 1 326 ? -11.394 -4.718 4.897 1.00 90.56 326 ALA A C 1
ATOM 2494 O O . ALA A 1 326 ? -11.086 -5.540 4.033 1.00 90.56 326 ALA A O 1
ATOM 2495 N N . LEU A 1 327 ? -11.117 -3.421 4.730 1.00 92.56 327 LEU A N 1
ATOM 2496 C CA . LEU A 1 327 ? -10.415 -2.903 3.549 1.00 92.56 327 LEU A CA 1
ATOM 2497 C C . LEU A 1 327 ? -8.998 -3.478 3.435 1.00 92.56 327 LEU A C 1
ATOM 2499 O O . LEU A 1 327 ? -8.579 -3.837 2.332 1.00 92.56 327 LEU A O 1
ATOM 2503 N N . ILE A 1 328 ? -8.277 -3.618 4.551 1.00 90.75 328 ILE A N 1
ATOM 2504 C CA . ILE A 1 328 ? -6.974 -4.294 4.571 1.00 90.75 328 ILE A CA 1
ATOM 2505 C C . ILE A 1 328 ? -7.125 -5.777 4.219 1.00 90.75 328 ILE A C 1
ATOM 2507 O O . ILE A 1 328 ? -6.386 -6.284 3.368 1.00 90.75 328 ILE A O 1
ATOM 2511 N N . ALA A 1 329 ? -8.115 -6.465 4.790 1.00 88.06 329 ALA A N 1
ATOM 2512 C CA . ALA A 1 329 ? -8.371 -7.873 4.504 1.00 88.06 329 ALA A CA 1
ATOM 2513 C C . ALA A 1 329 ? -8.644 -8.126 3.007 1.00 88.06 329 ALA A C 1
ATOM 2515 O O . ALA A 1 329 ? -8.119 -9.088 2.439 1.00 88.06 329 ALA A O 1
ATOM 2516 N N . VAL A 1 330 ? -9.388 -7.238 2.331 1.00 89.88 330 VAL A N 1
ATOM 2517 C CA . VAL A 1 330 ? -9.606 -7.315 0.874 1.00 89.88 330 VAL A CA 1
ATOM 2518 C C . VAL A 1 330 ? -8.291 -7.250 0.102 1.00 89.88 330 VAL A C 1
ATOM 2520 O O . VAL A 1 330 ? -8.121 -7.978 -0.873 1.00 89.88 330 VAL A O 1
ATOM 2523 N N . LEU A 1 331 ? -7.347 -6.406 0.511 1.00 88.19 331 LEU A N 1
ATOM 2524 C CA . LEU A 1 331 ? -6.098 -6.212 -0.228 1.00 88.19 331 LEU A CA 1
ATOM 2525 C C . LEU A 1 331 ? -5.149 -7.411 -0.140 1.00 88.19 331 LEU A C 1
ATOM 2527 O O . LEU A 1 331 ? -4.332 -7.595 -1.040 1.00 88.19 331 LEU A O 1
ATOM 2531 N N . ARG A 1 332 ? -5.269 -8.243 0.901 1.00 79.75 332 ARG A N 1
ATOM 2532 C CA . ARG A 1 332 ? -4.396 -9.409 1.109 1.00 79.75 332 ARG A CA 1
ATOM 2533 C C . ARG A 1 332 ? -4.677 -10.554 0.145 1.00 79.75 332 ARG A C 1
ATOM 2535 O O . ARG A 1 332 ? -3.749 -11.218 -0.305 1.00 79.75 332 ARG A O 1
ATOM 2542 N N . ASP A 1 333 ? -5.947 -10.837 -0.132 1.00 73.44 333 ASP A N 1
ATOM 2543 C CA . ASP A 1 333 ? -6.330 -12.005 -0.936 1.00 73.44 333 ASP A CA 1
ATOM 2544 C C . ASP A 1 333 ? -7.603 -11.812 -1.779 1.00 73.44 333 ASP A C 1
ATOM 2546 O O . ASP A 1 333 ? -8.169 -12.775 -2.311 1.00 73.44 333 ASP A O 1
ATOM 2550 N N . GLY A 1 334 ? -8.067 -10.571 -1.908 1.00 73.50 334 GLY A N 1
ATOM 2551 C CA . GLY A 1 334 ? -9.339 -10.222 -2.526 1.00 73.50 334 GLY A CA 1
ATOM 2552 C C . GLY A 1 334 ? -10.544 -10.475 -1.619 1.00 73.50 334 GLY A C 1
ATOM 2553 O O . GLY A 1 334 ? -11.666 -10.429 -2.113 1.00 73.50 334 GLY A O 1
ATOM 2554 N N . GLY A 1 335 ? -10.360 -10.796 -0.340 1.00 74.06 335 GLY A N 1
ATOM 2555 C CA . GLY A 1 335 ? -11.431 -11.152 0.588 1.00 74.06 335 GLY A CA 1
ATOM 2556 C C . GLY A 1 335 ? -11.811 -12.640 0.582 1.00 74.06 335 GLY A C 1
ATOM 2557 O O . GLY A 1 335 ? -12.942 -12.996 0.914 1.00 74.06 335 GLY A O 1
ATOM 2558 N N . LYS A 1 336 ? -10.890 -13.529 0.191 1.00 74.50 336 LYS A N 1
ATOM 2559 C CA . LYS A 1 336 ? -11.107 -14.990 0.169 1.00 74.50 336 LYS A CA 1
ATOM 2560 C C . LYS A 1 336 ? -11.184 -15.585 1.577 1.00 74.50 336 LYS A C 1
ATOM 2562 O O . LYS A 1 336 ? -11.945 -16.526 1.785 1.00 74.50 336 LYS A O 1
ATOM 2567 N N . ARG A 1 337 ? -10.423 -15.049 2.536 1.00 73.44 337 ARG A N 1
ATOM 2568 C CA . ARG A 1 337 ? -10.404 -15.514 3.937 1.00 73.44 337 ARG A CA 1
ATOM 2569 C C . ARG A 1 337 ? -11.552 -14.981 4.805 1.00 73.44 337 ARG A C 1
ATOM 2571 O O . ARG A 1 337 ? -11.714 -15.462 5.922 1.00 73.44 337 ARG A O 1
ATOM 2578 N N . GLY A 1 338 ? -12.372 -14.061 4.290 1.00 75.00 338 GLY A N 1
ATOM 2579 C CA . GLY A 1 338 ? -13.436 -13.403 5.058 1.00 75.00 338 GLY A CA 1
ATOM 2580 C C . GLY A 1 338 ? -12.918 -12.303 5.993 1.00 75.00 338 GLY A C 1
ATOM 2581 O O . GLY A 1 338 ? -11.713 -12.073 6.081 1.00 75.00 338 GLY A O 1
ATOM 2582 N N . VAL A 1 339 ? -13.840 -11.618 6.674 1.00 72.81 339 VAL A N 1
ATOM 2583 C CA . VAL A 1 339 ? -13.514 -10.607 7.693 1.00 72.81 339 VAL A CA 1
ATOM 2584 C C . VAL A 1 339 ? -13.126 -11.312 8.991 1.00 72.81 339 VAL A C 1
ATOM 2586 O O . VAL A 1 339 ? -13.832 -12.217 9.447 1.00 72.81 339 VAL A O 1
ATOM 2589 N N . SER A 1 340 ? -12.017 -10.898 9.603 1.00 65.88 340 SER A N 1
ATOM 2590 C CA . SER A 1 340 ? -11.606 -11.387 10.920 1.00 65.88 340 SER A CA 1
ATOM 2591 C C . SER A 1 340 ? -12.490 -10.773 12.004 1.00 65.88 340 SER A C 1
ATOM 2593 O O . SER A 1 340 ? -12.161 -9.756 12.603 1.00 65.88 340 SER A O 1
ATOM 2595 N N . LEU A 1 341 ? -13.633 -11.395 12.285 1.00 62.44 341 LEU A N 1
ATOM 2596 C CA . LEU A 1 341 ? -14.479 -10.964 13.397 1.00 62.44 341 LEU A CA 1
ATOM 2597 C C . LEU A 1 341 ? -13.797 -11.348 14.720 1.00 62.44 341 LEU A C 1
ATOM 2599 O O . LEU A 1 341 ? -13.429 -12.510 14.924 1.00 62.44 341 LEU A O 1
ATOM 2603 N N . HIS A 1 342 ? -13.607 -10.369 15.610 1.00 57.84 342 HIS A N 1
ATOM 2604 C CA . HIS A 1 342 ? -13.027 -10.580 16.939 1.00 57.84 342 HIS A CA 1
ATOM 2605 C C . HIS A 1 342 ? -13.764 -11.715 17.675 1.00 57.84 342 HIS A C 1
ATOM 2607 O O . HIS A 1 342 ? -14.980 -11.689 17.825 1.00 57.84 342 HIS A O 1
ATOM 2613 N N . LYS A 1 343 ? -13.037 -12.726 18.166 1.00 52.16 343 LYS A N 1
ATOM 2614 C CA . LYS A 1 343 ? -13.629 -13.892 18.861 1.00 52.16 343 LYS A CA 1
ATOM 2615 C C . LYS A 1 343 ? -13.856 -13.672 20.370 1.00 52.16 343 LYS A C 1
ATOM 2617 O O . LYS A 1 343 ? -14.027 -14.638 21.108 1.00 52.16 343 LYS A O 1
ATOM 2622 N N . GLY A 1 344 ? -13.822 -12.421 20.831 1.00 61.22 344 GLY A N 1
ATOM 2623 C CA . GLY A 1 344 ? -13.992 -12.037 22.236 1.00 61.22 344 GLY A CA 1
ATOM 2624 C C . GLY A 1 344 ? -15.417 -11.601 22.591 1.00 61.22 344 GLY A C 1
ATOM 2625 O O . GLY A 1 344 ? -16.302 -11.555 21.739 1.00 61.22 344 GLY A O 1
ATOM 2626 N N . VAL A 1 345 ? -15.635 -11.253 23.864 1.00 64.50 345 VAL A N 1
ATOM 2627 C CA . VAL A 1 345 ? -16.879 -10.605 24.312 1.00 64.50 345 VAL A CA 1
ATOM 2628 C C . VAL A 1 345 ? -16.947 -9.215 23.679 1.00 64.50 345 VAL A C 1
ATOM 2630 O O . VAL A 1 345 ? -16.179 -8.332 24.049 1.00 64.50 345 VAL A O 1
ATOM 2633 N N . MET A 1 346 ? -17.846 -9.038 22.712 1.00 75.50 346 MET A N 1
ATOM 2634 C CA . MET A 1 346 ? -18.061 -7.760 22.035 1.00 75.50 346 MET A CA 1
ATOM 2635 C C . MET A 1 346 ? -18.984 -6.849 22.844 1.00 75.50 346 MET A C 1
ATOM 2637 O O . MET A 1 346 ? -19.951 -7.305 23.462 1.00 75.50 346 MET A O 1
ATOM 2641 N N . THR A 1 347 ? -18.729 -5.544 22.784 1.00 81.25 347 THR A N 1
ATOM 2642 C CA . THR A 1 347 ? -19.743 -4.546 23.135 1.00 81.25 347 THR A CA 1
ATOM 2643 C C . THR A 1 347 ? -20.917 -4.644 22.156 1.00 81.25 347 THR A C 1
ATOM 2645 O O . THR A 1 347 ? -20.796 -5.161 21.043 1.00 81.25 347 THR A O 1
ATOM 2648 N N . GLN A 1 348 ? -22.079 -4.118 22.547 1.00 80.31 348 GLN A N 1
ATOM 2649 C CA . GLN A 1 348 ? -23.236 -4.073 21.652 1.00 80.31 348 GLN A CA 1
ATOM 2650 C C . GLN A 1 348 ? -22.925 -3.321 20.346 1.00 80.31 348 GLN A C 1
ATOM 2652 O O . GLN A 1 348 ? -23.383 -3.733 19.285 1.00 80.31 348 GLN A O 1
ATOM 2657 N N . GLY A 1 349 ? -22.140 -2.244 20.408 1.00 79.81 349 GLY A N 1
ATOM 2658 C CA . GLY A 1 349 ? -21.780 -1.477 19.220 1.00 79.81 349 GLY A CA 1
ATOM 2659 C C . GLY A 1 349 ? -20.749 -2.188 18.328 1.00 79.81 349 GLY A C 1
ATOM 2660 O O . GLY A 1 349 ? -20.931 -2.220 17.112 1.00 79.81 349 GLY A O 1
ATOM 2661 N N . GLN A 1 350 ? -19.776 -2.902 18.911 1.00 81.12 350 GLN A N 1
ATOM 2662 C CA . GLN A 1 350 ? -18.868 -3.788 18.168 1.00 81.12 350 GLN A CA 1
ATOM 2663 C C . GLN A 1 350 ? -19.618 -4.901 17.430 1.00 81.12 350 GLN A C 1
ATOM 2665 O O . GLN A 1 350 ? -19.296 -5.186 16.279 1.00 81.12 350 GLN A O 1
ATOM 2670 N N . ALA A 1 351 ? -20.634 -5.503 18.056 1.00 84.19 351 ALA A N 1
ATOM 2671 C CA . ALA A 1 351 ? -21.463 -6.521 17.412 1.00 84.19 351 ALA A CA 1
ATOM 2672 C C . ALA A 1 351 ? -22.247 -5.945 16.218 1.00 84.19 351 ALA A C 1
ATOM 2674 O O . ALA A 1 351 ? -22.259 -6.534 15.140 1.00 84.19 351 ALA A O 1
ATOM 2675 N N . VAL A 1 352 ? -22.830 -4.750 16.370 1.00 85.81 352 VAL A N 1
ATOM 2676 C CA . VAL A 1 352 ? -23.529 -4.061 15.271 1.00 85.81 352 VAL A CA 1
ATOM 2677 C C . VAL A 1 352 ? -22.568 -3.707 14.133 1.00 85.81 352 VAL A C 1
ATOM 2679 O O . VAL A 1 352 ? -22.899 -3.913 12.964 1.00 85.81 352 VAL A O 1
ATOM 2682 N N . ALA A 1 353 ? -21.373 -3.200 14.446 1.00 86.50 353 ALA A N 1
ATOM 2683 C CA . ALA A 1 353 ? -20.348 -2.894 13.451 1.00 86.50 353 ALA A CA 1
ATOM 2684 C C . ALA A 1 353 ? -19.902 -4.154 12.693 1.00 86.50 353 ALA A C 1
ATOM 2686 O O . ALA A 1 353 ? -19.842 -4.143 11.463 1.00 86.50 353 ALA A O 1
ATOM 2687 N N . ALA A 1 354 ? -19.669 -5.250 13.416 1.00 88.06 354 ALA A N 1
ATOM 2688 C CA . ALA A 1 354 ? -19.317 -6.554 12.868 1.00 88.06 354 ALA A CA 1
ATOM 2689 C C . ALA A 1 354 ? -20.385 -7.080 11.893 1.00 88.06 354 ALA A C 1
ATOM 2691 O O . ALA A 1 354 ? -20.055 -7.432 10.759 1.00 88.06 354 ALA A O 1
ATOM 2692 N N . ASP A 1 355 ? -21.660 -7.066 12.287 1.00 89.44 355 ASP A N 1
ATOM 2693 C CA . ASP A 1 355 ? -22.773 -7.496 11.429 1.00 89.44 355 ASP A CA 1
ATOM 2694 C C . ASP A 1 355 ? -22.913 -6.608 10.184 1.00 89.44 355 ASP A C 1
ATOM 2696 O O . ASP A 1 355 ? -23.134 -7.098 9.073 1.00 89.44 355 ASP A O 1
ATOM 2700 N N . THR A 1 356 ? -22.734 -5.297 10.355 1.00 91.25 356 THR A N 1
ATOM 2701 C CA . THR A 1 356 ? -22.822 -4.317 9.266 1.00 91.25 356 THR A CA 1
ATOM 2702 C C . THR A 1 356 ? -21.722 -4.537 8.230 1.00 91.25 356 THR A C 1
ATOM 2704 O O . THR A 1 356 ? -21.996 -4.609 7.029 1.00 91.25 356 THR A O 1
ATOM 2707 N N . VAL A 1 357 ? -20.478 -4.702 8.684 1.00 92.56 357 VAL A N 1
ATOM 2708 C CA . VAL A 1 357 ? -19.336 -4.985 7.808 1.00 92.56 357 VAL A CA 1
ATOM 2709 C C . VAL A 1 357 ? -19.478 -6.353 7.155 1.00 92.56 357 VAL A C 1
ATOM 2711 O O . VAL A 1 357 ? -19.198 -6.485 5.966 1.00 92.56 357 VAL A O 1
ATOM 2714 N N . GLN A 1 358 ? -19.975 -7.360 7.874 1.00 92.38 358 GLN A N 1
ATOM 2715 C CA . GLN A 1 358 ? -20.222 -8.682 7.306 1.00 92.38 358 GLN A CA 1
ATOM 2716 C C . GLN A 1 358 ? -21.266 -8.628 6.181 1.00 92.38 358 GLN A C 1
ATOM 2718 O O . GLN A 1 358 ? -21.071 -9.255 5.139 1.00 92.38 358 GLN A O 1
ATOM 2723 N N . ALA A 1 359 ? -22.348 -7.863 6.345 1.00 93.12 359 ALA A N 1
ATOM 2724 C CA . ALA A 1 359 ? -23.340 -7.665 5.289 1.00 93.12 359 ALA A CA 1
ATOM 2725 C C . ALA A 1 359 ? -22.733 -6.957 4.064 1.00 93.12 359 ALA A C 1
ATOM 2727 O O . ALA A 1 359 ? -22.885 -7.438 2.937 1.00 93.12 359 ALA A O 1
ATOM 2728 N N . ALA A 1 360 ? -21.983 -5.871 4.284 1.00 95.19 360 ALA A N 1
ATOM 2729 C CA . ALA A 1 360 ? -21.282 -5.148 3.222 1.00 95.19 360 ALA A CA 1
ATOM 2730 C C . ALA A 1 360 ? -20.253 -6.031 2.496 1.00 95.19 360 ALA A C 1
ATOM 2732 O O . ALA A 1 360 ? -20.121 -5.968 1.275 1.00 95.19 360 ALA A O 1
ATOM 2733 N N . TRP A 1 361 ? -19.563 -6.907 3.226 1.00 93.75 361 TRP A N 1
ATOM 2734 C CA . TRP A 1 361 ? -18.613 -7.864 2.671 1.00 93.75 361 TRP A CA 1
ATOM 2735 C C . TRP A 1 361 ? -19.283 -8.872 1.735 1.00 93.75 361 TRP A C 1
ATOM 2737 O O . TRP A 1 361 ? -18.772 -9.145 0.647 1.00 93.75 361 TRP A O 1
ATOM 2747 N N . GLN A 1 362 ? -20.436 -9.422 2.127 1.00 93.56 362 GLN A N 1
ATOM 2748 C CA . GLN A 1 362 ? -21.178 -10.351 1.272 1.00 93.56 362 GLN A CA 1
ATOM 2749 C C . GLN A 1 362 ? -21.697 -9.661 0.003 1.00 93.56 362 GLN A C 1
ATOM 2751 O O . GLN A 1 362 ? -21.545 -10.217 -1.088 1.00 93.56 362 GLN A O 1
ATOM 2756 N N . ASP A 1 363 ? -22.226 -8.437 0.116 1.00 95.19 363 ASP A N 1
ATOM 2757 C CA . ASP A 1 363 ? -22.641 -7.641 -1.050 1.00 95.19 363 ASP A CA 1
ATOM 2758 C C . ASP A 1 363 ? -21.454 -7.346 -1.980 1.00 95.19 363 ASP A C 1
ATOM 2760 O O . ASP A 1 363 ? -21.521 -7.585 -3.189 1.00 95.19 363 ASP A O 1
ATOM 2764 N N . MET A 1 364 ? -20.319 -6.921 -1.416 1.00 95.25 364 MET A N 1
ATOM 2765 C CA . MET A 1 364 ? -19.072 -6.695 -2.147 1.00 95.25 364 MET A CA 1
ATOM 2766 C C . MET A 1 364 ? -18.619 -7.956 -2.898 1.00 95.25 364 MET A C 1
ATOM 2768 O O . MET A 1 364 ? -18.231 -7.868 -4.066 1.00 95.25 364 MET A O 1
ATOM 2772 N N . LEU A 1 365 ? -18.675 -9.140 -2.276 1.00 92.25 365 LEU A N 1
ATOM 2773 C CA . LEU A 1 365 ? -18.342 -10.400 -2.946 1.00 92.25 365 LEU A CA 1
ATOM 2774 C C . LEU A 1 365 ? -19.320 -10.715 -4.083 1.00 92.25 365 LEU A C 1
ATOM 2776 O O . LEU A 1 365 ? -18.882 -11.075 -5.179 1.00 92.25 365 LEU A O 1
ATOM 2780 N N . GLN A 1 366 ? -20.624 -10.557 -3.852 1.00 93.75 366 GLN A N 1
ATOM 2781 C CA . GLN A 1 366 ? -21.662 -10.825 -4.846 1.00 93.75 366 GLN A CA 1
ATOM 2782 C C . GLN A 1 366 ? -21.528 -9.896 -6.061 1.00 93.75 366 GLN A C 1
ATOM 2784 O O . GLN A 1 366 ? -21.398 -10.368 -7.196 1.00 93.75 366 GLN A O 1
ATOM 2789 N N . ARG A 1 367 ? -21.494 -8.580 -5.830 1.00 93.69 367 ARG A N 1
ATOM 2790 C CA . ARG A 1 367 ? -21.343 -7.558 -6.877 1.00 93.69 367 ARG A CA 1
ATOM 2791 C C . ARG A 1 367 ? -19.982 -7.633 -7.550 1.00 93.69 367 ARG A C 1
ATOM 2793 O O . ARG A 1 367 ? -19.898 -7.519 -8.770 1.00 93.69 367 ARG A O 1
ATOM 2800 N N . GLY A 1 368 ? -18.925 -7.891 -6.783 1.00 89.44 368 GLY A N 1
ATOM 2801 C CA . GLY A 1 368 ? -17.578 -8.084 -7.307 1.00 89.44 368 GLY A CA 1
ATOM 2802 C C . GLY A 1 368 ? -17.494 -9.283 -8.249 1.00 89.44 368 GLY A C 1
ATOM 2803 O O . GLY A 1 368 ? -16.836 -9.208 -9.282 1.00 89.44 368 GLY A O 1
ATOM 2804 N N . ASN A 1 369 ? -18.188 -10.383 -7.952 1.00 89.69 369 ASN A N 1
ATOM 2805 C CA . ASN A 1 369 ? -18.223 -11.549 -8.835 1.00 89.69 369 ASN A CA 1
ATOM 2806 C C . ASN A 1 369 ? -19.027 -11.283 -10.113 1.00 89.69 369 ASN A C 1
ATOM 2808 O O . ASN A 1 369 ? -18.544 -11.604 -11.198 1.00 89.69 369 ASN A O 1
ATOM 2812 N N . ALA A 1 370 ? -20.209 -10.674 -9.993 1.00 91.62 370 ALA A N 1
ATOM 2813 C CA . ALA A 1 370 ? -21.079 -10.397 -11.134 1.00 91.62 370 ALA A CA 1
ATOM 281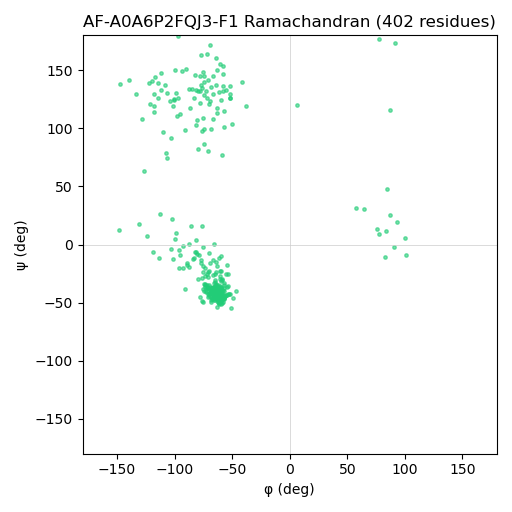4 C C . ALA A 1 370 ? -20.517 -9.311 -12.071 1.00 91.62 370 ALA A C 1
ATOM 2816 O O . ALA A 1 370 ? -20.561 -9.467 -13.286 1.00 91.62 370 ALA A O 1
ATOM 2817 N N . GLY A 1 371 ? -19.953 -8.233 -11.519 1.00 92.12 371 GLY A N 1
ATOM 2818 C CA . GLY A 1 371 ? -19.558 -7.034 -12.269 1.00 92.12 371 GLY A CA 1
ATOM 2819 C C . GLY A 1 371 ? -18.078 -6.942 -12.644 1.00 92.12 371 GLY A C 1
ATOM 2820 O O . GLY A 1 371 ? -17.622 -5.875 -13.043 1.00 92.12 371 GLY A O 1
ATOM 2821 N N . PHE A 1 372 ? -17.274 -7.998 -12.474 1.00 91.94 372 PHE A N 1
ATOM 2822 C CA . PHE A 1 372 ? -15.824 -7.893 -12.713 1.00 91.94 372 PHE A CA 1
ATOM 2823 C C . PHE A 1 372 ? -15.442 -7.671 -14.166 1.00 91.94 372 PHE A C 1
ATOM 2825 O O . PHE A 1 372 ? -14.531 -6.897 -14.437 1.00 91.94 372 PHE A O 1
ATOM 2832 N N . GLN A 1 373 ? -16.126 -8.334 -15.097 1.00 89.44 373 GLN A N 1
ATOM 2833 C CA . GLN A 1 373 ? -15.854 -8.138 -16.521 1.00 89.44 373 GLN A CA 1
ATOM 2834 C C . GLN A 1 373 ? -16.162 -6.695 -16.933 1.00 89.44 373 GLN A C 1
ATOM 2836 O O . GLN A 1 373 ? -15.340 -6.055 -17.587 1.00 89.44 373 GLN A O 1
ATOM 2841 N N . ASP A 1 374 ? -17.281 -6.154 -16.450 1.00 95.44 374 ASP A N 1
ATOM 2842 C CA . ASP A 1 374 ? -17.653 -4.758 -16.678 1.00 95.44 374 ASP A CA 1
ATOM 2843 C C . ASP A 1 374 ? -16.648 -3.797 -16.035 1.00 95.44 374 ASP A C 1
ATOM 2845 O O . ASP A 1 374 ? -16.256 -2.809 -16.654 1.00 95.44 374 ASP A O 1
ATOM 2849 N N . PHE A 1 375 ? -16.161 -4.099 -14.828 1.00 93.94 375 PHE A N 1
ATOM 2850 C CA . PHE A 1 375 ? -15.095 -3.323 -14.194 1.00 93.94 375 PHE A CA 1
ATOM 2851 C C . PHE A 1 375 ? -13.824 -3.306 -15.051 1.00 93.94 375 PHE A C 1
ATOM 2853 O O . PHE A 1 375 ? -13.307 -2.231 -15.347 1.00 93.94 375 PHE A O 1
ATOM 2860 N N . LEU A 1 376 ? -13.343 -4.469 -15.500 1.00 91.00 376 LEU A N 1
ATOM 2861 C CA . LEU A 1 376 ? -12.152 -4.559 -16.348 1.00 91.00 376 LEU A CA 1
ATOM 2862 C C . LEU A 1 376 ? -12.321 -3.778 -17.656 1.00 91.00 376 LEU A C 1
ATOM 2864 O O . LEU A 1 376 ? -11.378 -3.120 -18.095 1.00 91.00 376 LEU A O 1
ATOM 2868 N N . ALA A 1 377 ? -13.514 -3.799 -18.255 1.00 92.75 377 ALA A N 1
ATOM 2869 C CA . ALA A 1 377 ? -13.809 -3.067 -19.486 1.00 92.75 377 ALA A CA 1
ATOM 2870 C C . ALA A 1 377 ? -13.637 -1.541 -19.345 1.00 92.75 377 ALA A C 1
ATOM 2872 O O . ALA A 1 377 ? -13.301 -0.878 -20.324 1.00 92.75 377 ALA A O 1
ATOM 2873 N N . HIS A 1 378 ? -13.801 -0.991 -18.138 1.00 95.06 378 HIS A N 1
ATOM 2874 C CA . HIS A 1 378 ? -13.739 0.454 -17.885 1.00 95.06 378 HIS A CA 1
ATOM 2875 C C . HIS A 1 378 ? -12.541 0.884 -17.023 1.00 95.06 378 HIS A C 1
ATOM 2877 O O . HIS A 1 378 ? -12.257 2.076 -16.911 1.00 95.06 378 HIS A O 1
ATOM 2883 N N . TRP A 1 379 ? -11.819 -0.053 -16.405 1.00 95.31 379 TRP A N 1
ATOM 2884 C CA . TRP A 1 379 ? -10.686 0.263 -15.541 1.00 95.31 379 TRP A CA 1
ATOM 2885 C C . TRP A 1 379 ? -9.426 0.545 -16.369 1.00 95.31 379 TRP A C 1
ATOM 2887 O O . TRP A 1 379 ? -8.804 -0.358 -16.932 1.00 95.31 379 TRP A O 1
ATOM 2897 N N . THR A 1 380 ? -9.035 1.821 -16.428 1.00 96.44 380 THR A N 1
ATOM 2898 C CA . THR A 1 380 ? -7.935 2.325 -17.266 1.00 96.44 380 THR A CA 1
ATOM 2899 C C . THR A 1 380 ? -6.626 1.533 -17.152 1.00 96.44 380 THR A C 1
ATOM 2901 O O . THR A 1 380 ? -6.077 1.200 -18.201 1.00 96.44 380 THR A O 1
ATOM 2904 N N . PRO A 1 381 ? -6.117 1.162 -15.954 1.00 94.62 381 PRO A N 1
ATOM 2905 C CA . PRO A 1 381 ? -4.902 0.350 -15.842 1.00 94.62 381 PRO A CA 1
ATOM 2906 C C . PRO A 1 381 ? -4.963 -0.948 -16.653 1.00 94.62 381 PRO A C 1
ATOM 2908 O O . PRO A 1 381 ? -4.008 -1.280 -17.357 1.00 94.62 381 PRO A O 1
ATOM 2911 N N . TRP A 1 382 ? -6.104 -1.642 -16.621 1.00 91.94 382 TRP A N 1
ATOM 2912 C CA . TRP A 1 382 ? -6.312 -2.867 -17.388 1.00 91.94 382 TRP A CA 1
ATOM 2913 C C . TRP A 1 382 ? -6.363 -2.610 -18.892 1.00 91.94 382 TRP A C 1
ATOM 2915 O O . TRP A 1 382 ? -5.749 -3.347 -19.659 1.00 91.94 382 TRP A O 1
ATOM 2925 N N . GLN A 1 383 ? -7.019 -1.534 -19.326 1.00 94.38 383 GLN A N 1
ATOM 2926 C CA . GLN A 1 383 ? -7.050 -1.156 -20.742 1.00 94.38 383 GLN A CA 1
ATOM 2927 C C . GLN A 1 383 ? -5.645 -0.850 -21.284 1.00 94.38 383 GLN A C 1
ATOM 2929 O O . GLN A 1 383 ? -5.290 -1.283 -22.386 1.00 94.38 383 GLN A O 1
ATOM 2934 N N . THR A 1 384 ? -4.804 -0.180 -20.491 1.00 93.69 384 THR A N 1
ATOM 2935 C CA . THR A 1 384 ? -3.398 0.066 -20.840 1.00 93.69 384 THR A CA 1
ATOM 2936 C C . THR A 1 384 ? -2.607 -1.244 -20.923 1.00 93.69 384 THR A C 1
ATOM 2938 O O . THR A 1 384 ? -1.858 -1.446 -21.881 1.00 93.69 384 THR A O 1
ATOM 2941 N N . TRP A 1 385 ? -2.813 -2.164 -19.974 1.00 90.56 385 TRP A N 1
ATOM 2942 C CA . TRP A 1 385 ? -2.192 -3.494 -19.980 1.00 90.56 385 TRP A CA 1
ATOM 2943 C C . TRP A 1 385 ? -2.576 -4.308 -21.224 1.00 90.56 385 TRP A C 1
ATOM 2945 O O . TRP A 1 385 ? -1.703 -4.802 -21.942 1.00 90.56 385 TRP A O 1
ATOM 2955 N N . VAL A 1 386 ? -3.873 -4.377 -21.549 1.00 89.00 386 VAL A N 1
ATOM 2956 C CA . VAL A 1 386 ? -4.380 -5.071 -22.745 1.00 89.00 386 VAL A CA 1
ATOM 2957 C C . VAL A 1 386 ? -3.771 -4.474 -24.014 1.00 89.00 386 VAL A C 1
ATOM 2959 O O . VAL A 1 386 ? -3.316 -5.218 -24.884 1.00 89.00 386 VAL A O 1
ATOM 2962 N N . SER A 1 387 ? -3.701 -3.144 -24.102 1.00 92.56 387 SER A N 1
ATOM 2963 C CA . SER A 1 387 ? -3.132 -2.442 -25.258 1.00 92.56 387 SER A CA 1
ATOM 2964 C C . SER A 1 387 ? -1.655 -2.787 -25.472 1.00 92.56 387 SER A C 1
ATOM 2966 O O . SER A 1 387 ? -1.258 -3.142 -26.586 1.00 92.56 387 SER A O 1
ATOM 2968 N N . ARG A 1 388 ? -0.835 -2.767 -24.409 1.00 92.06 388 ARG A N 1
ATOM 2969 C CA . ARG A 1 388 ? 0.579 -3.178 -24.488 1.00 92.06 388 ARG A CA 1
ATOM 2970 C C . ARG A 1 388 ? 0.726 -4.641 -24.888 1.00 92.06 388 ARG A C 1
ATOM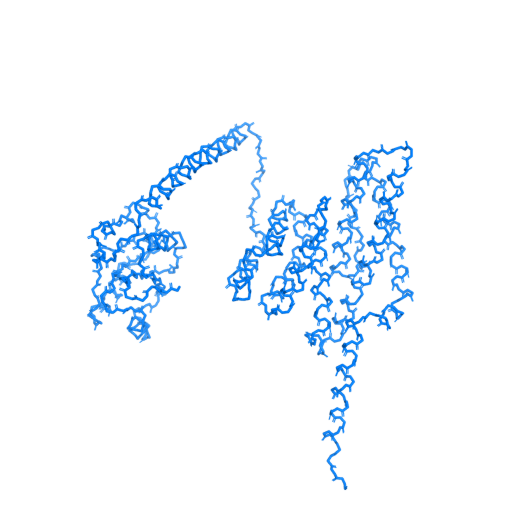 2972 O O . ARG A 1 388 ? 1.531 -4.963 -25.763 1.00 92.06 388 ARG A O 1
ATOM 2979 N N . ARG A 1 389 ? -0.085 -5.528 -24.305 1.00 86.31 389 ARG A N 1
ATOM 2980 C CA . ARG A 1 389 ? -0.058 -6.960 -24.623 1.00 86.31 389 ARG A CA 1
ATOM 2981 C C . ARG A 1 389 ? -0.398 -7.223 -26.089 1.00 86.31 389 ARG A C 1
ATOM 2983 O O . ARG A 1 389 ? 0.285 -8.009 -26.743 1.00 86.31 389 ARG A O 1
ATOM 2990 N N . GLN A 1 390 ? -1.424 -6.560 -26.618 1.00 89.06 390 GLN A N 1
ATOM 2991 C CA . GLN A 1 390 ? -1.802 -6.664 -28.027 1.00 89.06 390 GLN A CA 1
ATOM 2992 C C . GLN A 1 390 ? -0.693 -6.153 -28.951 1.00 89.06 390 GLN A C 1
ATOM 2994 O O . GLN A 1 390 ? -0.377 -6.819 -29.937 1.00 89.06 390 GLN A O 1
ATOM 2999 N N . ALA A 1 391 ? -0.061 -5.024 -28.612 1.00 90.50 391 ALA A N 1
ATOM 3000 C CA . ALA A 1 391 ? 1.068 -4.488 -29.369 1.00 90.50 391 ALA A CA 1
ATOM 3001 C C . ALA A 1 391 ? 2.255 -5.468 -29.400 1.00 90.50 391 ALA A C 1
ATOM 3003 O O . ALA A 1 391 ? 2.822 -5.711 -30.468 1.00 90.50 391 ALA A O 1
ATOM 3004 N N . ARG A 1 392 ? 2.579 -6.097 -28.262 1.00 88.31 392 ARG A N 1
ATOM 3005 C CA . ARG A 1 392 ? 3.642 -7.108 -28.162 1.00 88.31 392 ARG A CA 1
ATOM 3006 C C . ARG A 1 392 ? 3.354 -8.336 -29.025 1.00 88.31 392 ARG A C 1
ATOM 3008 O O . ARG A 1 392 ? 4.182 -8.714 -29.846 1.00 88.31 392 ARG A O 1
ATOM 3015 N N . LEU A 1 393 ? 2.151 -8.901 -28.913 1.00 86.69 393 LEU A N 1
ATOM 3016 C CA . LEU A 1 393 ? 1.733 -10.052 -29.723 1.00 86.69 393 LEU A CA 1
ATOM 3017 C C . LEU A 1 393 ? 1.713 -9.725 -31.225 1.00 86.69 393 LEU A C 1
ATOM 3019 O O . LEU A 1 393 ? 2.053 -10.568 -32.053 1.00 86.69 393 LEU A O 1
ATOM 3023 N N . ALA A 1 394 ? 1.321 -8.505 -31.601 1.00 89.94 394 ALA A N 1
ATOM 3024 C CA . ALA A 1 394 ? 1.371 -8.059 -32.990 1.00 89.94 394 ALA A CA 1
ATOM 3025 C C . ALA A 1 394 ? 2.816 -7.945 -33.508 1.00 89.94 394 ALA A C 1
ATOM 3027 O O . ALA A 1 394 ? 3.074 -8.298 -34.660 1.00 89.94 394 ALA A O 1
ATOM 3028 N N . ALA A 1 395 ? 3.755 -7.488 -32.674 1.00 88.88 395 ALA A N 1
ATOM 3029 C CA . ALA A 1 395 ? 5.177 -7.440 -33.009 1.00 88.88 395 ALA A CA 1
ATOM 3030 C C . ALA A 1 395 ? 5.780 -8.849 -33.163 1.00 88.88 395 ALA A C 1
ATOM 3032 O O . ALA A 1 395 ? 6.465 -9.103 -34.151 1.00 88.88 395 ALA A O 1
ATOM 3033 N N . GLU A 1 396 ? 5.455 -9.779 -32.259 1.00 87.62 396 GLU A N 1
ATOM 3034 C CA . GLU A 1 396 ? 5.880 -11.188 -32.324 1.00 87.62 396 GLU A CA 1
ATOM 3035 C C . GLU A 1 396 ? 5.363 -11.890 -33.595 1.00 87.62 396 GLU A C 1
ATOM 3037 O O . GLU A 1 396 ? 6.099 -12.611 -34.263 1.00 87.62 396 GLU A O 1
ATOM 3042 N N . ARG A 1 397 ? 4.112 -11.635 -34.003 1.00 87.94 397 ARG A N 1
ATOM 3043 C CA . ARG A 1 397 ? 3.568 -12.187 -35.260 1.00 87.94 397 ARG A CA 1
ATOM 3044 C C . ARG A 1 397 ? 4.295 -11.660 -36.497 1.00 87.94 397 ARG A C 1
ATOM 3046 O O . ARG A 1 397 ? 4.502 -12.416 -37.442 1.00 87.94 397 ARG A O 1
ATOM 3053 N N . LYS A 1 398 ? 4.678 -10.377 -36.495 1.00 84.12 398 LYS A N 1
ATOM 3054 C CA . LYS A 1 398 ? 5.438 -9.758 -37.592 1.00 84.12 398 LYS A CA 1
ATOM 3055 C C . LYS A 1 398 ? 6.862 -10.303 -37.681 1.00 84.12 398 LYS A C 1
ATOM 3057 O O . LYS A 1 398 ? 7.334 -10.530 -38.786 1.00 84.12 398 LYS A O 1
ATOM 3062 N N . SER A 1 399 ? 7.531 -10.543 -36.552 1.00 79.38 399 SER A N 1
ATOM 3063 C CA . SER A 1 399 ? 8.878 -11.128 -36.549 1.00 79.38 399 SER A CA 1
ATOM 3064 C C . SER A 1 399 ? 8.889 -12.612 -36.935 1.00 79.38 399 SER A C 1
ATOM 3066 O O . SER A 1 399 ? 9.879 -13.090 -37.480 1.00 79.38 399 SER A O 1
ATOM 3068 N N . GLN A 1 400 ? 7.782 -13.328 -36.718 1.00 73.81 400 GLN A N 1
ATOM 3069 C CA . GLN A 1 400 ? 7.599 -14.724 -37.136 1.00 73.81 400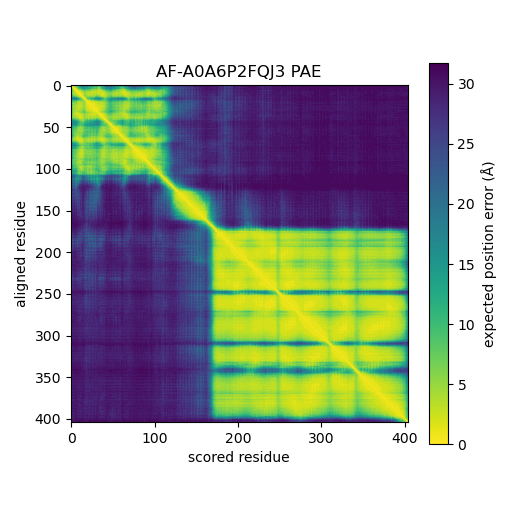 GLN A CA 1
ATOM 3070 C C . GLN A 1 400 ? 7.180 -14.901 -38.606 1.00 73.81 400 GLN A C 1
ATOM 3072 O O . GLN A 1 400 ? 7.134 -16.033 -39.080 1.00 73.81 400 GLN A O 1
ATOM 3077 N N . HIS A 1 401 ? 6.884 -13.822 -39.336 1.00 58.00 401 HIS A N 1
ATOM 3078 C CA . HIS A 1 401 ? 6.704 -13.840 -40.793 1.00 58.00 401 HIS A CA 1
ATOM 3079 C C . HIS A 1 401 ? 7.914 -13.178 -41.479 1.00 58.00 401 HIS A C 1
ATOM 3081 O O . HIS A 1 401 ? 7.799 -12.040 -41.945 1.00 58.00 401 HIS A O 1
ATOM 3087 N N . PRO A 1 402 ? 9.092 -13.832 -41.553 1.00 50.00 402 PRO A N 1
ATOM 3088 C CA . PRO A 1 402 ? 10.101 -13.407 -42.510 1.00 50.00 402 PRO A CA 1
ATOM 3089 C C . PRO A 1 402 ? 9.539 -13.626 -43.923 1.00 50.00 402 PRO A C 1
ATOM 3091 O O . PRO A 1 402 ? 8.869 -14.624 -44.179 1.00 50.00 402 PRO A O 1
ATOM 3094 N N . MET A 1 403 ? 9.766 -12.644 -44.796 1.00 50.69 403 MET A N 1
ATOM 3095 C CA . MET A 1 403 ? 9.300 -12.586 -46.185 1.00 50.69 403 MET A CA 1
ATOM 3096 C C . MET A 1 403 ? 9.337 -13.951 -46.893 1.00 50.69 403 MET A C 1
ATOM 3098 O O . MET A 1 403 ? 10.413 -14.523 -47.058 1.00 50.69 403 MET A O 1
ATOM 3102 N N . ASN A 1 404 ? 8.166 -14.419 -47.336 1.00 41.12 404 ASN A N 1
ATOM 3103 C CA . ASN A 1 404 ? 8.067 -15.285 -48.513 1.00 41.12 404 ASN A CA 1
ATOM 3104 C C . ASN A 1 404 ? 8.190 -14.435 -49.774 1.00 41.12 404 ASN A C 1
ATOM 3106 O O . ASN A 1 404 ? 7.586 -13.333 -49.780 1.00 41.12 404 ASN A O 1
#